Protein AF-0000000078804168 (afdb_homodimer)

Organism: NCBI:txid675817

Solvent-accessible surface area (backbone atoms only — not comparable to full-atom values): 25140 Å² total; per-residue (Å²): 108,74,63,44,34,54,49,50,50,50,48,53,71,67,51,56,69,31,39,28,30,38,76,82,54,90,77,65,68,61,54,54,54,56,18,46,58,57,14,68,58,42,72,40,72,90,70,43,72,45,45,36,37,40,33,33,59,41,65,70,61,35,53,55,47,14,51,29,32,72,59,37,47,27,45,67,34,31,68,32,38,38,39,34,30,30,34,70,87,47,50,66,63,32,30,50,53,53,35,49,53,52,50,63,73,34,60,94,50,93,45,72,68,53,52,52,56,39,42,41,38,70,44,51,44,52,64,62,68,58,59,53,95,84,28,60,52,12,52,50,43,35,51,50,29,55,59,55,37,73,80,40,76,32,55,60,76,41,26,50,68,38,49,52,36,49,41,39,27,26,46,24,22,18,48,37,45,24,52,51,39,31,40,27,73,70,33,37,32,22,82,40,77,63,30,14,56,69,61,50,35,57,77,68,64,51,61,86,77,44,43,76,68,35,38,30,19,28,32,44,63,29,95,76,8,59,89,66,80,89,80,73,78,60,62,80,80,31,51,44,82,77,108,73,63,44,34,54,49,50,50,49,48,54,73,69,52,56,69,30,39,27,30,37,75,83,55,90,76,66,69,60,54,55,54,57,17,46,56,55,15,69,60,43,70,42,72,90,70,43,70,45,44,36,38,39,33,33,59,40,66,71,61,36,53,54,47,12,52,30,31,73,60,37,48,28,45,65,33,31,68,32,38,37,40,34,29,30,34,70,86,48,49,67,62,34,30,50,53,53,34,49,52,51,50,63,74,33,60,93,51,91,45,71,67,53,53,53,56,41,42,42,35,69,45,50,44,50,64,63,68,58,59,52,95,85,28,58,53,11,50,50,43,35,52,51,30,53,59,55,38,72,80,40,77,34,55,60,76,42,25,50,67,39,48,53,38,50,41,39,26,25,46,23,22,18,47,38,45,23,51,52,41,32,40,25,73,71,32,38,32,23,80,39,77,60,30,15,57,69,61,50,35,57,77,69,66,51,59,87,77,44,42,75,68,36,38,30,18,28,32,43,65,29,96,76,9,57,89,66,82,91,80,73,77,59,60,78,79,30,51,45,80,76

Secondary structure (DSSP, 8-state):
-HHHHHHHHHHHHH--B---B-TTS---HHHHHHHHHHHTTS--GGG---EEEEEE-SHHHHHHHHHHTTT-HHHHT-SEEEEEEE-GGGHHHHHHHHHHHHHHHTTT---HHHHHHHHIIIIIHHHHH---TT-HHHHHHHHHHHHHTTTS------SHHHHHHHHHHHHHHHHHHHHHHHHHTT-EEEEE--S-HHHHHHHHT--TT-EEEEEEEEEPBPTT---S------GGGTEEE-/-HHHHHHHHHHHHH--B---B-TTS---HHHHHHHHHHHTTS--GGG---EEEEEE-SHHHHHHHHHHTTT-HHHHT-SEEEEEEE-GGGHHHHHHHHHHHHHHHTTT---HHHHHHHHIIIIIHHHHH---TT-HHHHHHHHHHHHHTTTS------SHHHHHHHHHHHHHHHHHHHHHHHHHTT-EEEEE--S-HHHHHHHHT--TT-EEEEEEEEEPBPTT---S------GGGTEEE-

InterPro domains:
  IPR000415 Nitroreductase-like [G3DSA:3.40.109.10] (2-240)
  IPR000415 Nitroreductase-like [SSF55469] (7-241)
  IPR029479 Nitroreductase [PF00881] (12-219)

pLDDT: mean 96.34, std 6.54, range [41.34, 99.0]

Foldseek 3Di:
DVVVVVVLVVLVVPADQFQAFDLPDDDDVVLLVVLLVQLQVFDADVNLSQKDKDKDQDLVLLCVQCVQLVVGNLSNRFNIKIWIKGHLVCSLVSLVVQLVVLCVVQPPPPDPVSVVSNCCSVPVSCQQSVADPVFVSQVVVQVVQVVVCVVHPGDRQRTPVSVVVRRLVRSVSSVVSSQSSLSVVVKHKHKGPRGNFVVNCVVVVPDPPMGTSTMMGIHHHDPCRHPDDDDDDDCPVPDDDD/DVVVVVVLVVLVVPADQFQAFDLPDDDDVVLLVVLLVQLQVFDADVNLSQKDKDKDQDLVLLCVQCVQLVVGNLSNRFNIKIWIKGHLVCSLVSLVVQLVVLCVVQPPPPDPVSVVSNCCSVPVSCQQSVADPVFVSQVVVQVVQVVVCVVHPGDRQRTPVSVVVRRLVRSVSSVVSSQSSLSVVVKHKHKGPRGNFVVNCVVVVPDPPMGTSTMMGIHHHDPCRHPDDDDDDDCPVPDDDD

Sequence (484 aa):
MTNHHDTFKELIESRRSVRKYDQTAHFDHQAVARSLELATLSPNSSNMQLWEFHRVVTPNLKEQIATFCMGQNAAKTASELVIVVTTPYKWRQRAQMNAQQIREAFTGREDATATRALKYYEKLIPFIYNNDRLGLFGTGRKLLSAIIGLKRPMVREVSKQDLRTCLHKSSSLAAMTFMTAMRSEGYDTCPMEGFDSKRVKQILQLPKQAEITMIIGCGLRADDGIYGERHRVNHSDVIFEHMTNHHDTFKELIESRRSVRKYDQTAHFDHQAVARSLELATLSPNSSNMQLWEFHRVVTPNLKEQIATFCMGQNAAKTASELVIVVTTPYKWRQRAQMNAQQIREAFTGREDATATRALKYYEKLIPFIYNNDRLGLFGTGRKLLSAIIGLKRPMVREVSKQDLRTCLHKSSSLAAMTFMTAMRSEGYDTCPMEGFDSKRVKQILQLPKQAEITMIIGCGLRADDGIYGERHRVNHSDVIFEH

Nearest PDB structures (foldseek):
  3of4-assembly2_C-2  TM=8.011E-01  e=9.454E-13  Idiomarina loihiensis
  5ko7-assembly1_B  TM=7.893E-01  e=4.120E-11  Haliscomenobacter hydrossis DSM 1100
  5ko8-assembly1_A-3  TM=7.454E-01  e=1.153E-10  Haliscomenobacter hydrossis DSM 1100
  5hei-assembly3_E  TM=8.185E-01  e=7.614E-10  Priestia megaterium
  5ko8-assembly2_B-2  TM=7.346E-01  e=2.426E-10  Haliscomenobacter hydrossis DSM 1100

Radius of gyration: 21.77 Å; Cα contacts (8 Å, |Δi|>4): 881; chains: 2; bounding box: 46×63×52 Å

Structure (mmCIF, N/CA/C/O backbone):
data_AF-0000000078804168-model_v1
#
loop_
_entity.id
_entity.type
_entity.pdbx_description
1 polymer 'Hypothetical nitroreductase'
#
loop_
_atom_site.group_PDB
_atom_site.id
_atom_site.type_symbol
_atom_site.label_atom_id
_atom_site.label_alt_id
_atom_site.label_comp_id
_atom_site.label_asym_id
_atom_site.label_entity_id
_atom_site.label_seq_id
_atom_site.pdbx_PDB_ins_code
_atom_site.Cartn_x
_atom_site.Cartn_y
_atom_site.Cartn_z
_atom_site.occupancy
_atom_site.B_iso_or_equiv
_atom_site.auth_seq_id
_atom_site.auth_comp_id
_atom_site.auth_asym_id
_atom_site.auth_atom_id
_atom_site.pdbx_PDB_model_num
ATOM 1 N N . MET A 1 1 ? 8.281 19.656 -18.422 1 41.53 1 MET A N 1
ATOM 2 C CA . MET A 1 1 ? 7.391 19.078 -17.406 1 41.53 1 MET A CA 1
ATOM 3 C C . MET A 1 1 ? 6.406 18.109 -18.047 1 41.53 1 MET A C 1
ATOM 5 O O . MET A 1 1 ? 5.863 17.234 -17.359 1 41.53 1 MET A O 1
ATOM 9 N N . THR A 1 2 ? 6.02 18.391 -19.344 1 58.84 2 THR A N 1
ATOM 10 C CA . THR A 1 2 ? 5.043 17.719 -20.203 1 58.84 2 THR A CA 1
ATOM 11 C C . THR A 1 2 ? 5.496 16.312 -20.562 1 58.84 2 THR A C 1
ATOM 13 O O . THR A 1 2 ? 4.691 15.375 -20.547 1 58.84 2 THR A O 1
ATOM 16 N N . ASN A 1 3 ? 6.828 16.109 -20.359 1 85.31 3 ASN A N 1
ATOM 17 C CA . ASN A 1 3 ? 7.379 14.836 -20.812 1 85.31 3 ASN A CA 1
ATOM 18 C C . ASN A 1 3 ? 7.328 13.781 -19.719 1 85.31 3 ASN A C 1
ATOM 20 O O . ASN A 1 3 ? 6.977 12.625 -19.969 1 85.31 3 ASN A O 1
ATOM 24 N N . HIS A 1 4 ? 7.281 14.312 -18.438 1 92.44 4 HIS A N 1
ATOM 25 C CA . HIS A 1 4 ? 7.258 13.367 -17.328 1 92.44 4 HIS A CA 1
ATOM 26 C C . HIS A 1 4 ? 5.875 12.758 -17.141 1 92.44 4 HIS A C 1
ATOM 28 O O . HIS A 1 4 ? 5.746 11.547 -16.953 1 92.44 4 HIS A O 1
ATOM 34 N N . HIS A 1 5 ? 4.883 13.633 -17.281 1 95.38 5 HIS A N 1
ATOM 35 C CA . HIS A 1 5 ? 3.52 13.164 -17.062 1 95.38 5 HIS A CA 1
ATOM 36 C C . HIS A 1 5 ? 3.113 12.156 -18.141 1 95.38 5 HIS A C 1
ATOM 38 O O . HIS A 1 5 ? 2.49 11.141 -17.844 1 95.38 5 HIS A O 1
ATOM 44 N N . ASP A 1 6 ? 3.436 12.469 -19.359 1 96.31 6 ASP A N 1
ATOM 45 C CA . ASP A 1 6 ? 3.098 11.57 -20.453 1 96.31 6 ASP A CA 1
ATOM 46 C C . ASP A 1 6 ? 3.775 10.211 -20.281 1 96.31 6 ASP A C 1
ATOM 48 O O . ASP A 1 6 ? 3.154 9.172 -20.5 1 96.31 6 ASP A O 1
ATOM 52 N N . THR A 1 7 ? 5.027 10.289 -19.922 1 97.31 7 THR A N 1
ATOM 53 C CA . THR A 1 7 ? 5.773 9.055 -19.719 1 97.31 7 THR A CA 1
ATOM 54 C C . THR A 1 7 ? 5.172 8.242 -18.578 1 97.31 7 THR A C 1
ATOM 56 O O . THR A 1 7 ? 4.992 7.027 -18.688 1 97.31 7 THR A O 1
ATOM 59 N N . PHE A 1 8 ? 4.867 8.898 -17.484 1 98.62 8 PHE A N 1
ATOM 60 C CA . PHE A 1 8 ? 4.297 8.188 -16.344 1 98.62 8 PHE A CA 1
ATOM 61 C C . PHE A 1 8 ? 2.934 7.605 -16.703 1 98.62 8 PHE A C 1
ATOM 63 O O . PHE A 1 8 ? 2.629 6.465 -16.344 1 98.62 8 PHE A O 1
ATOM 70 N N . LYS A 1 9 ? 2.15 8.375 -17.312 1 98.38 9 LYS A N 1
ATOM 71 C CA . LYS A 1 9 ? 0.842 7.91 -17.766 1 98.38 9 LYS A CA 1
ATOM 72 C C . LYS A 1 9 ? 0.971 6.656 -18.625 1 98.38 9 LYS A C 1
ATOM 74 O O . LYS A 1 9 ? 0.214 5.699 -18.453 1 98.38 9 LYS A O 1
ATOM 79 N N . GLU A 1 10 ? 1.887 6.641 -19.516 1 98.25 10 GLU A N 1
ATOM 80 C CA . GLU A 1 10 ? 2.115 5.477 -20.375 1 98.25 10 GLU A CA 1
ATOM 81 C C . GLU A 1 10 ? 2.504 4.254 -19.547 1 98.25 10 GLU A C 1
ATOM 83 O O . GLU A 1 10 ? 2.055 3.141 -19.828 1 98.25 10 GLU A O 1
ATOM 88 N N . LEU A 1 11 ? 3.375 4.465 -18.562 1 98.69 11 LEU A N 1
ATOM 89 C CA . LEU A 1 11 ? 3.797 3.367 -17.703 1 98.69 11 LEU A CA 1
ATOM 90 C C . LEU A 1 11 ? 2.604 2.76 -16.969 1 98.69 11 LEU A C 1
ATOM 92 O O . LEU A 1 11 ? 2.441 1.538 -16.938 1 98.69 11 LEU A O 1
ATOM 96 N N . ILE A 1 12 ? 1.726 3.623 -16.406 1 98.81 12 ILE A N 1
ATOM 97 C CA . ILE A 1 12 ? 0.587 3.143 -15.633 1 98.81 12 ILE A CA 1
ATOM 98 C C . ILE A 1 12 ? -0.425 2.475 -16.562 1 98.81 12 ILE A C 1
ATOM 100 O O . ILE A 1 12 ? -0.971 1.417 -16.234 1 98.81 12 ILE A O 1
ATOM 104 N N . GLU A 1 13 ? -0.654 3.014 -17.703 1 98.38 13 GLU A N 1
ATOM 105 C CA . GLU A 1 13 ? -1.625 2.457 -18.641 1 98.38 13 GLU A CA 1
ATOM 106 C C . GLU A 1 13 ? -1.15 1.117 -19.203 1 98.38 13 GLU A C 1
ATOM 108 O O . GLU A 1 13 ? -1.963 0.237 -19.5 1 98.38 13 GLU A O 1
ATOM 113 N N . SER A 1 14 ? 0.166 0.962 -19.344 1 97.81 14 SER A N 1
ATOM 114 C CA . SER A 1 14 ? 0.689 -0.271 -19.922 1 97.81 14 SER A CA 1
ATOM 115 C C . SER A 1 14 ? 0.936 -1.325 -18.844 1 97.81 14 SER A C 1
ATOM 117 O O . SER A 1 14 ? 1.113 -2.504 -19.156 1 97.81 14 SER A O 1
ATOM 119 N N . ARG A 1 15 ? 1.018 -0.923 -17.594 1 98.44 15 ARG A N 1
ATOM 120 C CA . ARG A 1 15 ? 1.229 -1.893 -16.516 1 98.44 15 ARG A CA 1
ATOM 121 C C . ARG A 1 15 ? -0.016 -2.746 -16.297 1 98.44 15 ARG A C 1
ATOM 123 O O . ARG A 1 15 ? -1.11 -2.219 -16.094 1 98.44 15 ARG A O 1
ATOM 130 N N . ARG A 1 16 ? 0.097 -4.031 -16.359 1 98.25 16 ARG A N 1
ATOM 131 C CA . ARG A 1 16 ? -0.911 -5.051 -16.078 1 98.25 16 ARG A CA 1
ATOM 132 C C . ARG A 1 16 ? -0.372 -6.113 -15.133 1 98.25 16 ARG A C 1
ATOM 134 O O . ARG A 1 16 ? 0.843 -6.258 -14.977 1 98.25 16 ARG A O 1
ATOM 141 N N . SER A 1 17 ? -1.288 -6.793 -14.453 1 98.38 17 SER A N 1
ATOM 142 C CA . SER A 1 17 ? -0.877 -8.031 -13.797 1 98.38 17 SER A CA 1
ATOM 143 C C . SER A 1 17 ? -0.704 -9.156 -14.805 1 98.38 17 SER A C 1
ATOM 145 O O . SER A 1 17 ? -1.685 -9.773 -15.234 1 98.38 17 SER A O 1
ATOM 147 N N . VAL A 1 18 ? 0.562 -9.359 -15.164 1 98.5 18 VAL A N 1
ATOM 148 C CA . VAL A 1 18 ? 0.886 -10.367 -16.172 1 98.5 18 VAL A CA 1
ATOM 149 C C . VAL A 1 18 ? 1.001 -11.742 -15.516 1 98.5 18 VAL A C 1
ATOM 151 O O . VAL A 1 18 ? 1.834 -11.945 -14.633 1 98.5 18 VAL A O 1
ATOM 154 N N . ARG A 1 19 ? 0.309 -12.688 -15.992 1 97.44 19 ARG A N 1
ATOM 155 C CA . ARG A 1 19 ? 0.158 -13.93 -15.242 1 97.44 19 ARG A CA 1
ATOM 156 C C . ARG A 1 19 ? 0.909 -15.07 -15.914 1 97.44 19 ARG A C 1
ATOM 158 O O . ARG A 1 19 ? 0.908 -16.203 -15.422 1 97.44 19 ARG A O 1
ATOM 165 N N . LYS A 1 20 ? 1.479 -14.828 -17 1 98.56 20 LYS A N 1
ATOM 166 C CA . LYS A 1 20 ? 2.381 -15.75 -17.688 1 98.56 20 LYS A CA 1
ATOM 167 C C . LYS A 1 20 ? 3.541 -15 -18.328 1 98.56 20 LYS A C 1
ATOM 169 O O . LYS A 1 20 ? 3.336 -13.984 -19 1 98.56 20 LYS A O 1
ATOM 174 N N . TYR A 1 21 ? 4.73 -15.555 -18.172 1 98.75 21 TYR A N 1
ATOM 175 C CA . TYR A 1 21 ? 5.93 -14.914 -18.703 1 98.75 21 TYR A CA 1
ATOM 176 C C . TYR A 1 21 ? 6.605 -15.781 -19.75 1 98.75 21 TYR A C 1
ATOM 178 O O . TYR A 1 21 ? 6.449 -17 -19.75 1 98.75 21 TYR A O 1
ATOM 186 N N . ASP A 1 22 ? 7.309 -15.133 -20.672 1 98.44 22 ASP A N 1
ATOM 187 C CA . ASP A 1 22 ? 8.141 -15.82 -21.641 1 98.44 22 ASP A CA 1
ATOM 188 C C . ASP A 1 22 ? 9.406 -16.375 -21 1 98.44 22 ASP A C 1
ATOM 190 O O . ASP A 1 22 ? 10.391 -15.648 -20.828 1 98.44 22 ASP A O 1
ATOM 194 N N . GLN A 1 23 ? 9.43 -17.609 -20.75 1 96.62 23 GLN A N 1
ATOM 195 C CA . GLN A 1 23 ? 10.516 -18.234 -20 1 96.62 23 GLN A CA 1
ATOM 196 C C . GLN A 1 23 ? 11.758 -18.391 -20.859 1 96.62 23 GLN A C 1
ATOM 198 O O . GLN A 1 23 ? 12.844 -18.688 -20.359 1 96.62 23 GLN A O 1
ATOM 203 N N . THR A 1 24 ? 11.656 -18.141 -22.109 1 96.88 24 THR A N 1
ATOM 204 C CA . THR A 1 24 ? 12.789 -18.281 -23.016 1 96.88 24 THR A CA 1
ATOM 205 C C . THR A 1 24 ? 13.469 -16.938 -23.25 1 96.88 24 THR A C 1
ATOM 207 O O . THR A 1 24 ? 14.586 -16.875 -23.766 1 96.88 24 THR A O 1
ATOM 210 N N . ALA A 1 25 ? 12.773 -15.93 -22.859 1 96.5 25 ALA A N 1
ATOM 211 C CA . ALA A 1 25 ? 13.312 -14.586 -23.078 1 96.5 25 ALA A CA 1
ATOM 212 C C . ALA A 1 25 ? 14.461 -14.297 -22.109 1 96.5 25 ALA A C 1
ATOM 214 O O . ALA A 1 25 ? 14.461 -14.789 -20.984 1 96.5 25 ALA A O 1
ATOM 215 N N . HIS A 1 26 ? 15.406 -13.539 -22.625 1 96.69 26 HIS A N 1
ATOM 216 C CA . HIS A 1 26 ? 16.422 -13.016 -21.719 1 96.69 26 HIS A CA 1
ATOM 217 C C . HIS A 1 26 ? 15.812 -12.172 -20.609 1 96.69 26 HIS A C 1
ATOM 219 O O . HIS A 1 26 ? 14.875 -11.406 -20.859 1 96.69 26 HIS A O 1
ATOM 225 N N . PHE A 1 27 ? 16.359 -12.305 -19.406 1 98 27 PHE A N 1
ATOM 226 C CA . PHE A 1 27 ? 15.906 -11.531 -18.266 1 98 27 PHE A CA 1
ATOM 227 C C . PHE A 1 27 ? 17.078 -10.961 -17.484 1 98 27 PHE A C 1
ATOM 229 O O . PHE A 1 27 ? 17.969 -11.703 -17.062 1 98 27 PHE A O 1
ATOM 236 N N . ASP A 1 28 ? 17.156 -9.656 -17.312 1 98.12 28 ASP A N 1
ATOM 237 C CA . ASP A 1 28 ? 18.203 -8.992 -16.547 1 98.12 28 ASP A CA 1
ATOM 238 C C . ASP A 1 28 ? 17.828 -8.922 -15.062 1 98.12 28 ASP A C 1
ATOM 240 O O . ASP A 1 28 ? 17.109 -8.008 -14.641 1 98.12 28 ASP A O 1
ATOM 244 N N . HIS A 1 29 ? 18.359 -9.82 -14.328 1 98.25 29 HIS A N 1
ATOM 245 C CA . HIS A 1 29 ? 18.062 -9.859 -12.898 1 98.25 29 HIS A CA 1
ATOM 246 C C . HIS A 1 29 ? 18.453 -8.547 -12.219 1 98.25 29 HIS A C 1
ATOM 248 O O . HIS A 1 29 ? 17.891 -8.188 -11.188 1 98.25 29 HIS A O 1
ATOM 254 N N . GLN A 1 30 ? 19.359 -7.801 -12.773 1 98.25 30 GLN A N 1
ATOM 255 C CA . GLN A 1 30 ? 19.781 -6.539 -12.172 1 98.25 30 GLN A CA 1
ATOM 256 C C . GLN A 1 30 ? 18.688 -5.48 -12.281 1 98.25 30 GLN A C 1
ATOM 258 O O . GLN A 1 30 ? 18.672 -4.516 -11.516 1 98.25 30 GLN A O 1
ATOM 263 N N . ALA A 1 31 ? 17.797 -5.617 -13.305 1 98.62 31 ALA A N 1
ATOM 264 C CA . ALA A 1 31 ? 16.641 -4.734 -13.375 1 98.62 31 ALA A CA 1
ATOM 265 C C . ALA A 1 31 ? 15.805 -4.812 -12.102 1 98.62 31 ALA A C 1
ATOM 267 O O . ALA A 1 31 ? 15.258 -3.809 -11.648 1 98.62 31 ALA A O 1
ATOM 268 N N . VAL A 1 32 ? 15.742 -6.023 -11.516 1 98.88 32 VAL A N 1
ATOM 269 C CA . VAL A 1 32 ? 15 -6.207 -10.273 1 98.88 32 VAL A CA 1
ATOM 270 C C . VAL A 1 32 ? 15.703 -5.461 -9.141 1 98.88 32 VAL A C 1
ATOM 272 O O . VAL A 1 32 ? 15.062 -4.738 -8.375 1 98.88 32 VAL A O 1
ATOM 275 N N . ALA A 1 33 ? 16.953 -5.59 -9.07 1 98.69 33 ALA A N 1
ATOM 276 C CA . ALA A 1 33 ? 17.734 -4.926 -8.031 1 98.69 33 ALA A CA 1
ATOM 277 C C . ALA A 1 33 ? 17.594 -3.408 -8.125 1 98.69 33 ALA A C 1
ATOM 279 O O . ALA A 1 33 ? 17.328 -2.736 -7.125 1 98.69 33 ALA A O 1
ATOM 280 N N . ARG A 1 34 ? 17.766 -2.832 -9.344 1 98.56 34 ARG A N 1
ATOM 281 C CA . ARG A 1 34 ? 17.641 -1.393 -9.555 1 98.56 34 ARG A CA 1
ATOM 282 C C . ARG A 1 34 ? 16.25 -0.903 -9.188 1 98.56 34 ARG A C 1
ATOM 284 O O . ARG A 1 34 ? 16.094 0.164 -8.594 1 98.56 34 ARG A O 1
ATOM 291 N N . SER A 1 35 ? 15.273 -1.704 -9.547 1 98.94 35 SER A N 1
ATOM 292 C CA . SER A 1 35 ? 13.891 -1.33 -9.273 1 98.94 35 SER A CA 1
ATOM 293 C C . SER A 1 35 ? 13.602 -1.351 -7.781 1 98.94 35 SER A C 1
ATOM 295 O O . SER A 1 35 ? 12.859 -0.501 -7.273 1 98.94 35 SER A O 1
ATOM 297 N N . LEU A 1 36 ? 14.18 -2.332 -7.055 1 98.94 36 LEU A N 1
ATOM 298 C CA . LEU A 1 36 ? 13.984 -2.408 -5.609 1 98.94 36 LEU A CA 1
ATOM 299 C C . LEU A 1 36 ? 14.688 -1.253 -4.906 1 98.94 36 LEU A C 1
ATOM 301 O O . LEU A 1 36 ? 14.211 -0.755 -3.885 1 98.94 36 LEU A O 1
ATOM 305 N N . GLU A 1 37 ? 15.812 -0.866 -5.41 1 98.88 37 GLU A N 1
ATOM 306 C CA . GLU A 1 37 ? 16.469 0.302 -4.84 1 98.88 37 GLU A CA 1
ATOM 307 C C . GLU A 1 37 ? 15.586 1.537 -4.914 1 98.88 37 GLU A C 1
ATOM 309 O O . GLU A 1 37 ? 15.508 2.316 -3.965 1 98.88 37 GLU A O 1
ATOM 314 N N . LEU A 1 38 ? 14.883 1.742 -6.031 1 98.94 38 LEU A N 1
ATOM 315 C CA . LEU A 1 38 ? 13.914 2.834 -6.141 1 98.94 38 LEU A CA 1
ATOM 316 C C . LEU A 1 38 ? 12.766 2.637 -5.16 1 98.94 38 LEU A C 1
ATOM 318 O O . LEU A 1 38 ? 12.258 3.605 -4.582 1 98.94 38 LEU A O 1
ATOM 322 N N . ALA A 1 39 ? 12.352 1.389 -4.953 1 98.94 39 ALA A N 1
ATOM 323 C CA . ALA A 1 39 ? 11.258 1.079 -4.039 1 98.94 39 ALA A CA 1
ATOM 324 C C . ALA A 1 39 ? 11.586 1.53 -2.617 1 98.94 39 ALA A C 1
ATOM 326 O O . ALA A 1 39 ? 10.695 1.958 -1.876 1 98.94 39 ALA A O 1
ATOM 327 N N . THR A 1 40 ? 12.859 1.477 -2.215 1 98.88 40 THR A N 1
ATOM 328 C CA . THR A 1 40 ? 13.266 1.823 -0.858 1 98.88 40 THR A CA 1
ATOM 329 C C . THR A 1 40 ? 13.148 3.326 -0.625 1 98.88 40 THR A C 1
ATOM 331 O O . THR A 1 40 ? 13.219 3.791 0.515 1 98.88 40 THR A O 1
ATOM 334 N N . LEU A 1 41 ? 12.891 4.094 -1.675 1 98.88 41 LEU A N 1
ATOM 335 C CA . LEU A 1 41 ? 12.727 5.539 -1.543 1 98.88 41 LEU A CA 1
ATOM 336 C C . LEU A 1 41 ? 11.266 5.898 -1.296 1 98.88 41 LEU A C 1
ATOM 338 O O . LEU A 1 41 ? 10.945 7.066 -1.071 1 98.88 41 LEU A O 1
ATOM 342 N N . SER A 1 42 ? 10.375 4.898 -1.315 1 98.94 42 SER A N 1
ATOM 343 C CA . SER A 1 42 ? 8.953 5.137 -1.122 1 98.94 42 SER A CA 1
ATOM 344 C C . SER A 1 42 ? 8.664 5.652 0.283 1 98.94 42 SER A C 1
ATOM 346 O O . SER A 1 42 ? 9.398 5.348 1.226 1 98.94 42 SER A O 1
ATOM 348 N N . PRO A 1 43 ? 7.602 6.496 0.402 1 98.81 4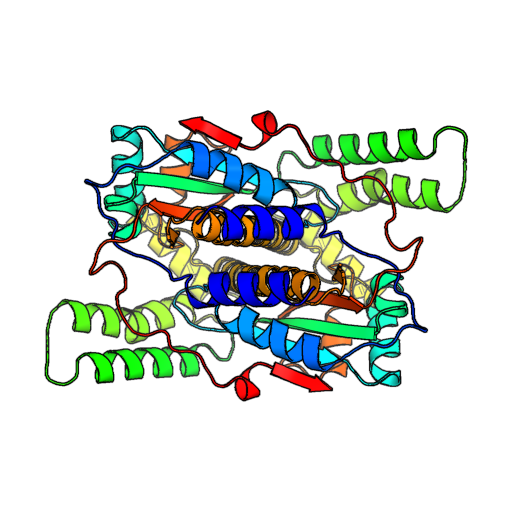3 PRO A N 1
ATOM 349 C CA . PRO A 1 43 ? 7.207 6.891 1.757 1 98.81 43 PRO A CA 1
ATOM 350 C C . PRO A 1 43 ? 6.801 5.703 2.625 1 98.81 43 PRO A C 1
ATOM 352 O O . PRO A 1 43 ? 6.387 4.664 2.102 1 98.81 43 PRO A O 1
ATOM 355 N N . ASN A 1 44 ? 7 5.82 3.887 1 98.81 44 ASN A N 1
ATOM 356 C CA . ASN A 1 44 ? 6.598 4.844 4.895 1 98.81 44 ASN A CA 1
ATOM 357 C C . ASN A 1 44 ? 6.383 5.5 6.258 1 98.81 44 ASN A C 1
ATOM 359 O O . ASN A 1 44 ? 6.91 6.586 6.516 1 98.81 44 ASN A O 1
ATOM 363 N N . SER A 1 45 ? 5.57 4.863 6.992 1 98.62 45 SER A N 1
ATOM 364 C CA . SER A 1 45 ? 5.16 5.457 8.266 1 98.62 45 SER A CA 1
ATOM 365 C C . SER A 1 45 ? 6.363 5.738 9.156 1 98.62 45 SER A C 1
ATOM 367 O O . SER A 1 45 ? 7.148 4.832 9.453 1 98.62 45 SER A O 1
ATOM 369 N N . SER A 1 46 ? 6.562 7.027 9.523 1 97.75 46 SER A N 1
ATOM 370 C CA . SER A 1 46 ? 7.559 7.484 10.492 1 97.75 46 SER A CA 1
ATOM 371 C C . SER A 1 46 ? 8.969 7.172 10.008 1 97.75 46 SER A C 1
ATOM 373 O O . SER A 1 46 ? 9.906 7.109 10.812 1 97.75 46 SER A O 1
ATOM 375 N N . ASN A 1 47 ? 9.102 6.852 8.719 1 97.81 47 ASN A N 1
ATOM 376 C CA . ASN A 1 47 ? 10.375 6.461 8.133 1 97.81 47 ASN A CA 1
ATOM 377 C C . ASN A 1 47 ? 11 5.277 8.875 1 97.81 47 ASN A C 1
ATOM 379 O O . ASN A 1 47 ? 12.219 5.184 8.984 1 97.81 47 ASN A O 1
ATOM 383 N N . MET A 1 48 ? 10.18 4.422 9.375 1 98.75 48 MET A N 1
ATOM 384 C CA . MET A 1 48 ? 10.656 3.283 10.148 1 98.75 48 MET A CA 1
ATOM 385 C C . MET A 1 48 ? 11.266 2.219 9.242 1 98.75 48 MET A C 1
ATOM 387 O O . MET A 1 48 ? 12.039 1.377 9.695 1 98.75 48 MET A O 1
ATOM 391 N N . GLN A 1 49 ? 10.906 2.195 7.988 1 98.81 49 GLN A N 1
ATOM 392 C CA . GLN A 1 49 ? 11.516 1.317 6.992 1 98.81 49 GLN A CA 1
ATOM 393 C C . GLN A 1 49 ? 11.516 -0.133 7.469 1 98.81 49 GLN A C 1
ATOM 395 O O . GLN A 1 49 ? 12.539 -0.815 7.387 1 98.81 49 GLN A O 1
ATOM 400 N N . LEU A 1 50 ? 10.391 -0.538 7.992 1 98.88 50 LEU A N 1
ATOM 401 C CA . LEU A 1 50 ? 10.242 -1.892 8.516 1 98.88 50 LEU A CA 1
ATOM 402 C C . LEU A 1 50 ? 9.766 -2.846 7.422 1 98.88 50 LEU A C 1
ATOM 404 O O . LEU A 1 50 ? 8.727 -3.49 7.562 1 98.88 50 LEU A O 1
ATOM 408 N N . TRP A 1 51 ? 10.539 -2.926 6.391 1 98.94 51 TRP A N 1
ATOM 409 C CA . TRP A 1 51 ? 10.289 -3.779 5.234 1 98.94 51 TRP A CA 1
ATOM 410 C C . TRP A 1 51 ? 11.562 -4.5 4.809 1 98.94 51 TRP A C 1
ATOM 412 O O . TRP A 1 51 ? 12.672 -4.055 5.121 1 98.94 51 TRP A O 1
ATOM 422 N N . GLU A 1 52 ? 11.391 -5.621 4.184 1 98.94 52 GLU A N 1
ATOM 423 C CA . GLU A 1 52 ? 12.438 -6.34 3.465 1 98.94 52 GLU A CA 1
ATOM 424 C C . GLU A 1 52 ? 11.922 -6.891 2.141 1 98.94 52 GLU A C 1
ATOM 426 O O . GLU A 1 52 ? 10.727 -7.141 1.993 1 98.94 52 GLU A O 1
ATOM 431 N N . PHE A 1 53 ? 12.82 -7.062 1.227 1 99 53 PHE A N 1
ATOM 432 C CA . PHE A 1 53 ? 12.57 -7.621 -0.096 1 99 53 PHE A CA 1
ATOM 433 C C . PHE A 1 53 ? 13.477 -8.82 -0.363 1 99 53 PHE A C 1
ATOM 435 O O . PHE A 1 53 ? 14.695 -8.68 -0.402 1 99 53 PHE A O 1
ATOM 442 N N . HIS A 1 54 ? 12.867 -9.914 -0.527 1 98.94 54 HIS A N 1
ATOM 443 C CA . HIS A 1 54 ? 13.625 -11.141 -0.769 1 98.94 54 HIS A CA 1
ATOM 444 C C . HIS A 1 54 ? 13.5 -11.586 -2.223 1 98.94 54 HIS A C 1
ATOM 446 O O . HIS A 1 54 ? 12.406 -11.953 -2.672 1 98.94 54 HIS A O 1
ATOM 452 N N . ARG A 1 55 ? 14.562 -11.516 -2.914 1 98.94 55 ARG A N 1
ATOM 453 C CA . ARG A 1 55 ? 14.648 -11.914 -4.312 1 98.94 55 ARG A CA 1
ATOM 454 C C . ARG A 1 55 ? 14.922 -13.414 -4.438 1 98.94 55 ARG A C 1
ATOM 456 O O . ARG A 1 55 ? 15.938 -13.906 -3.941 1 98.94 55 ARG A O 1
ATOM 463 N N . VAL A 1 56 ? 14.008 -14.094 -5.02 1 98.88 56 VAL A N 1
ATOM 464 C CA . VAL A 1 56 ? 14.188 -15.516 -5.281 1 98.88 56 VAL A CA 1
ATOM 465 C C . VAL A 1 56 ? 14.617 -15.727 -6.73 1 98.88 56 VAL A C 1
ATOM 467 O O . VAL A 1 56 ? 13.773 -15.766 -7.633 1 98.88 56 VAL A O 1
ATOM 470 N N . VAL A 1 57 ? 15.891 -16 -6.961 1 98 57 VAL A N 1
ATOM 471 C CA . VAL A 1 57 ? 16.5 -16.047 -8.289 1 98 57 VAL A CA 1
ATOM 472 C C . VAL A 1 57 ? 16.828 -17.5 -8.648 1 98 57 VAL A C 1
ATOM 474 O O . VAL A 1 57 ? 16.812 -17.875 -9.828 1 98 57 VAL A O 1
ATOM 477 N N . THR A 1 58 ? 17.109 -18.312 -7.637 1 97.38 58 THR A N 1
ATOM 478 C CA . THR A 1 58 ? 17.516 -19.703 -7.871 1 97.38 58 THR A CA 1
ATOM 479 C C . THR A 1 58 ? 16.328 -20.531 -8.344 1 97.38 58 THR A C 1
ATOM 481 O O . THR A 1 58 ? 15.281 -20.578 -7.688 1 97.38 58 THR A O 1
ATOM 484 N N . PRO A 1 59 ? 16.5 -21.312 -9.43 1 96.94 59 PRO A N 1
ATOM 485 C CA . PRO A 1 59 ? 15.375 -22.031 -10.047 1 96.94 59 PRO A CA 1
ATOM 486 C C . PRO A 1 59 ? 14.703 -23.016 -9.094 1 96.94 59 PRO A C 1
ATOM 488 O O . PRO A 1 59 ? 13.477 -23.062 -9.031 1 96.94 59 PRO A O 1
ATOM 491 N N . ASN A 1 60 ? 15.453 -23.781 -8.367 1 97.94 60 ASN A N 1
ATOM 492 C CA . ASN A 1 60 ? 14.875 -24.766 -7.465 1 97.94 60 ASN A CA 1
ATOM 493 C C . ASN A 1 60 ? 14.023 -24.109 -6.379 1 97.94 60 ASN A C 1
ATOM 495 O O . ASN A 1 60 ? 12.914 -24.562 -6.094 1 97.94 60 ASN A O 1
ATOM 499 N N . LEU A 1 61 ? 14.539 -23.078 -5.742 1 98.56 61 LEU A N 1
ATOM 500 C CA . LEU A 1 61 ? 13.797 -22.359 -4.707 1 98.56 61 LEU A CA 1
ATOM 501 C C . LEU A 1 61 ? 12.555 -21.703 -5.293 1 98.56 61 LEU A C 1
ATOM 503 O O . LEU A 1 61 ? 11.492 -21.703 -4.664 1 98.56 61 LEU A O 1
ATOM 507 N N . LYS A 1 62 ? 12.711 -21.156 -6.461 1 98.44 62 LYS A N 1
ATOM 508 C CA . LYS A 1 62 ? 11.57 -20.516 -7.129 1 98.44 62 LYS A CA 1
ATOM 509 C C . LYS A 1 62 ? 10.445 -21.516 -7.367 1 98.44 62 LYS A C 1
ATOM 511 O O . LYS A 1 62 ? 9.273 -21.203 -7.16 1 98.44 62 LYS A O 1
ATOM 516 N N . GLU A 1 63 ? 10.805 -22.703 -7.82 1 98.19 63 GLU A N 1
ATOM 517 C CA . GLU A 1 63 ? 9.812 -23.75 -8.062 1 98.19 63 GLU A CA 1
ATOM 518 C C . GLU A 1 63 ? 9.086 -24.141 -6.781 1 98.19 63 GLU A C 1
ATOM 520 O O . GLU A 1 63 ? 7.871 -24.344 -6.785 1 98.19 63 GLU A O 1
ATOM 525 N N . GLN A 1 64 ? 9.812 -24.266 -5.73 1 98.44 64 GLN A N 1
ATOM 526 C CA . GLN A 1 64 ? 9.211 -24.594 -4.441 1 98.44 64 GLN A CA 1
ATOM 527 C C . GLN A 1 64 ? 8.227 -23.5 -4.008 1 98.44 64 GLN A C 1
ATOM 529 O O . GLN A 1 64 ? 7.102 -23.797 -3.605 1 98.44 64 GLN A O 1
ATOM 534 N N . ILE A 1 65 ? 8.648 -22.281 -4.105 1 98.81 65 ILE A N 1
ATOM 535 C CA . ILE A 1 65 ? 7.797 -21.188 -3.682 1 98.81 65 ILE A CA 1
ATOM 536 C C . ILE A 1 65 ? 6.582 -21.094 -4.602 1 98.81 65 ILE A C 1
ATOM 538 O O . ILE A 1 65 ? 5.477 -20.781 -4.152 1 98.81 65 ILE A O 1
ATOM 542 N N . ALA A 1 66 ? 6.824 -21.344 -5.895 1 98.69 66 ALA A N 1
ATOM 543 C CA . ALA A 1 66 ? 5.695 -21.344 -6.824 1 98.69 66 ALA A CA 1
ATOM 544 C C . ALA A 1 66 ? 4.621 -22.328 -6.395 1 98.69 66 ALA A C 1
ATOM 546 O O . ALA A 1 66 ? 3.428 -22.062 -6.527 1 98.69 66 ALA A O 1
ATOM 547 N N . THR A 1 67 ? 5.031 -23.484 -5.871 1 98.5 67 THR A N 1
ATOM 548 C CA . THR A 1 67 ? 4.086 -24.469 -5.363 1 98.5 67 THR A CA 1
ATOM 549 C C . THR A 1 67 ? 3.285 -23.906 -4.195 1 98.5 67 THR A C 1
ATOM 551 O O . THR A 1 67 ? 2.09 -24.172 -4.062 1 98.5 67 THR A O 1
ATOM 554 N N . PHE A 1 68 ? 3.928 -23.078 -3.357 1 98.81 68 PHE A N 1
ATOM 555 C CA . PHE A 1 68 ? 3.285 -22.484 -2.193 1 98.81 68 PHE A CA 1
ATOM 556 C C . PHE A 1 68 ? 2.439 -21.281 -2.6 1 98.81 68 PHE A C 1
ATOM 558 O O . PHE A 1 68 ? 1.663 -20.766 -1.796 1 98.81 68 PHE A O 1
ATOM 565 N N . CYS A 1 69 ? 2.598 -20.797 -3.834 1 98.69 69 CYS A N 1
ATOM 566 C CA . CYS A 1 69 ? 1.715 -19.781 -4.402 1 98.69 69 CYS A CA 1
ATOM 567 C C . CYS A 1 69 ? 0.496 -20.438 -5.055 1 98.69 69 CYS A C 1
ATOM 569 O O . CYS A 1 69 ? -0.074 -19.875 -5.996 1 98.69 69 CYS A O 1
ATOM 571 N N . MET A 1 70 ? 0.152 -21.609 -4.691 1 96.19 70 MET A N 1
ATOM 572 C CA . MET A 1 70 ? -1.021 -22.359 -5.145 1 96.19 70 MET A CA 1
ATOM 573 C C . MET A 1 70 ? -0.904 -22.703 -6.625 1 96.19 70 MET A C 1
ATOM 575 O O . MET A 1 70 ? -1.912 -22.812 -7.324 1 96.19 70 MET A O 1
ATOM 579 N N . GLY A 1 71 ? 0.252 -22.703 -7.184 1 94.12 71 GLY A N 1
ATOM 580 C CA . GLY A 1 71 ? 0.485 -23.109 -8.562 1 94.12 71 GLY A CA 1
ATOM 581 C C . GLY A 1 71 ? 0.079 -22.062 -9.578 1 94.12 71 GLY A C 1
ATOM 582 O O . GLY A 1 71 ? -0.129 -22.375 -10.75 1 94.12 71 GLY A O 1
ATOM 583 N N . GLN A 1 72 ? -0.053 -20.859 -9.188 1 96.81 72 GLN A N 1
ATOM 584 C CA . GLN A 1 72 ? -0.377 -19.766 -10.102 1 96.81 72 GLN A CA 1
ATOM 585 C C . GLN A 1 72 ? 0.679 -19.641 -11.195 1 96.81 72 GLN A C 1
ATOM 587 O O . GLN A 1 72 ? 1.879 -19.703 -10.914 1 96.81 72 GLN A O 1
ATOM 592 N N . ASN A 1 73 ? 0.25 -19.406 -12.445 1 97.69 73 ASN A N 1
ATOM 593 C CA . ASN A 1 73 ? 1.166 -19.25 -13.57 1 97.69 73 ASN A CA 1
ATOM 594 C C . ASN A 1 73 ? 2.139 -18.109 -13.352 1 97.69 73 ASN A C 1
ATOM 596 O O . ASN A 1 73 ? 3.295 -18.172 -13.773 1 97.69 73 ASN A O 1
ATOM 600 N N . ALA A 1 74 ? 1.651 -17.078 -12.695 1 98.5 74 ALA A N 1
ATOM 601 C CA . ALA A 1 74 ? 2.488 -15.906 -12.453 1 98.5 74 ALA A CA 1
ATOM 602 C C . ALA A 1 74 ? 3.729 -16.281 -11.641 1 98.5 74 ALA A C 1
ATOM 604 O O . ALA A 1 74 ? 4.797 -15.688 -11.82 1 98.5 74 ALA A O 1
ATOM 605 N N . ALA A 1 75 ? 3.566 -17.234 -10.766 1 98.81 75 ALA A N 1
ATOM 606 C CA . ALA A 1 75 ? 4.703 -17.703 -9.984 1 98.81 75 ALA A CA 1
ATOM 607 C C . ALA A 1 75 ? 5.5 -18.766 -10.75 1 98.81 75 ALA A C 1
ATOM 609 O O . ALA A 1 75 ? 6.727 -18.688 -10.836 1 98.81 75 ALA A O 1
ATOM 610 N N . LYS A 1 76 ? 4.844 -19.641 -11.398 1 98.31 76 LYS A N 1
ATOM 611 C CA . LYS A 1 76 ? 5.461 -20.797 -12.062 1 98.31 76 LYS A CA 1
ATOM 612 C C . LYS A 1 76 ? 6.336 -20.344 -13.227 1 98.31 76 LYS A C 1
ATOM 614 O O . LYS A 1 76 ? 7.391 -20.938 -13.484 1 98.31 76 LYS A O 1
ATOM 619 N N . THR A 1 77 ? 5.902 -19.312 -13.93 1 98.62 77 THR A N 1
ATOM 620 C CA . THR A 1 77 ? 6.578 -18.953 -15.172 1 98.62 77 THR A CA 1
ATOM 621 C C . THR A 1 77 ? 7.469 -17.734 -14.961 1 98.62 77 THR A C 1
ATOM 623 O O . THR A 1 77 ? 8.141 -17.281 -15.891 1 98.62 77 THR A O 1
ATOM 626 N N . ALA A 1 78 ? 7.531 -17.219 -13.75 1 98.75 78 ALA A N 1
ATOM 627 C CA . ALA A 1 78 ? 8.312 -16.016 -13.469 1 98.75 78 ALA A CA 1
ATOM 628 C C . ALA A 1 78 ? 9.805 -16.281 -13.672 1 98.75 78 ALA A C 1
ATOM 630 O O . ALA A 1 78 ? 10.289 -17.375 -13.414 1 98.75 78 ALA A O 1
ATOM 631 N N . SER A 1 79 ? 10.516 -15.273 -14.141 1 98.75 79 SER A N 1
ATOM 632 C CA . SER A 1 79 ? 11.977 -15.328 -14.172 1 98.75 79 SER A CA 1
ATOM 633 C C . SER A 1 79 ? 12.57 -15.133 -12.781 1 98.75 79 SER A C 1
ATOM 635 O O . SER A 1 79 ? 13.656 -15.633 -12.484 1 98.75 79 SER A O 1
ATOM 637 N N . GLU A 1 80 ? 11.906 -14.406 -11.938 1 98.81 80 GLU A N 1
ATOM 638 C CA . GLU A 1 80 ? 12.289 -14.102 -10.555 1 98.81 80 GLU A CA 1
ATOM 639 C C . GLU A 1 80 ? 11.062 -13.773 -9.703 1 98.81 80 GLU A C 1
ATOM 641 O O . GLU A 1 80 ? 10.086 -13.219 -10.203 1 98.81 80 GLU A O 1
ATOM 646 N N . LEU A 1 81 ? 11.07 -14.211 -8.453 1 98.94 81 LEU A N 1
ATOM 647 C CA . LEU A 1 81 ? 10.047 -13.805 -7.5 1 98.94 81 LEU A CA 1
ATOM 648 C C . LEU A 1 81 ? 10.609 -12.82 -6.48 1 98.94 81 LEU A C 1
ATOM 650 O O . LEU A 1 81 ? 11.758 -12.961 -6.051 1 98.94 81 LEU A O 1
ATOM 654 N N . VAL A 1 82 ? 9.852 -11.859 -6.129 1 99 82 VAL A N 1
ATOM 655 C CA . VAL A 1 82 ? 10.188 -10.953 -5.035 1 99 82 VAL A CA 1
ATOM 656 C C . VAL A 1 82 ? 9.164 -11.102 -3.91 1 99 82 VAL A C 1
ATOM 658 O O . VAL A 1 82 ? 7.965 -10.922 -4.129 1 99 82 VAL A O 1
ATOM 661 N N . ILE A 1 83 ? 9.609 -11.5 -2.729 1 99 83 ILE A N 1
ATOM 662 C CA . ILE A 1 83 ? 8.773 -11.602 -1.535 1 99 83 ILE A CA 1
ATOM 663 C C . ILE A 1 83 ? 8.906 -10.32 -0.707 1 99 83 ILE A C 1
ATOM 665 O O . ILE A 1 83 ? 9.984 -10.008 -0.2 1 99 83 ILE A O 1
ATOM 669 N N . VAL A 1 84 ? 7.844 -9.57 -0.613 1 99 84 VAL A N 1
ATOM 670 C CA . VAL A 1 84 ? 7.797 -8.336 0.167 1 99 84 VAL A CA 1
ATOM 671 C C . VAL A 1 84 ? 7.379 -8.648 1.602 1 99 84 VAL A C 1
ATOM 673 O O . VAL A 1 84 ? 6.316 -9.234 1.83 1 99 84 VAL A O 1
ATOM 676 N N . VAL A 1 85 ? 8.172 -8.211 2.602 1 98.94 85 VAL A N 1
ATOM 677 C CA . VAL A 1 85 ? 8.008 -8.664 3.979 1 98.94 85 VAL A CA 1
ATOM 678 C C . VAL A 1 85 ? 8.016 -7.465 4.922 1 98.94 85 VAL A C 1
ATOM 680 O O . VAL A 1 85 ? 8.758 -6.504 4.711 1 98.94 85 VAL A O 1
ATOM 683 N N . THR A 1 86 ? 7.148 -7.461 5.918 1 98.94 86 THR A N 1
ATOM 684 C CA . THR A 1 86 ? 7.246 -6.512 7.016 1 98.94 86 THR A CA 1
ATOM 685 C C . THR A 1 86 ? 8.125 -7.066 8.133 1 98.94 86 THR A C 1
ATOM 687 O O . THR A 1 86 ? 8.148 -8.273 8.375 1 98.94 86 THR A O 1
ATOM 690 N N . THR A 1 87 ? 8.812 -6.184 8.859 1 98.81 87 THR A N 1
ATOM 691 C CA . THR A 1 87 ? 9.75 -6.586 9.898 1 98.81 87 THR A CA 1
ATOM 692 C C . THR A 1 87 ? 9.492 -5.816 11.188 1 98.81 87 THR A C 1
ATOM 694 O O . THR A 1 87 ? 10.352 -5.059 11.648 1 98.81 87 THR A O 1
ATOM 697 N N . PRO A 1 88 ? 8.367 -6.105 11.836 1 98.25 88 PRO A N 1
ATOM 698 C CA . PRO A 1 88 ? 7.992 -5.328 13.016 1 98.25 88 PRO A CA 1
ATOM 699 C C . PRO A 1 88 ? 8.992 -5.469 14.164 1 98.25 88 PRO A C 1
ATOM 701 O O . PRO A 1 88 ? 9.094 -4.582 15.016 1 98.25 88 PRO A O 1
ATOM 704 N N . TYR A 1 89 ? 9.789 -6.496 14.172 1 97.94 89 TYR A N 1
ATOM 705 C CA . TYR A 1 89 ? 10.711 -6.77 15.266 1 97.94 89 TYR A CA 1
ATOM 706 C C . TYR A 1 89 ? 11.938 -5.867 15.188 1 97.94 89 TYR A C 1
ATOM 708 O O . TYR A 1 89 ? 12.742 -5.82 16.125 1 97.94 89 TYR A O 1
ATOM 716 N N . LYS A 1 90 ? 12.055 -5.109 14.148 1 98.69 90 LYS A N 1
ATOM 717 C CA . LYS A 1 90 ? 13.227 -4.254 13.977 1 98.69 90 LYS A CA 1
ATOM 718 C C . LYS A 1 90 ? 12.93 -2.822 14.414 1 98.69 90 LYS A C 1
ATOM 720 O O . LYS A 1 90 ? 13.758 -1.928 14.227 1 98.69 90 LYS A O 1
ATOM 725 N N . TRP A 1 91 ? 11.75 -2.576 15.016 1 98.56 91 TRP A N 1
ATOM 726 C CA . TRP A 1 91 ? 11.289 -1.211 15.234 1 98.56 91 TRP A CA 1
ATOM 727 C C . TRP A 1 91 ? 12.211 -0.472 16.203 1 98.56 91 TRP A C 1
ATOM 729 O O . TRP A 1 91 ? 12.461 0.725 16.047 1 98.56 91 TRP A O 1
ATOM 739 N N . ARG A 1 92 ? 12.773 -1.171 17.203 1 98.5 92 ARG A N 1
ATOM 740 C CA . ARG A 1 92 ? 13.633 -0.49 18.172 1 98.5 92 ARG A CA 1
ATOM 741 C C . ARG A 1 92 ? 14.883 0.058 17.484 1 98.5 92 ARG A C 1
ATOM 743 O O . ARG A 1 92 ? 15.266 1.208 17.719 1 98.5 92 ARG A O 1
ATOM 750 N N . GLN A 1 93 ? 15.5 -0.8 16.719 1 98.5 93 GLN A N 1
ATOM 751 C CA . GLN A 1 93 ? 16.703 -0.394 15.992 1 98.5 93 GLN A CA 1
ATOM 752 C C . GLN A 1 93 ? 16.406 0.776 15.055 1 98.5 93 GLN A C 1
ATOM 754 O O . GLN A 1 93 ? 17.203 1.717 14.969 1 98.5 93 GLN A O 1
ATOM 759 N N . ARG A 1 94 ? 15.305 0.73 14.344 1 98.69 94 ARG A N 1
ATOM 760 C CA . ARG A 1 94 ? 14.961 1.782 13.391 1 98.69 94 ARG A CA 1
ATOM 761 C C . ARG A 1 94 ? 14.625 3.084 14.117 1 98.69 94 ARG A C 1
ATOM 763 O O . ARG A 1 94 ? 14.969 4.168 13.633 1 98.69 94 ARG A O 1
ATOM 770 N N . ALA A 1 95 ? 13.914 2.967 15.25 1 98.38 95 ALA A N 1
ATOM 771 C CA . ALA A 1 95 ? 13.625 4.156 16.047 1 98.38 95 ALA A CA 1
ATOM 772 C C . ALA A 1 95 ? 14.914 4.836 16.516 1 98.38 95 ALA A C 1
ATOM 774 O O . ALA A 1 95 ? 15.031 6.062 16.438 1 98.38 95 ALA A O 1
ATOM 775 N N . GLN A 1 96 ? 15.852 4.039 16.938 1 97.94 96 GLN A N 1
ATOM 776 C CA . GLN A 1 96 ? 17.141 4.566 17.375 1 97.94 96 GLN A CA 1
ATOM 777 C C . GLN A 1 96 ? 17.891 5.219 16.219 1 97.94 96 GLN A C 1
ATOM 779 O O . GLN A 1 96 ? 18.484 6.281 16.391 1 97.94 96 GLN A O 1
ATOM 784 N N . MET A 1 97 ? 17.859 4.582 15.102 1 97.44 97 MET A N 1
ATOM 785 C CA . MET A 1 97 ? 18.5 5.125 13.906 1 97.44 97 MET A CA 1
ATOM 786 C C . MET A 1 97 ? 17.922 6.492 13.555 1 97.44 97 MET A C 1
ATOM 788 O O . MET A 1 97 ? 18.672 7.438 13.297 1 97.44 97 MET A O 1
ATOM 792 N N . ASN A 1 98 ? 16.609 6.621 13.555 1 96.62 98 ASN A N 1
ATOM 793 C CA . ASN A 1 98 ? 15.953 7.879 13.227 1 96.62 98 ASN A CA 1
ATOM 794 C C . ASN A 1 98 ? 16.219 8.953 14.273 1 96.62 98 ASN A C 1
ATOM 796 O O . ASN A 1 98 ? 16.453 10.117 13.938 1 96.62 98 ASN A O 1
ATOM 800 N N . ALA A 1 99 ? 16.219 8.555 15.562 1 96 99 ALA A N 1
ATOM 801 C CA . ALA A 1 99 ? 16.531 9.492 16.641 1 96 99 ALA A CA 1
ATOM 802 C C . ALA A 1 99 ? 17.938 10.047 16.484 1 96 99 ALA A C 1
ATOM 804 O O . ALA A 1 99 ? 18.172 11.242 16.703 1 96 99 ALA A O 1
ATOM 805 N N . GLN A 1 100 ? 18.844 9.164 16.141 1 95 100 GLN A N 1
ATOM 806 C CA . GLN A 1 100 ? 20.234 9.586 15.945 1 95 100 GLN A CA 1
ATOM 807 C C . GLN A 1 100 ? 20.359 10.578 14.789 1 95 100 GLN A C 1
ATOM 809 O O . GLN A 1 100 ? 21.109 11.539 14.875 1 95 100 GLN A O 1
ATOM 814 N N . GLN A 1 101 ? 19.625 10.328 13.719 1 92.88 101 GLN A N 1
ATOM 815 C CA . GLN A 1 101 ? 19.625 11.25 12.586 1 92.88 101 GLN A CA 1
ATOM 816 C C . GLN A 1 101 ? 19.125 12.633 13 1 92.88 101 GLN A C 1
ATOM 818 O O . GLN A 1 101 ? 19.641 13.648 12.547 1 92.88 101 GLN A O 1
ATOM 823 N N . ILE A 1 102 ? 18.109 12.656 13.812 1 90.88 102 ILE A N 1
ATOM 824 C CA . ILE A 1 102 ? 17.547 13.906 14.297 1 90.88 102 ILE A CA 1
ATOM 825 C C . ILE A 1 102 ? 18.562 14.625 15.18 1 90.88 102 ILE A C 1
ATOM 827 O O . ILE A 1 102 ? 18.781 15.828 15.039 1 90.88 102 ILE A O 1
ATOM 831 N N . ARG A 1 103 ? 19.172 13.891 16.062 1 90.06 103 ARG A N 1
ATOM 832 C CA . ARG A 1 103 ? 20.188 14.469 16.953 1 90.06 103 ARG A CA 1
ATOM 833 C C . ARG A 1 103 ? 21.328 15.086 16.141 1 90.06 103 ARG A C 1
ATOM 835 O O . ARG A 1 103 ? 21.797 16.172 16.453 1 90.06 103 ARG A O 1
ATOM 842 N N . GLU A 1 104 ? 21.75 14.422 15.125 1 89 104 GLU A N 1
ATOM 843 C CA . GLU A 1 104 ? 22.844 14.906 14.289 1 89 104 GLU A CA 1
ATOM 844 C C . GLU A 1 104 ? 22.422 16.141 13.492 1 89 104 GLU A C 1
ATOM 846 O O . GLU A 1 104 ? 23.234 17.062 13.312 1 89 104 GLU A O 1
ATOM 851 N N . ALA A 1 105 ? 21.234 16.141 13.047 1 83.88 105 ALA A N 1
ATOM 852 C CA . ALA A 1 105 ? 20.734 17.266 12.258 1 83.88 105 ALA A CA 1
ATOM 853 C C . ALA A 1 105 ? 20.594 18.516 13.117 1 83.88 105 ALA A C 1
ATOM 855 O O . ALA A 1 105 ? 20.734 19.641 12.617 1 83.88 105 ALA A O 1
ATOM 856 N N . PHE A 1 106 ? 20.422 18.344 14.406 1 80.94 106 PHE A N 1
ATOM 857 C CA . PHE A 1 106 ? 20.156 19.484 15.273 1 80.94 106 PHE A CA 1
ATOM 858 C C . PHE A 1 106 ? 21.312 19.703 16.25 1 80.94 106 PHE A C 1
ATOM 860 O O . PHE A 1 106 ? 21.156 20.375 17.266 1 80.94 106 PHE A O 1
ATOM 867 N N . THR A 1 107 ? 22.312 19.047 15.93 1 78.19 107 THR A N 1
ATOM 868 C CA . THR A 1 107 ? 23.469 19.234 16.797 1 78.19 107 THR A CA 1
ATOM 869 C C . THR A 1 107 ? 23.797 20.719 16.953 1 78.19 107 THR A C 1
ATOM 871 O O . THR A 1 107 ? 23.891 21.453 15.961 1 78.19 107 THR A O 1
ATOM 874 N N . GLY A 1 108 ? 23.828 21.078 18.141 1 68.31 108 GLY A N 1
ATOM 875 C CA . GLY A 1 108 ? 24.203 22.453 18.469 1 68.31 108 GLY A CA 1
ATOM 876 C C . GLY A 1 108 ? 23.016 23.391 18.594 1 68.31 108 GLY A C 1
ATOM 877 O O . GLY A 1 108 ? 23.188 24.562 18.906 1 68.31 108 GLY A O 1
ATOM 878 N N . ARG A 1 109 ? 21.891 22.891 18.141 1 6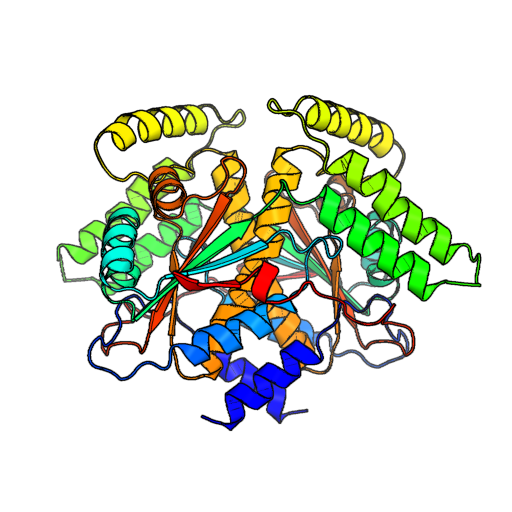8.88 109 ARG A N 1
ATOM 879 C CA . ARG A 1 109 ? 20.703 23.719 18.234 1 68.88 109 ARG A CA 1
ATOM 880 C C . ARG A 1 109 ? 19.641 23.062 19.109 1 68.88 109 ARG A C 1
ATOM 882 O O . ARG A 1 109 ? 19.484 21.844 19.078 1 68.88 109 ARG A O 1
ATOM 889 N N . GLU A 1 110 ? 19.469 23.547 20.359 1 65.25 110 GLU A N 1
ATOM 890 C CA . GLU A 1 110 ? 18.375 22.984 21.141 1 65.25 110 GLU A CA 1
ATOM 891 C C . GLU A 1 110 ? 17.078 23.734 20.875 1 65.25 110 GLU A C 1
ATOM 893 O O . GLU A 1 110 ? 16.703 24.625 21.656 1 65.25 110 GLU A O 1
ATOM 898 N N . ASP A 1 111 ? 16.516 23.578 19.641 1 77.25 111 ASP A N 1
ATOM 899 C CA . ASP A 1 111 ? 15.258 24.25 19.344 1 77.25 111 ASP A CA 1
ATOM 900 C C . ASP A 1 111 ? 14.07 23.328 19.578 1 77.25 111 ASP A C 1
ATOM 902 O O . ASP A 1 111 ? 14.242 22.109 19.703 1 77.25 111 ASP A O 1
ATOM 906 N N . ALA A 1 112 ? 12.961 23.906 19.812 1 82.44 112 ALA A N 1
ATOM 907 C CA . ALA A 1 112 ? 11.711 23.234 20.141 1 82.44 112 ALA A CA 1
ATOM 908 C C . ALA A 1 112 ? 11.367 22.172 19.094 1 82.44 112 ALA A C 1
ATOM 910 O O . ALA A 1 112 ? 10.844 21.109 19.422 1 82.44 112 ALA A O 1
ATOM 911 N N . THR A 1 113 ? 11.648 22.391 17.922 1 79.88 113 THR A N 1
ATOM 912 C CA . THR A 1 113 ? 11.359 21.469 16.828 1 79.88 113 THR A CA 1
ATOM 913 C C . THR A 1 113 ? 12.188 20.188 16.969 1 79.88 113 THR A C 1
ATOM 915 O O . THR A 1 113 ? 11.664 19.078 16.797 1 79.88 113 THR A O 1
ATOM 918 N N . ALA A 1 114 ? 13.375 20.344 17.344 1 81.25 114 ALA A N 1
ATOM 919 C CA . ALA A 1 114 ? 14.258 19.203 17.531 1 81.25 114 ALA A CA 1
ATOM 920 C C . ALA A 1 114 ? 13.781 18.344 18.703 1 81.25 114 ALA A C 1
ATOM 922 O O . ALA A 1 114 ? 13.797 17.109 18.609 1 81.25 114 ALA A O 1
ATOM 923 N N . THR A 1 115 ? 13.438 19.016 19.719 1 86.5 115 THR A N 1
ATOM 924 C CA . THR A 1 115 ? 12.984 18.297 20.906 1 86.5 115 THR A CA 1
ATOM 925 C C . THR A 1 115 ? 11.734 17.484 20.609 1 86.5 115 THR A C 1
ATOM 927 O O . THR A 1 115 ? 11.617 16.328 21.016 1 86.5 115 THR A O 1
ATOM 930 N N . ARG A 1 116 ? 10.883 18.047 19.922 1 88.25 116 ARG A N 1
ATOM 931 C CA . ARG A 1 116 ? 9.656 17.344 19.547 1 88.25 116 ARG A CA 1
ATOM 932 C C . ARG A 1 116 ? 9.961 16.141 18.641 1 88.25 116 ARG A C 1
ATOM 934 O O . ARG A 1 116 ? 9.375 15.078 18.812 1 88.25 116 ARG A O 1
ATOM 941 N N . ALA A 1 117 ? 10.789 16.375 17.766 1 87.69 117 ALA A N 1
ATOM 942 C CA . ALA A 1 117 ? 11.172 15.32 16.844 1 87.69 117 ALA A CA 1
ATOM 943 C C . ALA A 1 117 ? 11.844 14.164 17.578 1 87.69 117 ALA A C 1
ATOM 945 O O . ALA A 1 117 ? 11.602 12.992 17.25 1 87.69 117 ALA A O 1
ATOM 946 N N . LEU A 1 118 ? 12.656 14.492 18.531 1 90.56 118 LEU A N 1
ATOM 947 C CA . LEU A 1 118 ? 13.328 13.461 19.312 1 90.56 118 LEU A CA 1
ATOM 948 C C . LEU A 1 118 ? 12.336 12.688 20.156 1 90.56 118 LEU A C 1
ATOM 950 O O . LEU A 1 118 ? 12.414 11.461 20.266 1 90.56 118 LEU A O 1
ATOM 954 N N . LYS A 1 119 ? 11.438 13.406 20.734 1 94.38 119 LYS A N 1
ATOM 955 C CA . LYS A 1 119 ? 10.438 12.758 21.578 1 94.38 119 LYS A CA 1
ATOM 956 C C . LYS A 1 119 ? 9.547 11.828 20.766 1 94.38 119 LYS A C 1
ATOM 958 O O . LYS A 1 119 ? 9.094 10.797 21.266 1 94.38 119 LYS A O 1
ATOM 963 N N . TYR A 1 120 ? 9.336 12.18 19.562 1 95.69 120 TYR A N 1
ATOM 964 C CA . TYR A 1 120 ? 8.562 11.328 18.656 1 95.69 120 TYR A CA 1
ATOM 965 C C . TYR A 1 120 ? 9.172 9.93 18.578 1 95.69 120 TYR A C 1
ATOM 967 O O . TYR A 1 120 ? 8.484 8.93 18.812 1 95.69 120 TYR A O 1
ATOM 975 N N . TYR A 1 121 ? 10.422 9.781 18.328 1 97.25 121 TYR A N 1
ATOM 976 C CA . TYR A 1 121 ? 11.078 8.492 18.125 1 97.25 121 TYR A CA 1
ATOM 977 C C . TYR A 1 121 ? 11.445 7.84 19.453 1 97.25 121 TYR A C 1
ATOM 979 O O . TYR A 1 121 ? 11.477 6.613 19.547 1 97.25 121 TYR A O 1
ATOM 987 N N . GLU A 1 122 ? 11.602 8.656 20.453 1 96.94 122 GLU A N 1
ATOM 988 C CA . GLU A 1 122 ? 12.086 8.109 21.719 1 96.94 122 GLU A CA 1
ATOM 989 C C . GLU A 1 122 ? 10.922 7.754 22.641 1 96.94 122 GLU A C 1
ATOM 991 O O . GLU A 1 122 ? 11.07 6.938 23.547 1 96.94 122 GLU A O 1
ATOM 996 N N . LYS A 1 123 ? 9.828 8.375 22.391 1 97.25 123 LYS A N 1
ATOM 997 C CA . LYS A 1 123 ? 8.711 8.156 23.312 1 97.25 123 LYS A CA 1
ATOM 998 C C . LYS A 1 123 ? 7.484 7.641 22.578 1 97.25 123 LYS A C 1
ATOM 1000 O O . LYS A 1 123 ? 6.969 6.562 22.891 1 97.25 123 LYS A O 1
ATOM 1005 N N . LEU A 1 124 ? 7.043 8.312 21.562 1 97.12 124 LEU A N 1
ATOM 1006 C CA . LEU A 1 124 ? 5.797 7.945 20.891 1 97.12 124 LEU A CA 1
ATOM 1007 C C . LEU A 1 124 ? 5.941 6.613 20.156 1 97.12 124 LEU A C 1
ATOM 1009 O O . LEU A 1 124 ? 5.062 5.754 20.234 1 97.12 124 LEU A O 1
ATOM 1013 N N . ILE A 1 125 ? 7.016 6.453 19.391 1 97.88 125 ILE A N 1
ATOM 1014 C CA . ILE A 1 125 ? 7.211 5.234 18.609 1 97.88 125 ILE A CA 1
ATOM 1015 C C . ILE A 1 125 ? 7.258 4.027 19.547 1 97.88 125 ILE A C 1
ATOM 1017 O O . ILE A 1 125 ? 6.527 3.053 19.359 1 97.88 125 ILE A O 1
ATOM 1021 N N . PRO A 1 126 ? 8.055 4.082 20.672 1 97.69 126 PRO A N 1
ATOM 1022 C CA . PRO A 1 126 ? 8.023 2.945 21.594 1 97.69 126 PRO A CA 1
ATOM 1023 C C . PRO A 1 126 ? 6.641 2.699 22.188 1 97.69 126 PRO A C 1
ATOM 1025 O O . PRO A 1 126 ? 6.25 1.547 22.391 1 97.69 126 PRO A O 1
ATOM 1028 N N . PHE A 1 127 ? 5.977 3.729 22.438 1 97.56 127 PHE A N 1
ATOM 1029 C CA . PHE A 1 127 ? 4.633 3.6 22.984 1 97.56 127 PHE A CA 1
ATOM 1030 C C . PHE A 1 127 ? 3.721 2.854 22.016 1 97.56 127 PHE A C 1
ATOM 1032 O O . PHE A 1 127 ? 2.951 1.983 22.438 1 97.56 127 PHE A O 1
ATOM 1039 N N . ILE A 1 128 ? 3.818 3.1 20.719 1 97.62 128 ILE A N 1
ATOM 1040 C CA . ILE A 1 128 ? 2.914 2.566 19.719 1 97.62 128 ILE A CA 1
ATOM 1041 C C . ILE A 1 128 ? 3.395 1.188 19.266 1 97.62 128 ILE A C 1
ATOM 1043 O O . ILE A 1 128 ? 2.584 0.3 18.984 1 97.62 128 ILE A O 1
ATOM 1047 N N . TYR A 1 129 ? 4.684 0.945 19.219 1 98.06 129 TYR A N 1
ATOM 1048 C CA . TYR A 1 129 ? 5.242 -0.236 18.578 1 98.06 129 TYR A CA 1
ATOM 1049 C C . TYR A 1 129 ? 5.504 -1.342 19.594 1 98.06 129 TYR A C 1
ATOM 1051 O O . TYR A 1 129 ? 5.711 -2.5 19.219 1 98.06 129 TYR A O 1
ATOM 1059 N N . ASN A 1 130 ? 5.547 -0.948 20.875 1 96.69 130 ASN A N 1
ATOM 1060 C CA . ASN A 1 130 ? 5.754 -1.961 21.906 1 96.69 130 ASN A CA 1
ATOM 1061 C C . ASN A 1 130 ? 4.477 -2.758 22.172 1 96.69 130 ASN A C 1
ATOM 1063 O O . ASN A 1 130 ? 3.678 -2.387 23.031 1 96.69 130 ASN A O 1
ATOM 1067 N N . ASN A 1 131 ? 4.383 -3.891 21.547 1 96.44 131 ASN A N 1
ATOM 1068 C CA . ASN A 1 131 ? 3.211 -4.746 21.688 1 96.44 131 ASN A CA 1
ATOM 1069 C C . ASN A 1 131 ? 3.57 -6.094 22.312 1 96.44 131 ASN A C 1
ATOM 1071 O O . ASN A 1 131 ? 4.625 -6.66 22 1 96.44 131 ASN A O 1
ATOM 1075 N N . ASP A 1 132 ? 2.713 -6.52 23.219 1 95.06 132 ASP A N 1
ATOM 1076 C CA . ASP A 1 132 ? 2.834 -7.891 23.703 1 95.06 132 ASP A CA 1
ATOM 1077 C C . ASP A 1 132 ? 2.207 -8.883 22.719 1 95.06 132 ASP A C 1
ATOM 1079 O O . ASP A 1 132 ? 1.55 -8.484 21.766 1 95.06 132 ASP A O 1
ATOM 1083 N N . ARG A 1 133 ? 2.375 -10.125 22.984 1 92 133 ARG A N 1
ATOM 1084 C CA . ARG A 1 133 ? 1.96 -11.172 22.047 1 92 133 ARG A CA 1
ATOM 1085 C C . ARG A 1 133 ? 0.448 -11.164 21.859 1 92 133 ARG A C 1
ATOM 1087 O O . ARG A 1 133 ? -0.039 -11.375 20.734 1 92 133 ARG A O 1
ATOM 1094 N N . LEU A 1 134 ? -0.279 -10.859 22.859 1 94.06 134 LEU A N 1
ATOM 1095 C CA . LEU A 1 134 ? -1.732 -10.977 22.812 1 94.06 134 LEU A CA 1
ATOM 1096 C C . LEU A 1 134 ? -2.371 -9.656 22.391 1 94.06 134 LEU A C 1
ATOM 1098 O O . LEU A 1 134 ? -3.58 -9.594 22.156 1 94.06 134 LEU A O 1
ATOM 1102 N N . GLY A 1 135 ? -1.639 -8.586 22.359 1 95.31 135 GLY A N 1
ATOM 1103 C CA . GLY A 1 135 ? -2.145 -7.289 21.938 1 95.31 135 GLY A CA 1
ATOM 1104 C C . GLY A 1 135 ? -2.83 -6.52 23.062 1 95.31 135 GLY A C 1
ATOM 1105 O O . GLY A 1 135 ? -3.668 -5.652 22.797 1 95.31 135 GLY A O 1
ATOM 1106 N N . LEU A 1 136 ? -2.52 -6.902 24.281 1 97.25 136 LEU A N 1
ATOM 1107 C CA . LEU A 1 136 ? -3.152 -6.25 25.422 1 97.25 136 LEU A CA 1
ATOM 1108 C C . LEU A 1 136 ? -2.709 -4.797 25.531 1 97.25 136 LEU A C 1
ATOM 1110 O O . LEU A 1 136 ? -3.506 -3.924 25.875 1 97.25 136 LEU A O 1
ATOM 1114 N N . PHE A 1 137 ? -1.435 -4.543 25.297 1 97.25 137 PHE A N 1
ATOM 1115 C CA . PHE A 1 137 ? -0.955 -3.164 25.312 1 97.25 137 PHE A CA 1
ATOM 1116 C C . PHE A 1 137 ? -1.681 -2.33 24.266 1 97.25 137 PHE A C 1
ATOM 1118 O O . PHE A 1 137 ? -2.055 -1.185 24.516 1 97.25 137 PHE A O 1
ATOM 1125 N N . GLY A 1 138 ? -1.882 -2.914 23.094 1 97.56 138 GLY A N 1
ATOM 1126 C CA . GLY A 1 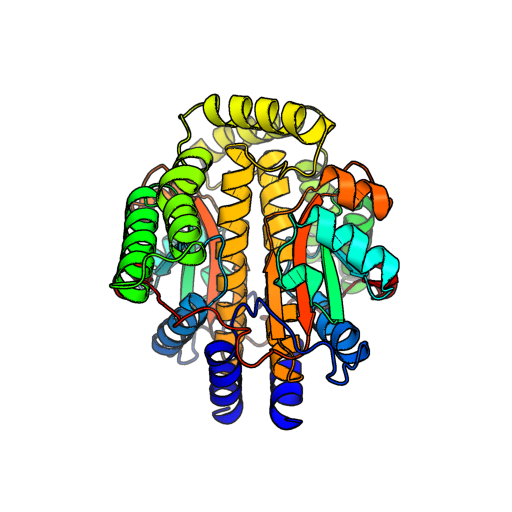138 ? -2.623 -2.244 22.031 1 97.56 138 GLY A CA 1
ATOM 1127 C C . GLY A 1 138 ? -4.055 -1.93 22.422 1 97.56 138 GLY A C 1
ATOM 1128 O O . GLY A 1 138 ? -4.574 -0.863 22.078 1 97.56 138 GLY A O 1
ATOM 1129 N N . THR A 1 139 ? -4.664 -2.877 23.078 1 97.62 139 THR A N 1
ATOM 1130 C CA . THR A 1 139 ? -6.023 -2.664 23.562 1 97.62 139 THR A CA 1
ATOM 1131 C C . THR A 1 139 ? -6.074 -1.515 24.562 1 97.62 139 THR A C 1
ATOM 1133 O O . THR A 1 139 ? -6.996 -0.698 24.531 1 97.62 139 THR A O 1
ATOM 1136 N N . GLY A 1 140 ? -5.105 -1.495 25.438 1 98.31 140 GLY A N 1
ATOM 1137 C CA . GLY A 1 140 ? -5 -0.376 26.359 1 98.31 140 GLY A CA 1
ATOM 1138 C C . GLY A 1 140 ? -4.855 0.962 25.656 1 98.31 140 GLY A C 1
ATOM 1139 O O . GLY A 1 140 ? -5.496 1.941 26.047 1 98.31 140 GLY A O 1
ATOM 1140 N N . ARG A 1 141 ? -4.016 0.995 24.625 1 98.5 141 ARG A N 1
ATOM 1141 C CA . ARG A 1 141 ? -3.834 2.217 23.844 1 98.5 141 ARG A CA 1
ATOM 1142 C C . ARG A 1 141 ? -5.141 2.645 23.188 1 98.5 141 ARG A C 1
ATOM 1144 O O . ARG A 1 141 ? -5.449 3.836 23.125 1 98.5 141 ARG A O 1
ATOM 1151 N N . LYS A 1 142 ? -5.875 1.679 22.719 1 98.06 142 LYS A N 1
ATOM 1152 C CA . LYS A 1 142 ? -7.152 1.978 22.078 1 98.06 142 LYS A CA 1
ATOM 1153 C C . LYS A 1 142 ? -8.125 2.621 23.062 1 98.06 142 LYS A C 1
ATOM 1155 O O . LYS A 1 142 ? -8.867 3.537 22.703 1 98.06 142 LYS A O 1
ATOM 1160 N N . LEU A 1 143 ? -8.133 2.049 24.203 1 98.38 143 LEU A N 1
ATOM 1161 C CA . LEU A 1 143 ? -8.992 2.609 25.25 1 98.38 143 LEU A CA 1
ATOM 1162 C C . LEU A 1 143 ? -8.562 4.031 25.594 1 98.38 143 LEU A C 1
ATOM 1164 O O . LEU A 1 143 ? -9.398 4.922 25.734 1 98.38 143 LEU A O 1
ATOM 1168 N N . LEU A 1 144 ? -7.309 4.215 25.797 1 98.38 144 LEU A N 1
ATOM 1169 C CA . LEU A 1 144 ? -6.777 5.543 26.094 1 98.38 144 LEU A CA 1
ATOM 1170 C C . LEU A 1 144 ? -7.109 6.523 24.984 1 98.38 144 LEU A C 1
ATOM 1172 O O . LEU A 1 144 ? -7.547 7.645 25.25 1 98.38 144 LEU A O 1
ATOM 1176 N N . SER A 1 145 ? -6.867 6.109 23.766 1 98.12 145 SER A N 1
ATOM 1177 C CA . SER A 1 145 ? -7.18 6.934 22.609 1 98.12 145 SER A CA 1
ATOM 1178 C C . SER A 1 145 ? -8.656 7.312 22.578 1 98.12 145 SER A C 1
ATOM 1180 O O . SER A 1 145 ? -9.008 8.453 22.266 1 98.12 145 SER A O 1
ATOM 1182 N N . ALA A 1 146 ? -9.523 6.355 22.891 1 97.94 146 ALA A N 1
ATOM 1183 C CA . ALA A 1 146 ? -10.961 6.605 22.891 1 97.94 146 ALA A CA 1
ATOM 1184 C C . ALA A 1 146 ? -11.328 7.656 23.938 1 97.94 146 ALA A C 1
ATOM 1186 O O . ALA A 1 146 ? -12.156 8.531 23.688 1 97.94 146 ALA A O 1
ATOM 1187 N N . ILE A 1 147 ? -10.727 7.559 25.047 1 98.5 147 ILE A N 1
ATOM 1188 C CA . ILE A 1 147 ? -11.023 8.461 26.156 1 98.5 147 ILE A CA 1
ATOM 1189 C C . ILE A 1 147 ? -10.531 9.867 25.828 1 98.5 147 ILE A C 1
ATOM 1191 O O . ILE A 1 147 ? -11.281 10.836 25.922 1 98.5 147 ILE A O 1
ATOM 1195 N N . ILE A 1 148 ? -9.297 9.977 25.406 1 98 148 ILE A N 1
ATOM 1196 C CA . ILE A 1 148 ? -8.727 11.273 25.062 1 98 148 ILE A CA 1
ATOM 1197 C C . ILE A 1 148 ? -9.469 11.852 23.859 1 98 148 ILE A C 1
ATOM 1199 O O . ILE A 1 148 ? -9.688 13.062 23.781 1 98 148 ILE A O 1
ATOM 1203 N N . GLY A 1 149 ? -9.875 11 22.984 1 97.62 149 GLY A N 1
ATOM 1204 C CA . GLY A 1 149 ? -10.539 11.391 21.75 1 97.62 149 GLY A CA 1
ATOM 1205 C C . GLY A 1 149 ? -11.922 11.961 21.969 1 97.62 149 GLY A C 1
ATOM 1206 O O . GLY A 1 149 ? -12.531 12.523 21.047 1 97.62 149 GLY A O 1
ATOM 1207 N N . LEU A 1 150 ? -12.438 11.766 23.172 1 97.56 150 LEU A N 1
ATOM 1208 C CA . LEU A 1 150 ? -13.742 12.344 23.484 1 97.56 150 LEU A CA 1
ATOM 1209 C C . LEU A 1 150 ? -13.664 13.867 23.5 1 97.56 150 LEU A C 1
ATOM 1211 O O . LEU A 1 150 ? -14.641 14.547 23.172 1 97.56 150 LEU A O 1
ATOM 1215 N N . LYS A 1 151 ? -12.508 14.461 23.766 1 96.94 151 LYS A N 1
ATOM 1216 C CA . LYS A 1 151 ? -12.422 15.891 24.031 1 96.94 151 LYS A CA 1
ATOM 1217 C C . LYS A 1 151 ? -11.586 16.594 22.953 1 96.94 151 LYS A C 1
ATOM 1219 O O . LYS A 1 151 ? -11.719 17.812 22.766 1 96.94 151 LYS A O 1
ATOM 1224 N N . ARG A 1 152 ? -10.75 15.867 22.328 1 97.12 152 ARG A N 1
ATOM 1225 C CA . ARG A 1 152 ? -9.891 16.484 21.312 1 97.12 152 ARG A CA 1
ATOM 1226 C C . ARG A 1 152 ? -9.523 15.484 20.219 1 97.12 152 ARG A C 1
ATOM 1228 O O . ARG A 1 152 ? -9.648 14.273 20.406 1 97.12 152 ARG A O 1
ATOM 1235 N N . PRO A 1 153 ? -9.078 16 19.109 1 98.06 153 PRO A N 1
ATOM 1236 C CA . PRO A 1 153 ? -8.648 15.078 18.047 1 98.06 153 PRO A CA 1
ATOM 1237 C C . PRO A 1 153 ? -7.59 14.086 18.531 1 98.06 153 PRO A C 1
ATOM 1239 O O . PRO A 1 153 ? -6.695 14.453 19.297 1 98.06 153 PRO A O 1
ATOM 1242 N N . MET A 1 154 ? -7.805 12.828 18.125 1 98.38 154 MET A N 1
ATOM 1243 C CA . MET A 1 154 ? -6.922 11.75 18.562 1 98.38 154 MET A CA 1
ATOM 1244 C C . MET A 1 154 ? -6.824 10.664 17.5 1 98.38 154 MET A C 1
ATOM 1246 O O . MET A 1 154 ? -7.836 10.273 16.906 1 98.38 154 MET A O 1
ATOM 1250 N N . VAL A 1 155 ? -5.586 10.273 17.219 1 98.56 155 VAL A N 1
ATOM 1251 C CA . VAL A 1 155 ? -5.402 9.117 16.344 1 98.56 155 VAL A CA 1
ATOM 1252 C C . VAL A 1 155 ? -6.086 7.898 16.969 1 98.56 155 VAL A C 1
ATOM 1254 O O . VAL A 1 155 ? -5.871 7.586 18.141 1 98.56 155 VAL A O 1
ATOM 1257 N N . ARG A 1 156 ? -6.828 7.152 16.141 1 98.38 156 ARG A N 1
ATOM 1258 C CA . ARG A 1 156 ? -7.66 6.086 16.688 1 98.38 156 ARG A CA 1
ATOM 1259 C C . ARG A 1 156 ? -7.059 4.715 16.391 1 98.38 156 ARG A C 1
ATOM 1261 O O . ARG A 1 156 ? -7.371 3.732 17.062 1 98.38 156 ARG A O 1
ATOM 1268 N N . GLU A 1 157 ? -6.281 4.57 15.375 1 98.38 157 GLU A N 1
ATOM 1269 C CA . GLU A 1 157 ? -5.668 3.314 14.953 1 98.38 157 GLU A CA 1
ATOM 1270 C C . GLU A 1 157 ? -4.355 3.068 15.688 1 98.38 157 GLU A C 1
ATOM 1272 O O . GLU A 1 157 ? -3.277 3.34 15.148 1 98.38 157 GLU A O 1
ATOM 1277 N N . VAL A 1 158 ? -4.5 2.49 16.938 1 98.5 158 VAL A N 1
ATOM 1278 C CA . VAL A 1 158 ? -3.309 2.424 17.766 1 98.5 158 VAL A CA 1
ATOM 1279 C C . VAL A 1 158 ? -3.143 1.009 18.328 1 98.5 158 VAL A C 1
ATOM 1281 O O . VAL A 1 158 ? -2.266 0.759 19.156 1 98.5 158 VAL A O 1
ATOM 1284 N N . SER A 1 159 ? -3.977 0.067 17.906 1 98.31 159 SER A N 1
ATOM 1285 C CA . SER A 1 159 ? -3.867 -1.31 18.375 1 98.31 159 SER A CA 1
ATOM 1286 C C . SER A 1 159 ? -2.754 -2.057 17.656 1 98.31 159 SER A C 1
ATOM 1288 O O . SER A 1 159 ? -2.189 -1.551 16.688 1 98.31 159 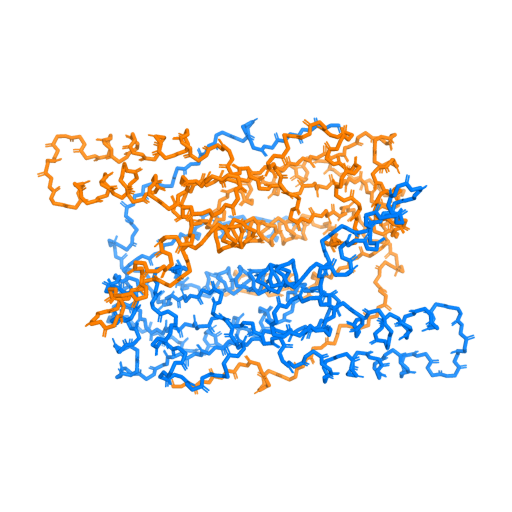SER A O 1
ATOM 1290 N N . LYS A 1 160 ? -2.484 -3.246 18.172 1 98.06 160 LYS A N 1
ATOM 1291 C CA . LYS A 1 160 ? -1.504 -4.117 17.531 1 98.06 160 LYS A CA 1
ATOM 1292 C C . LYS A 1 160 ? -1.895 -4.41 16.094 1 98.06 160 LYS A C 1
ATOM 1294 O O . LYS A 1 160 ? -1.044 -4.398 15.195 1 98.06 160 LYS A O 1
ATOM 1299 N N . GLN A 1 161 ? -3.205 -4.668 15.844 1 98.19 161 GLN A N 1
ATOM 1300 C CA . GLN A 1 161 ? -3.693 -4.949 14.5 1 98.19 161 GLN A CA 1
ATOM 1301 C C . GLN A 1 161 ? -3.631 -3.703 13.617 1 98.19 161 GLN A C 1
ATOM 1303 O O . GLN A 1 161 ? -3.398 -3.801 12.414 1 98.19 161 GLN A O 1
ATOM 1308 N N . ASP A 1 162 ? -3.838 -2.564 14.227 1 98.75 162 ASP A N 1
ATOM 1309 C CA . ASP A 1 162 ? -3.693 -1.317 13.484 1 98.75 162 ASP A CA 1
ATOM 1310 C C . ASP A 1 162 ? -2.248 -1.11 13.031 1 98.75 162 ASP A C 1
ATOM 1312 O O . ASP A 1 162 ? -1.998 -0.674 11.906 1 98.75 162 ASP A O 1
ATOM 1316 N N . LEU A 1 163 ? -1.328 -1.398 13.898 1 98.69 163 LEU A N 1
ATOM 1317 C CA . LEU A 1 163 ? 0.083 -1.302 13.547 1 98.69 163 LEU A CA 1
ATOM 1318 C C . LEU A 1 163 ? 0.427 -2.271 12.422 1 98.69 163 LEU A C 1
ATOM 1320 O O . LEU A 1 163 ? 1.152 -1.915 11.484 1 98.69 163 LEU A O 1
ATOM 1324 N N . ARG A 1 164 ? -0.084 -3.506 12.508 1 98.75 164 ARG A N 1
ATOM 1325 C CA . ARG A 1 164 ? 0.096 -4.488 11.445 1 98.75 164 ARG A CA 1
ATOM 1326 C C . ARG A 1 164 ? -0.365 -3.93 10.102 1 98.75 164 ARG A C 1
ATOM 1328 O O . ARG A 1 164 ? 0.361 -4.012 9.109 1 98.75 164 ARG A O 1
ATOM 1335 N N . THR A 1 165 ? -1.521 -3.34 10.086 1 98.88 165 THR A N 1
ATOM 1336 C CA . THR A 1 165 ? -2.07 -2.752 8.867 1 98.88 165 THR A CA 1
ATOM 1337 C C . THR A 1 165 ? -1.181 -1.618 8.367 1 98.88 165 THR A C 1
ATOM 1339 O O . THR A 1 165 ? -0.916 -1.513 7.168 1 98.88 165 THR A O 1
ATOM 1342 N N . CYS A 1 166 ? -0.725 -0.838 9.289 1 98.94 166 CYS A N 1
ATOM 1343 C CA . CYS A 1 166 ? 0.158 0.274 8.953 1 98.94 166 CYS A CA 1
ATOM 1344 C C . CYS A 1 166 ? 1.422 -0.222 8.266 1 98.94 166 CYS A C 1
ATOM 1346 O O . CYS A 1 166 ? 1.854 0.354 7.266 1 98.94 166 CYS A O 1
ATOM 1348 N N . LEU A 1 167 ? 2.006 -1.272 8.75 1 98.94 167 LEU A N 1
ATOM 1349 C CA . LEU A 1 167 ? 3.229 -1.829 8.18 1 98.94 167 LEU A CA 1
ATOM 1350 C C . LEU A 1 167 ? 2.979 -2.377 6.781 1 98.94 167 LEU A C 1
ATOM 1352 O O . LEU A 1 167 ? 3.803 -2.191 5.879 1 98.94 167 LEU A O 1
ATOM 1356 N N . HIS A 1 168 ? 1.897 -3.012 6.598 1 98.94 168 HIS A N 1
ATOM 1357 C CA . HIS A 1 168 ? 1.562 -3.541 5.281 1 98.94 168 HIS A CA 1
ATOM 1358 C C . HIS A 1 168 ? 1.261 -2.418 4.293 1 98.94 168 HIS A C 1
ATOM 1360 O O . HIS A 1 168 ? 1.552 -2.539 3.102 1 98.94 168 HIS A O 1
ATOM 1366 N N . LYS A 1 169 ? 0.654 -1.312 4.777 1 98.94 169 LYS A N 1
ATOM 1367 C CA . LYS A 1 169 ? 0.49 -0.14 3.92 1 98.94 169 LYS A CA 1
ATOM 1368 C C . LYS A 1 169 ? 1.84 0.376 3.432 1 98.94 169 LYS A C 1
ATOM 1370 O O . LYS A 1 169 ? 2.029 0.598 2.232 1 98.94 169 LYS A O 1
ATOM 1375 N N . SER A 1 170 ? 2.783 0.521 4.332 1 98.94 170 SER A N 1
ATOM 1376 C CA . SER A 1 170 ? 4.113 1.015 3.996 1 98.94 170 SER A CA 1
ATOM 1377 C C . SER A 1 170 ? 4.789 0.121 2.961 1 98.94 170 SER A C 1
ATOM 1379 O O . SER A 1 170 ? 5.332 0.613 1.968 1 98.94 170 SER A O 1
ATOM 1381 N N . SER A 1 171 ? 4.719 -1.154 3.189 1 98.94 171 SER A N 1
ATOM 1382 C CA . SER A 1 171 ? 5.344 -2.105 2.275 1 98.94 171 SER A CA 1
ATOM 1383 C C . SER A 1 171 ? 4.637 -2.119 0.925 1 98.94 171 SER A C 1
ATOM 1385 O O . SER A 1 171 ? 5.273 -2.326 -0.112 1 98.94 171 SER A O 1
ATOM 1387 N N . SER A 1 172 ? 3.361 -1.856 0.925 1 98.94 172 SER A N 1
ATOM 1388 C CA . SER A 1 172 ? 2.594 -1.82 -0.316 1 98.94 172 SER A CA 1
ATOM 1389 C C . SER A 1 172 ? 2.947 -0.593 -1.149 1 98.94 172 SER A C 1
ATOM 1391 O O . SER A 1 172 ? 2.994 -0.663 -2.379 1 98.94 172 SER A O 1
ATOM 1393 N N . LEU A 1 173 ? 3.146 0.535 -0.484 1 99 173 LEU A N 1
ATOM 1394 C CA . LEU A 1 173 ? 3.627 1.71 -1.203 1 99 173 LEU A CA 1
ATOM 1395 C C . LEU A 1 173 ? 4.922 1.4 -1.946 1 99 173 LEU A C 1
ATOM 1397 O O . LEU A 1 173 ? 5.047 1.696 -3.137 1 99 173 LEU A O 1
ATOM 1401 N N . ALA A 1 174 ? 5.84 0.729 -1.283 1 99 174 ALA A N 1
ATOM 1402 C CA . ALA A 1 174 ? 7.109 0.343 -1.891 1 99 174 ALA A CA 1
ATOM 1403 C C . ALA A 1 174 ? 6.898 -0.661 -3.02 1 99 174 ALA A C 1
ATOM 1405 O O . ALA A 1 174 ? 7.547 -0.578 -4.066 1 99 174 ALA A O 1
ATOM 1406 N N . ALA A 1 175 ? 5.988 -1.573 -2.828 1 99 175 ALA A N 1
ATOM 1407 C CA . ALA A 1 175 ? 5.699 -2.588 -3.838 1 99 175 ALA A CA 1
ATOM 1408 C C . ALA A 1 175 ? 5.191 -1.952 -5.125 1 99 175 ALA A C 1
ATOM 1410 O O . ALA A 1 175 ? 5.547 -2.389 -6.223 1 99 175 ALA A O 1
ATOM 1411 N N . MET A 1 176 ? 4.359 -0.916 -5.004 1 99 176 MET A N 1
ATOM 1412 C CA . MET A 1 176 ? 3.844 -0.268 -6.207 1 99 176 MET A CA 1
ATOM 1413 C C . MET A 1 176 ? 4.953 0.469 -6.949 1 99 176 MET A C 1
ATOM 1415 O O . MET A 1 176 ? 5 0.457 -8.18 1 99 176 MET A O 1
ATOM 1419 N N . THR A 1 177 ? 5.836 1.139 -6.195 1 99 177 THR A N 1
ATOM 1420 C CA . THR A 1 177 ? 7.012 1.75 -6.812 1 99 177 THR A CA 1
ATOM 1421 C C . THR A 1 177 ? 7.836 0.705 -7.555 1 99 177 THR A C 1
ATOM 1423 O O . THR A 1 177 ? 8.234 0.92 -8.703 1 99 177 THR A O 1
ATOM 1426 N N . PHE A 1 178 ? 8.031 -0.452 -6.945 1 99 178 PHE A N 1
ATOM 1427 C CA . PHE A 1 178 ? 8.797 -1.536 -7.551 1 99 178 PHE A CA 1
ATOM 1428 C C . PHE A 1 178 ? 8.164 -1.982 -8.859 1 99 178 PHE A C 1
ATOM 1430 O O . PHE A 1 178 ? 8.836 -2.055 -9.891 1 99 178 PHE A O 1
ATOM 1437 N N . MET A 1 179 ? 6.855 -2.199 -8.828 1 99 179 MET A N 1
ATOM 1438 C CA . MET A 1 179 ? 6.172 -2.732 -10.008 1 99 179 MET A CA 1
ATOM 1439 C C . MET A 1 179 ? 6.188 -1.725 -11.148 1 99 179 MET A C 1
ATOM 1441 O O . MET A 1 179 ? 6.34 -2.104 -12.312 1 99 179 MET A O 1
ATOM 1445 N N . THR A 1 180 ? 6.066 -0.48 -10.844 1 98.94 180 THR A N 1
ATOM 1446 C CA . THR A 1 180 ? 6.125 0.541 -11.883 1 98.94 180 THR A CA 1
ATOM 1447 C C . THR A 1 180 ? 7.551 0.692 -12.414 1 98.94 180 THR A C 1
ATOM 1449 O O . THR A 1 180 ? 7.754 0.899 -13.609 1 98.94 180 THR A O 1
ATOM 1452 N N . ALA A 1 181 ? 8.539 0.605 -11.5 1 98.94 181 ALA A N 1
ATOM 1453 C CA . ALA A 1 181 ? 9.938 0.632 -11.914 1 98.94 181 ALA A CA 1
ATOM 1454 C C . ALA A 1 181 ? 10.242 -0.515 -12.875 1 98.94 181 ALA A C 1
ATOM 1456 O O . ALA A 1 181 ? 10.898 -0.316 -13.898 1 98.94 181 ALA A O 1
ATOM 1457 N N . MET A 1 182 ? 9.766 -1.697 -12.586 1 98.88 182 MET A N 1
ATOM 1458 C CA . MET A 1 182 ? 9.953 -2.85 -13.461 1 98.88 182 MET A CA 1
ATOM 1459 C C . MET A 1 182 ? 9.359 -2.58 -14.844 1 98.88 182 MET A C 1
ATOM 1461 O O . MET A 1 182 ? 9.977 -2.914 -15.859 1 98.88 182 MET A O 1
ATOM 1465 N N . ARG A 1 183 ? 8.18 -1.982 -14.852 1 98.81 183 ARG A N 1
ATOM 1466 C CA . ARG A 1 183 ? 7.555 -1.646 -16.125 1 98.81 183 ARG A CA 1
ATOM 1467 C C . ARG A 1 183 ? 8.422 -0.674 -16.922 1 98.81 183 ARG A C 1
ATOM 1469 O O . ARG A 1 183 ? 8.539 -0.798 -18.141 1 98.81 183 ARG A O 1
ATOM 1476 N N . SER A 1 184 ? 9.008 0.265 -16.203 1 98.62 184 SER A N 1
ATOM 1477 C CA . SER A 1 184 ? 9.852 1.26 -16.859 1 98.62 184 SER A CA 1
ATOM 1478 C C . SER A 1 184 ? 11.109 0.625 -17.438 1 98.62 184 SER A C 1
ATOM 1480 O O . SER A 1 184 ? 11.719 1.17 -18.359 1 98.62 184 SER A O 1
ATOM 1482 N N . GLU A 1 185 ? 11.516 -0.55 -16.922 1 98.06 185 GLU A N 1
ATOM 1483 C CA . GLU A 1 185 ? 12.672 -1.301 -17.406 1 98.06 185 GLU A CA 1
ATOM 1484 C C . GLU A 1 185 ? 12.289 -2.217 -18.562 1 98.06 185 GLU A C 1
ATOM 1486 O O . GLU A 1 185 ? 13.156 -2.869 -19.156 1 98.06 185 GLU A O 1
ATOM 1491 N N . GLY A 1 186 ? 10.984 -2.268 -18.859 1 97.88 186 GLY A N 1
ATOM 1492 C CA . GLY A 1 186 ? 10.523 -3.084 -19.969 1 97.88 186 GLY A CA 1
ATOM 1493 C C . GLY A 1 186 ? 10.07 -4.469 -19.547 1 97.88 186 GLY A C 1
ATOM 1494 O O . GLY A 1 186 ? 9.844 -5.34 -20.391 1 97.88 186 GLY A O 1
ATOM 1495 N N . TYR A 1 187 ? 9.938 -4.695 -18.203 1 98.75 187 TYR A N 1
ATOM 1496 C CA . TYR A 1 187 ? 9.516 -5.988 -17.672 1 98.75 187 TYR A CA 1
ATOM 1497 C C . TYR A 1 187 ? 8.125 -5.891 -17.047 1 98.75 187 TYR A C 1
ATOM 1499 O O . TYR A 1 187 ? 7.578 -4.793 -16.922 1 98.75 187 TYR A O 1
ATOM 1507 N N . ASP A 1 188 ? 7.57 -7.012 -16.781 1 98.81 188 ASP A N 1
ATOM 1508 C CA . ASP A 1 188 ? 6.215 -7.102 -16.25 1 98.81 188 ASP A CA 1
ATOM 1509 C C . ASP A 1 188 ? 6.207 -7.781 -14.883 1 98.81 188 ASP A C 1
ATOM 1511 O O . ASP A 1 188 ? 7.18 -8.43 -14.5 1 98.81 188 ASP A O 1
ATOM 1515 N N . THR A 1 189 ? 5.16 -7.559 -14.172 1 98.94 189 THR A N 1
ATOM 1516 C CA . THR A 1 189 ? 5.027 -8.102 -12.828 1 98.94 189 THR A CA 1
ATOM 1517 C C . THR A 1 189 ? 3.588 -8.523 -12.547 1 98.94 189 THR A C 1
ATOM 1519 O O . THR A 1 189 ? 2.676 -8.148 -13.289 1 98.94 189 THR A O 1
ATOM 1522 N N . CYS A 1 190 ? 3.398 -9.305 -11.516 1 98.88 190 CYS A N 1
ATOM 1523 C CA . CYS A 1 190 ? 2.1 -9.68 -10.969 1 98.88 190 CYS A CA 1
ATOM 1524 C C . CYS A 1 190 ? 2.18 -9.867 -9.461 1 98.88 190 CYS A C 1
ATOM 1526 O O . CYS A 1 190 ? 2.836 -10.789 -8.977 1 98.88 190 CYS A O 1
ATOM 1528 N N . PRO A 1 191 ? 1.537 -8.977 -8.734 1 98.94 191 PRO A N 1
ATOM 1529 C CA . PRO A 1 191 ? 1.449 -9.227 -7.297 1 98.94 191 PRO A CA 1
ATOM 1530 C C . PRO A 1 191 ? 0.456 -10.328 -6.945 1 98.94 191 PRO A C 1
ATOM 1532 O O . PRO A 1 191 ? -0.609 -10.43 -7.562 1 98.94 191 PRO A O 1
ATOM 1535 N N . MET A 1 192 ? 0.851 -11.188 -5.984 1 98.81 192 MET A N 1
ATOM 1536 C CA . MET A 1 192 ? 0.016 -12.32 -5.59 1 98.81 192 MET A CA 1
ATOM 1537 C C . MET A 1 192 ? -0.237 -12.32 -4.086 1 98.81 192 MET A C 1
ATOM 1539 O O . MET A 1 192 ? 0.677 -12.062 -3.301 1 98.81 192 MET A O 1
ATOM 1543 N N . GLU A 1 193 ? -1.465 -12.539 -3.744 1 97.94 193 GLU A N 1
ATOM 1544 C CA . GLU A 1 193 ? -1.873 -12.703 -2.354 1 97.94 193 GLU A CA 1
ATOM 1545 C C . GLU A 1 193 ? -2.154 -14.172 -2.031 1 97.94 193 GLU A C 1
ATOM 1547 O O . GLU A 1 193 ? -2.213 -14.555 -0.86 1 97.94 193 GLU A O 1
ATOM 15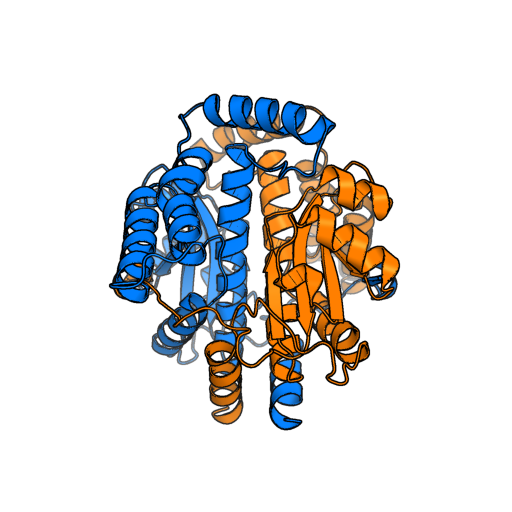52 N N . GLY A 1 194 ? -2.365 -14.969 -3.068 1 98.19 194 GLY A N 1
ATOM 1553 C CA . GLY A 1 194 ? -2.67 -16.375 -2.877 1 98.19 194 GLY A CA 1
ATOM 1554 C C . GLY A 1 194 ? -1.432 -17.234 -2.689 1 98.19 194 GLY A C 1
ATOM 1555 O O . GLY A 1 194 ? -0.946 -17.844 -3.641 1 98.19 194 GLY A O 1
ATOM 1556 N N . PHE A 1 195 ? -0.985 -17.281 -1.506 1 98.88 195 PHE A N 1
ATOM 1557 C CA . PHE A 1 195 ? 0.17 -18.109 -1.176 1 98.88 195 PHE A CA 1
ATOM 1558 C C . PHE A 1 195 ? 0.068 -18.641 0.25 1 98.88 195 PHE A C 1
ATOM 1560 O O . PHE A 1 195 ? -0.674 -18.094 1.069 1 98.88 195 PHE A O 1
ATOM 1567 N N . ASP A 1 196 ? 0.767 -19.719 0.545 1 98.88 196 ASP A N 1
ATOM 1568 C CA . ASP A 1 196 ? 0.908 -20.266 1.89 1 98.88 196 ASP A CA 1
ATOM 1569 C C . ASP A 1 196 ? 2.033 -19.562 2.652 1 98.88 196 ASP A C 1
ATOM 1571 O O . ASP A 1 196 ? 3.197 -19.953 2.543 1 98.88 196 ASP A O 1
ATOM 1575 N N . SER A 1 197 ? 1.661 -18.609 3.441 1 98.81 197 SER A N 1
ATOM 1576 C CA . SER A 1 197 ? 2.652 -17.766 4.098 1 98.81 197 SER A CA 1
ATOM 1577 C C . SER A 1 197 ? 3.49 -18.562 5.09 1 98.81 197 SER A C 1
ATOM 1579 O O . SER A 1 197 ? 4.676 -18.281 5.277 1 98.81 197 SER A O 1
ATOM 1581 N N . LYS A 1 198 ? 2.895 -19.531 5.723 1 98.62 198 LYS A N 1
ATOM 1582 C CA . LYS A 1 198 ? 3.625 -20.359 6.684 1 98.62 198 LYS A CA 1
ATOM 1583 C C . LYS A 1 198 ? 4.789 -21.078 6.016 1 98.62 198 LYS A C 1
ATOM 1585 O O . LYS A 1 198 ? 5.93 -21 6.473 1 98.62 198 LYS A O 1
ATOM 1590 N N . ARG A 1 199 ? 4.543 -21.75 4.93 1 98.81 199 ARG A N 1
ATOM 1591 C CA . ARG A 1 199 ? 5.555 -22.547 4.246 1 98.81 199 ARG A CA 1
ATOM 1592 C C . ARG A 1 199 ? 6.598 -21.656 3.578 1 98.81 199 ARG A C 1
ATOM 1594 O O . ARG A 1 199 ? 7.789 -21.984 3.576 1 98.81 199 ARG A O 1
ATOM 1601 N N . VAL A 1 200 ? 6.168 -20.5 2.998 1 98.88 200 VAL A N 1
ATOM 1602 C CA . VAL A 1 200 ? 7.113 -19.594 2.361 1 98.88 200 VAL A CA 1
ATOM 1603 C C . VAL A 1 200 ? 8.062 -19.016 3.41 1 98.88 200 VAL A C 1
ATOM 1605 O O . VAL A 1 200 ? 9.273 -18.953 3.189 1 98.88 200 VAL A O 1
ATOM 1608 N N . LYS A 1 201 ? 7.543 -18.594 4.574 1 98.81 201 LYS A N 1
ATOM 1609 C CA . LYS A 1 201 ? 8.398 -18.062 5.637 1 98.81 201 LYS A CA 1
ATOM 1610 C C . LYS A 1 201 ? 9.383 -19.125 6.121 1 98.81 201 LYS A C 1
ATOM 1612 O O . LYS A 1 201 ? 10.539 -18.812 6.422 1 98.81 201 LYS A O 1
ATOM 1617 N N . GLN A 1 202 ? 8.891 -20.312 6.195 1 98.62 202 GLN A N 1
ATOM 1618 C CA . GLN A 1 202 ? 9.75 -21.406 6.656 1 98.62 202 GLN A CA 1
ATOM 1619 C C . GLN A 1 202 ? 10.914 -21.625 5.699 1 98.62 202 GLN A C 1
ATOM 1621 O O . GLN A 1 202 ? 12.07 -21.719 6.125 1 98.62 202 GLN A O 1
ATOM 1626 N N . ILE A 1 203 ? 10.656 -21.703 4.406 1 98.25 203 ILE A N 1
ATOM 1627 C CA . ILE A 1 203 ? 11.695 -22.031 3.436 1 98.25 203 ILE A CA 1
ATOM 1628 C C . ILE A 1 203 ? 12.695 -20.891 3.33 1 98.25 203 ILE A C 1
ATOM 1630 O O . ILE A 1 203 ? 13.891 -21.109 3.127 1 98.25 203 ILE A O 1
ATOM 1634 N N . LEU A 1 204 ? 12.258 -19.672 3.566 1 98.56 204 LEU A N 1
ATOM 1635 C CA . LEU A 1 204 ? 13.141 -18.516 3.5 1 98.56 204 LEU A CA 1
ATOM 1636 C C . LEU A 1 204 ? 13.766 -18.234 4.863 1 98.56 204 LEU A C 1
ATOM 1638 O O . LEU A 1 204 ? 14.555 -17.297 5 1 98.56 204 LEU A O 1
ATOM 1642 N N . GLN A 1 205 ? 13.336 -18.922 5.887 1 98.38 205 GLN A N 1
ATOM 1643 C CA . GLN A 1 205 ? 13.844 -18.781 7.246 1 98.38 205 GLN A CA 1
ATOM 1644 C C . GLN A 1 205 ? 13.609 -17.375 7.785 1 98.38 205 GLN A C 1
ATOM 1646 O O . GLN A 1 205 ? 14.523 -16.75 8.336 1 98.38 205 GLN A O 1
ATOM 1651 N N . LEU A 1 206 ? 12.43 -16.938 7.566 1 98.69 206 LEU A N 1
ATOM 1652 C CA . LEU A 1 206 ? 12.062 -15.625 8.086 1 98.69 206 LEU A CA 1
ATOM 1653 C C . LEU A 1 206 ? 11.68 -15.719 9.562 1 98.69 206 LEU A C 1
ATOM 1655 O O . LEU A 1 206 ? 11.141 -16.734 10.008 1 98.69 206 LEU A O 1
ATOM 1659 N N . PRO A 1 207 ? 11.969 -14.648 10.305 1 98.12 207 PRO A N 1
ATOM 1660 C CA . PRO A 1 207 ? 11.547 -14.633 11.703 1 98.12 207 PRO A CA 1
ATOM 1661 C C . PRO A 1 207 ? 10.039 -14.828 11.867 1 98.12 207 PRO A C 1
ATOM 1663 O O . PRO A 1 207 ? 9.266 -14.438 10.984 1 98.12 207 PRO A O 1
ATOM 1666 N N . LYS A 1 208 ? 9.641 -15.344 12.984 1 96.56 208 LYS A N 1
ATOM 1667 C CA . LYS A 1 208 ? 8.242 -15.664 13.266 1 96.56 208 LYS A CA 1
ATOM 1668 C C . LYS A 1 208 ? 7.359 -14.422 13.148 1 96.56 208 LYS A C 1
ATOM 1670 O O . LYS A 1 208 ? 6.23 -14.508 12.664 1 96.56 208 LYS A O 1
ATOM 1675 N N . GLN A 1 209 ? 7.855 -13.25 13.516 1 97.19 209 GLN A N 1
ATOM 1676 C CA . GLN A 1 209 ? 7.051 -12.031 13.562 1 97.19 209 GLN A CA 1
ATOM 1677 C C . GLN A 1 209 ? 6.961 -11.383 12.188 1 97.19 209 GLN A C 1
ATOM 1679 O O . GLN A 1 209 ? 6.137 -10.492 11.969 1 97.19 209 GLN A O 1
ATOM 1684 N N . ALA A 1 210 ? 7.848 -11.812 11.281 1 98.69 210 ALA A N 1
ATOM 1685 C CA . ALA A 1 210 ? 7.773 -11.289 9.922 1 98.69 210 ALA A CA 1
ATOM 1686 C C . ALA A 1 210 ? 6.469 -11.695 9.242 1 98.69 210 ALA A C 1
ATOM 1688 O O . ALA A 1 210 ? 5.949 -12.789 9.5 1 98.69 210 ALA A O 1
ATOM 1689 N N . GLU A 1 211 ? 5.949 -10.82 8.445 1 98.88 211 GLU A N 1
ATOM 1690 C CA . GLU A 1 211 ? 4.781 -11.156 7.633 1 98.88 211 GLU A CA 1
ATOM 1691 C C . GLU A 1 211 ? 5.016 -10.82 6.164 1 98.88 211 GLU A C 1
ATOM 1693 O O . GLU A 1 211 ? 5.629 -9.797 5.848 1 98.88 211 GLU A O 1
ATOM 1698 N N . ILE A 1 212 ? 4.512 -11.672 5.332 1 98.94 212 ILE A N 1
ATOM 1699 C CA . ILE A 1 212 ? 4.621 -11.445 3.896 1 98.94 212 ILE A CA 1
ATOM 1700 C C . ILE A 1 212 ? 3.469 -10.555 3.43 1 98.94 212 ILE A C 1
ATOM 1702 O O . ILE A 1 212 ? 2.299 -10.891 3.633 1 98.94 212 ILE A O 1
ATOM 1706 N N . THR A 1 213 ? 3.807 -9.453 2.869 1 98.94 213 THR A N 1
ATOM 1707 C CA . THR A 1 213 ? 2.811 -8.531 2.332 1 98.94 213 THR A CA 1
ATOM 1708 C C . THR A 1 213 ? 2.25 -9.055 1.012 1 98.94 213 THR A C 1
ATOM 1710 O O . THR A 1 213 ? 1.035 -9.047 0.801 1 98.94 213 THR A O 1
ATOM 1713 N N . MET A 1 214 ? 3.117 -9.5 0.135 1 98.94 214 MET A N 1
ATOM 1714 C CA . MET A 1 214 ? 2.766 -10.078 -1.159 1 98.94 214 MET A CA 1
ATOM 1715 C C . MET A 1 214 ? 3.979 -10.727 -1.812 1 98.94 214 MET A C 1
ATOM 1717 O O . MET A 1 214 ? 5.113 -10.508 -1.384 1 98.94 214 MET A O 1
ATOM 1721 N N . ILE A 1 215 ? 3.711 -11.578 -2.738 1 99 215 ILE A N 1
ATOM 1722 C CA . ILE A 1 215 ? 4.738 -12.141 -3.609 1 99 215 ILE A CA 1
ATOM 1723 C C . ILE A 1 215 ? 4.543 -11.625 -5.035 1 99 215 ILE A C 1
ATOM 1725 O O . ILE A 1 215 ? 3.424 -11.617 -5.547 1 99 215 ILE A O 1
ATOM 1729 N N . ILE A 1 216 ? 5.613 -11.18 -5.645 1 99 216 ILE A N 1
ATOM 1730 C CA . ILE A 1 216 ? 5.52 -10.562 -6.961 1 99 216 ILE A CA 1
ATOM 1731 C C . ILE A 1 216 ? 6.312 -11.383 -7.977 1 99 216 ILE A C 1
ATOM 1733 O O . ILE A 1 216 ? 7.52 -11.57 -7.824 1 99 216 ILE A O 1
ATOM 1737 N N . GLY A 1 217 ? 5.621 -11.883 -9 1 98.94 217 GLY A N 1
ATOM 1738 C CA . GLY A 1 217 ? 6.312 -12.484 -10.133 1 98.94 217 GLY A CA 1
ATOM 1739 C C . GLY A 1 217 ? 6.883 -11.453 -11.094 1 98.94 217 GLY A C 1
ATOM 1740 O O . GLY A 1 217 ? 6.258 -10.422 -11.352 1 98.94 217 GLY A O 1
ATOM 1741 N N . CYS A 1 218 ? 8.031 -11.719 -11.633 1 98.88 218 CYS A N 1
ATOM 1742 C CA . CYS A 1 218 ? 8.711 -10.82 -12.562 1 98.88 218 CYS A CA 1
ATOM 1743 C C . CYS A 1 218 ? 9.125 -11.555 -13.828 1 98.88 218 CYS A C 1
ATOM 1745 O O . CYS A 1 218 ? 9.555 -12.711 -13.766 1 98.88 218 CYS A O 1
ATOM 1747 N N . GLY A 1 219 ? 9.016 -10.883 -14.938 1 98.81 219 GLY A N 1
ATOM 1748 C CA . GLY A 1 219 ? 9.445 -11.445 -16.203 1 98.81 219 GLY A CA 1
ATOM 1749 C C . GLY A 1 219 ? 9.008 -10.625 -17.406 1 98.81 219 GLY A C 1
ATOM 1750 O O . GLY A 1 219 ? 8.438 -9.547 -17.25 1 98.81 219 GLY A O 1
ATOM 1751 N N . LEU A 1 220 ? 9.383 -11.102 -18.547 1 98.69 220 LEU A N 1
ATOM 1752 C CA . LEU A 1 220 ? 8.836 -10.562 -19.797 1 98.69 220 LEU A CA 1
ATOM 1753 C C . LEU A 1 220 ? 7.508 -11.234 -20.141 1 98.69 220 LEU A C 1
ATOM 1755 O O . LEU A 1 220 ? 7.414 -12.461 -20.141 1 98.69 220 LEU A O 1
ATOM 1759 N N . ARG A 1 221 ? 6.5 -10.438 -20.391 1 98.31 221 ARG A N 1
ATOM 1760 C CA . ARG A 1 221 ? 5.176 -11.016 -20.578 1 98.31 221 ARG A CA 1
ATOM 1761 C C . ARG A 1 221 ? 5.156 -11.938 -21.797 1 98.31 221 ARG A C 1
ATOM 1763 O O . ARG A 1 221 ? 5.785 -11.656 -22.812 1 98.31 221 ARG A O 1
ATOM 1770 N N . ALA A 1 222 ? 4.5 -13.047 -21.672 1 98.31 222 ALA A N 1
ATOM 1771 C CA . ALA A 1 222 ? 4.168 -13.898 -22.812 1 98.31 222 ALA A CA 1
ATOM 1772 C C . ALA A 1 222 ? 3.021 -13.305 -23.625 1 98.31 222 ALA A C 1
ATOM 1774 O O . ALA A 1 222 ? 2.324 -12.398 -23.156 1 98.31 222 ALA A O 1
ATOM 1775 N N . ASP A 1 223 ? 2.762 -13.734 -24.797 1 96.06 223 ASP A N 1
ATOM 1776 C CA . ASP A 1 223 ? 1.686 -13.258 -25.656 1 96.06 223 ASP A CA 1
ATOM 1777 C C . ASP A 1 223 ? 0.323 -13.453 -24.984 1 96.06 223 ASP A C 1
ATOM 1779 O O . ASP A 1 223 ? -0.581 -12.633 -25.172 1 96.06 223 ASP A O 1
ATOM 1783 N N . ASP A 1 224 ? 0.204 -14.492 -24.219 1 96 224 ASP A N 1
ATOM 1784 C CA . ASP A 1 224 ? -1.052 -14.805 -23.547 1 96 224 ASP A CA 1
ATOM 1785 C C . ASP A 1 224 ? -0.949 -14.547 -22.047 1 96 224 ASP A C 1
ATOM 1787 O O . ASP A 1 224 ? -1.59 -15.234 -21.25 1 96 224 ASP A O 1
ATOM 1791 N N . GLY A 1 225 ? -0.045 -13.633 -21.688 1 96.62 225 GLY A N 1
ATOM 1792 C CA . GLY A 1 225 ? 0.232 -13.391 -20.281 1 96.62 225 GLY A CA 1
ATOM 1793 C C . GLY A 1 225 ? -0.793 -12.492 -19.625 1 96.62 225 GLY A C 1
ATOM 1794 O O . GLY A 1 225 ? -0.838 -12.398 -18.391 1 96.62 225 GLY A O 1
ATOM 1795 N N . ILE A 1 226 ? -1.607 -11.844 -20.469 1 94.25 226 ILE A N 1
ATOM 1796 C CA . ILE A 1 226 ? -2.695 -11.008 -19.984 1 94.25 226 ILE A CA 1
ATOM 1797 C C . ILE A 1 226 ? -4.035 -11.688 -20.25 1 94.25 226 ILE A C 1
ATOM 1799 O O . ILE A 1 226 ? -4.34 -12.055 -21.375 1 94.25 226 ILE A O 1
ATOM 1803 N N . TYR A 1 227 ? -4.793 -11.891 -19.234 1 85.5 227 TYR A N 1
ATOM 1804 C CA . TYR A 1 227 ? -5.953 -12.773 -19.312 1 85.5 227 TYR A CA 1
ATOM 1805 C C . TYR A 1 227 ? -7.168 -12.023 -19.844 1 85.5 227 TYR A C 1
ATOM 1807 O O . TYR A 1 227 ? -8.117 -12.641 -20.328 1 85.5 227 TYR A O 1
ATOM 1815 N N . GLY A 1 228 ? -7.203 -10.758 -19.938 1 85.69 228 GLY A N 1
ATOM 1816 C CA . GLY A 1 228 ? -8.367 -10.023 -20.406 1 85.69 228 GLY A CA 1
ATOM 1817 C C . GLY A 1 228 ? -8.164 -8.523 -20.422 1 85.69 228 GLY A C 1
ATOM 1818 O O . GLY A 1 228 ? -7.09 -8.031 -20.078 1 85.69 228 GLY A O 1
ATOM 1819 N N . GLU A 1 229 ? -9.234 -7.949 -20.875 1 90.44 229 GLU A N 1
ATOM 1820 C CA . GLU A 1 229 ? -9.195 -6.488 -20.875 1 90.44 229 GLU A CA 1
ATOM 1821 C C . GLU A 1 229 ? -9.297 -5.941 -19.453 1 90.44 229 GLU A C 1
ATOM 1823 O O . GLU A 1 229 ? -9.906 -6.57 -18.578 1 90.44 229 GLU A O 1
ATOM 1828 N N . ARG A 1 230 ? -8.672 -4.836 -19.281 1 94.56 230 ARG A N 1
ATOM 1829 C CA . ARG A 1 230 ? -8.773 -4.172 -17.984 1 94.56 230 ARG A CA 1
ATOM 1830 C C . ARG A 1 230 ? -10.156 -3.557 -17.781 1 94.56 230 ARG A C 1
ATOM 1832 O O . ARG A 1 230 ? -10.648 -2.828 -18.656 1 94.56 230 ARG A O 1
ATOM 1839 N N . HIS A 1 231 ? -10.789 -3.936 -16.719 1 95.06 231 HIS A N 1
ATOM 1840 C CA . HIS A 1 231 ? -12.078 -3.318 -16.422 1 95.06 231 HIS A CA 1
ATOM 1841 C C . HIS A 1 231 ? -12.062 -2.668 -15.039 1 95.06 231 HIS A C 1
ATOM 1843 O O . HIS A 1 231 ? -11.57 -3.26 -14.07 1 95.06 231 HIS A O 1
ATOM 1849 N N . ARG A 1 232 ? -12.555 -1.479 -14.969 1 98.12 232 ARG A N 1
ATOM 1850 C CA . ARG A 1 232 ? -12.648 -0.659 -13.766 1 98.12 232 ARG A CA 1
ATOM 1851 C C . ARG A 1 232 ? -14.031 -0.034 -13.633 1 98.12 232 ARG A C 1
ATOM 1853 O O . ARG A 1 232 ? -14.727 0.17 -14.633 1 98.12 232 ARG A O 1
ATOM 1860 N N . VAL A 1 233 ? -14.398 0.186 -12.398 1 98.25 233 VAL A N 1
ATOM 1861 C CA . VAL A 1 233 ? -15.633 0.927 -12.164 1 98.25 233 VAL A CA 1
ATOM 1862 C C . VAL A 1 233 ? -15.492 2.354 -12.688 1 98.25 233 VAL A C 1
ATOM 1864 O O . VAL A 1 233 ? -14.375 2.842 -12.875 1 98.25 233 VAL A O 1
ATOM 1867 N N . ASN A 1 234 ? -16.641 3.002 -12.93 1 98.19 234 ASN A N 1
ATOM 1868 C CA . ASN A 1 234 ? -16.609 4.398 -13.352 1 98.19 234 ASN A CA 1
ATOM 1869 C C . ASN A 1 234 ? -15.922 5.281 -12.32 1 98.19 234 ASN A C 1
ATOM 1871 O O . ASN A 1 234 ? -16.109 5.105 -11.117 1 98.19 234 ASN A O 1
ATOM 1875 N N . HIS A 1 235 ? -15.219 6.246 -12.805 1 98.56 235 HIS A N 1
ATOM 1876 C CA . HIS A 1 235 ? -14.531 7.168 -11.914 1 98.56 235 HIS A CA 1
ATOM 1877 C C . HIS A 1 235 ? -15.5 7.828 -10.945 1 98.56 235 HIS A C 1
ATOM 1879 O O . HIS A 1 235 ? -15.172 8.047 -9.773 1 98.56 235 HIS A O 1
ATOM 1885 N N . SER A 1 236 ? -16.703 8.086 -11.375 1 98.38 236 SER A N 1
ATOM 1886 C CA . SER A 1 236 ? -17.688 8.773 -10.555 1 98.38 236 SER A CA 1
ATOM 1887 C C . SER A 1 236 ? -18.156 7.891 -9.391 1 98.38 236 SER A C 1
ATOM 1889 O O . SER A 1 236 ? -18.75 8.383 -8.438 1 98.38 236 SER A O 1
ATOM 1891 N N . ASP A 1 237 ? -17.859 6.586 -9.477 1 98.38 237 ASP A N 1
ATOM 1892 C CA . ASP A 1 237 ? -18.266 5.664 -8.422 1 98.38 237 ASP A CA 1
ATOM 1893 C C . ASP A 1 237 ? -17.203 5.586 -7.324 1 98.38 237 ASP A C 1
ATOM 1895 O O . ASP A 1 237 ? -17.469 5.07 -6.238 1 98.38 237 ASP A O 1
ATOM 1899 N N . VAL A 1 238 ? -15.969 6.215 -7.633 1 98.81 238 VAL A N 1
ATOM 1900 C CA . VAL A 1 238 ? -14.93 6 -6.637 1 98.81 238 VAL A CA 1
ATOM 1901 C C . VAL A 1 238 ? -14.188 7.309 -6.375 1 98.81 238 VAL A C 1
ATOM 1903 O O . VAL A 1 238 ? -13.398 7.402 -5.43 1 98.81 238 VAL A O 1
ATOM 1906 N N . ILE A 1 239 ? -14.336 8.305 -7.141 1 98.88 239 ILE A N 1
ATOM 1907 C CA . ILE A 1 239 ? -13.711 9.609 -6.93 1 98.88 239 ILE A CA 1
ATOM 1908 C C . ILE A 1 239 ? -14.789 10.656 -6.637 1 98.88 239 ILE A C 1
ATOM 1910 O O . ILE A 1 239 ? -15.641 10.922 -7.48 1 98.88 239 ILE A O 1
ATOM 1914 N N . PHE A 1 240 ? -14.695 11.227 -5.465 1 98.81 240 PHE A N 1
ATOM 1915 C CA . PHE A 1 240 ? -15.695 12.188 -5.012 1 98.81 240 PHE A CA 1
ATOM 1916 C C . PHE A 1 240 ? -15.062 13.523 -4.676 1 98.81 240 PHE A C 1
ATOM 1918 O O . PHE A 1 240 ? -13.953 13.57 -4.129 1 98.81 240 PHE A O 1
ATOM 1925 N N . GLU A 1 241 ? -15.742 14.594 -4.98 1 98.31 241 GLU A N 1
ATOM 1926 C CA . GLU A 1 241 ? -15.273 15.938 -4.656 1 98.31 241 GLU A CA 1
ATOM 1927 C C . GLU A 1 241 ? -16.156 16.594 -3.59 1 98.31 241 GLU A C 1
ATOM 1929 O O . GLU A 1 241 ? -17.391 16.469 -3.637 1 98.31 241 GLU A O 1
ATOM 1934 N N . HIS A 1 242 ? -15.5 17.156 -2.629 1 98.19 242 HIS A N 1
ATOM 1935 C CA . HIS A 1 242 ? -16.172 17.875 -1.56 1 98.19 242 HIS A CA 1
ATOM 1936 C C . HIS A 1 242 ? -15.734 19.328 -1.521 1 98.19 242 HIS A C 1
ATOM 1938 O O . HIS A 1 242 ? -14.539 19.625 -1.625 1 98.19 242 HIS A O 1
ATOM 1944 N N . MET B 1 1 ? 13.227 2.703 -24.859 1 41.34 1 MET B N 1
ATOM 1945 C CA . MET B 1 1 ? 13.086 2.021 -23.578 1 41.34 1 MET B CA 1
ATOM 1946 C C . MET B 1 1 ? 13.797 2.793 -22.469 1 41.34 1 MET B C 1
ATOM 1948 O O . MET B 1 1 ? 13.391 2.734 -21.312 1 41.34 1 MET B O 1
ATOM 1952 N N . THR B 1 2 ? 14.984 3.438 -22.828 1 59.25 2 THR B N 1
ATOM 1953 C CA . THR B 1 2 ? 15.969 4.141 -22.016 1 59.25 2 THR B CA 1
ATOM 1954 C C . THR B 1 2 ? 15.383 5.43 -21.438 1 59.25 2 THR B C 1
ATOM 1956 O O . THR B 1 2 ? 15.594 5.75 -20.281 1 59.25 2 THR B O 1
ATOM 1959 N N . ASN B 1 3 ? 14.258 5.852 -22.109 1 85.44 3 ASN B N 1
ATOM 1960 C CA . ASN B 1 3 ? 13.734 7.16 -21.734 1 85.44 3 ASN B CA 1
ATOM 1961 C C . ASN B 1 3 ? 12.695 7.051 -20.625 1 85.44 3 ASN B C 1
ATOM 1963 O O . ASN B 1 3 ? 12.695 7.844 -19.688 1 85.44 3 ASN B O 1
ATOM 1967 N N . HIS B 1 4 ? 12.078 5.809 -20.562 1 92.5 4 HIS B N 1
ATOM 1968 C CA . HIS B 1 4 ? 11.047 5.633 -19.547 1 92.5 4 HIS B CA 1
ATOM 1969 C C . HIS B 1 4 ? 11.664 5.426 -18.156 1 92.5 4 HIS B C 1
ATOM 1971 O O . HIS B 1 4 ? 11.211 6.023 -17.188 1 92.5 4 HIS B O 1
ATOM 1977 N N . HIS B 1 5 ? 12.719 4.605 -18.156 1 95.38 5 HIS B N 1
ATOM 1978 C CA . HIS B 1 5 ? 13.336 4.297 -16.875 1 95.38 5 HIS B CA 1
ATOM 1979 C C . HIS B 1 5 ? 13.969 5.543 -16.266 1 95.38 5 HIS B C 1
ATOM 1981 O O . HIS B 1 5 ? 13.852 5.77 -15.055 1 95.38 5 HIS B O 1
ATOM 1987 N N . ASP B 1 6 ? 14.648 6.305 -17.062 1 96.31 6 ASP B N 1
ATOM 1988 C CA . ASP B 1 6 ? 15.281 7.523 -16.562 1 96.31 6 ASP B CA 1
ATOM 1989 C C . ASP B 1 6 ? 14.242 8.5 -16.016 1 96.31 6 ASP B C 1
ATOM 1991 O O . ASP B 1 6 ? 14.445 9.102 -14.953 1 96.31 6 ASP B O 1
ATOM 1995 N N . THR B 1 7 ? 13.18 8.617 -16.766 1 97.31 7 THR B N 1
ATOM 1996 C CA . THR B 1 7 ? 12.117 9.516 -16.328 1 97.31 7 THR B CA 1
ATOM 1997 C C . THR B 1 7 ? 11.5 9.031 -15.023 1 97.31 7 THR B C 1
ATOM 1999 O O . THR B 1 7 ? 11.281 9.82 -14.102 1 97.31 7 THR B O 1
ATOM 2002 N N . PHE B 1 8 ? 11.234 7.762 -14.938 1 98.56 8 PHE B N 1
ATOM 2003 C CA . PHE B 1 8 ? 10.633 7.223 -13.727 1 98.56 8 PHE B CA 1
ATOM 2004 C C . PHE B 1 8 ? 11.586 7.371 -12.547 1 98.56 8 PHE B C 1
ATOM 2006 O O . PHE B 1 8 ? 11.172 7.742 -11.445 1 98.56 8 PHE B O 1
ATOM 2013 N N . LYS B 1 9 ? 12.789 7.035 -12.75 1 98.38 9 LYS B N 1
ATOM 2014 C CA . LYS B 1 9 ? 13.805 7.191 -11.719 1 98.38 9 LYS B CA 1
ATOM 2015 C C . LYS B 1 9 ? 13.844 8.625 -11.203 1 98.38 9 LYS B C 1
ATOM 2017 O O . LYS B 1 9 ? 13.914 8.852 -9.992 1 98.38 9 LYS B O 1
ATOM 2022 N N . GLU B 1 10 ? 13.797 9.578 -12.07 1 98.25 10 GLU B N 1
ATOM 2023 C CA . GLU B 1 10 ? 13.797 10.984 -11.68 1 98.25 10 GLU B CA 1
ATOM 2024 C C . GLU B 1 10 ? 12.578 11.32 -10.82 1 98.25 10 GLU B C 1
ATOM 2026 O O . GLU B 1 10 ? 12.68 12.07 -9.852 1 98.25 10 GLU B O 1
ATOM 2031 N N . LEU B 1 11 ? 11.414 10.797 -11.227 1 98.69 11 LEU B N 1
ATOM 2032 C CA . LEU B 1 11 ? 10.195 11.039 -10.469 1 98.69 11 LEU B CA 1
ATOM 2033 C C . LEU B 1 11 ? 10.32 10.508 -9.047 1 98.69 11 LEU B C 1
ATOM 2035 O O . LEU B 1 11 ? 9.992 11.211 -8.086 1 98.69 11 LEU B O 1
ATOM 2039 N N . ILE B 1 12 ? 10.844 9.273 -8.898 1 98.81 12 ILE B N 1
ATOM 2040 C CA . ILE B 1 12 ? 10.945 8.641 -7.59 1 98.81 12 ILE B CA 1
ATOM 2041 C C . ILE B 1 12 ? 12 9.359 -6.754 1 98.81 12 ILE B C 1
ATOM 2043 O O . ILE B 1 12 ? 11.797 9.617 -5.566 1 98.81 12 ILE B O 1
ATOM 2047 N N . GLU B 1 13 ? 13.094 9.742 -7.336 1 98.38 13 GLU B N 1
ATOM 2048 C CA . GLU B 1 13 ? 14.164 10.414 -6.609 1 98.38 13 GLU B CA 1
ATOM 2049 C C . GLU B 1 13 ? 13.742 11.805 -6.16 1 98.38 13 GLU B C 1
ATOM 2051 O O . GLU B 1 13 ? 14.172 12.289 -5.109 1 98.38 13 GLU B O 1
ATOM 2056 N N . SER B 1 14 ? 12.891 12.453 -6.957 1 97.88 14 SER B N 1
ATOM 2057 C CA . SER B 1 14 ? 12.492 13.812 -6.621 1 97.88 14 SER B CA 1
ATOM 2058 C C . SER B 1 14 ? 11.266 13.82 -5.715 1 97.88 14 SER B C 1
ATOM 2060 O O . SER B 1 14 ? 10.938 14.844 -5.109 1 97.88 14 SER B O 1
ATOM 2062 N N . ARG B 1 15 ? 10.531 12.719 -5.656 1 98.5 15 ARG B N 1
ATOM 2063 C CA . ARG B 1 15 ? 9.359 12.656 -4.789 1 98.5 15 ARG B CA 1
ATOM 2064 C C . ARG B 1 15 ? 9.766 12.617 -3.318 1 98.5 15 ARG B C 1
ATOM 2066 O O . ARG B 1 15 ? 10.555 11.766 -2.91 1 98.5 15 ARG B O 1
ATOM 2073 N N . ARG B 1 16 ? 9.281 13.508 -2.516 1 98.25 16 ARG B N 1
ATOM 2074 C CA . ARG B 1 16 ? 9.438 13.625 -1.069 1 98.25 16 ARG B CA 1
ATOM 2075 C C . ARG B 1 16 ? 8.094 13.812 -0.383 1 98.25 16 ARG B C 1
ATOM 2077 O O . ARG B 1 16 ? 7.113 14.219 -1.021 1 98.25 16 ARG B O 1
ATOM 2084 N N . SER B 1 17 ? 8.039 13.445 0.894 1 98.44 17 SER B N 1
ATOM 2085 C CA . SER B 1 17 ? 6.914 13.906 1.695 1 98.44 17 SER B CA 1
ATOM 2086 C C . SER B 1 17 ? 7.059 15.383 2.055 1 98.44 17 SER B C 1
ATOM 2088 O O . SER B 1 17 ? 7.805 15.734 2.975 1 98.44 17 SER B O 1
ATOM 2090 N N . VAL B 1 18 ? 6.355 16.203 1.271 1 98.5 18 VAL B N 1
ATOM 2091 C CA . VAL B 1 18 ? 6.441 17.641 1.446 1 98.5 18 VAL B CA 1
ATOM 2092 C C . VAL B 1 18 ? 5.469 18.094 2.533 1 98.5 18 VAL B C 1
ATOM 2094 O O . VAL B 1 18 ? 4.258 17.891 2.414 1 98.5 18 VAL B O 1
ATOM 2097 N N . ARG B 1 19 ? 5.922 18.797 3.484 1 97.5 19 ARG B N 1
ATOM 2098 C CA . ARG B 1 19 ? 5.117 19 4.684 1 97.5 19 ARG B CA 1
ATOM 2099 C C . ARG B 1 19 ? 4.656 20.453 4.781 1 97.5 19 ARG B C 1
ATOM 2101 O O . ARG B 1 19 ? 3.951 20.828 5.723 1 97.5 19 ARG B O 1
ATOM 2108 N N . LYS B 1 20 ? 5.043 21.25 3.906 1 98.56 20 LYS B N 1
ATOM 2109 C CA . LYS B 1 20 ? 4.559 22.609 3.75 1 98.56 20 LYS B CA 1
ATOM 2110 C C . LYS B 1 20 ? 4.449 23 2.275 1 98.56 20 LYS B C 1
ATOM 2112 O O . LYS B 1 20 ? 5.371 22.75 1.495 1 98.56 20 LYS B O 1
ATOM 2117 N N . TYR B 1 21 ? 3.357 23.625 1.935 1 98.75 21 TYR B N 1
ATOM 2118 C CA . TYR B 1 21 ? 3.104 24 0.546 1 98.75 21 TYR B CA 1
ATOM 2119 C C . TYR B 1 21 ? 3.037 25.516 0.388 1 98.75 21 TYR B C 1
ATOM 2121 O O . TYR B 1 21 ? 2.715 26.234 1.34 1 98.75 21 TYR B O 1
ATOM 2129 N N . ASP B 1 22 ? 3.381 25.984 -0.797 1 98.44 22 ASP B N 1
ATOM 2130 C CA . ASP B 1 22 ? 3.217 27.391 -1.164 1 98.44 22 ASP B CA 1
ATOM 2131 C C . ASP B 1 22 ? 1.746 27.719 -1.402 1 98.44 22 ASP B C 1
ATOM 2133 O O . ASP B 1 22 ? 1.218 27.484 -2.492 1 98.44 22 ASP B O 1
ATOM 2137 N N . GLN B 1 23 ? 1.147 28.328 -0.482 1 96.62 23 GLN B N 1
ATOM 2138 C CA . GLN B 1 23 ? -0.289 28.594 -0.519 1 96.62 23 GLN B CA 1
ATOM 2139 C C . GLN B 1 23 ? -0.624 29.719 -1.484 1 96.62 23 GLN B C 1
ATOM 2141 O O . GLN B 1 23 ? -1.789 29.922 -1.831 1 96.62 23 GLN B O 1
ATOM 2146 N N . THR B 1 24 ? 0.358 30.391 -1.992 1 96.88 24 THR B N 1
ATOM 2147 C CA . THR B 1 24 ? 0.134 31.5 -2.91 1 96.88 24 THR B CA 1
ATOM 2148 C C . THR B 1 24 ? 0.276 31.031 -4.359 1 96.88 24 THR B C 1
ATOM 2150 O O . THR B 1 24 ? -0.117 31.75 -5.285 1 96.88 24 THR B O 1
ATOM 2153 N N . ALA B 1 25 ? 0.848 29.891 -4.488 1 96.56 25 ALA B N 1
ATOM 2154 C CA . ALA B 1 25 ? 1.079 29.391 -5.836 1 96.56 25 ALA B CA 1
ATOM 2155 C C . ALA B 1 25 ? -0.228 28.938 -6.48 1 96.56 25 ALA B C 1
ATOM 2157 O O . ALA B 1 25 ? -1.135 28.453 -5.793 1 96.56 25 ALA B O 1
ATOM 2158 N N . HIS B 1 26 ? -0.286 29.125 -7.781 1 96.69 26 HIS B N 1
ATOM 2159 C CA . HIS B 1 26 ? -1.39 28.531 -8.523 1 96.69 26 HIS B CA 1
ATOM 2160 C C . HIS B 1 26 ? -1.399 27 -8.375 1 96.69 26 HIS B C 1
ATOM 2162 O O . HIS B 1 26 ? -0.342 26.375 -8.375 1 96.69 26 HIS B O 1
ATOM 2168 N N . PHE B 1 27 ? -2.611 26.453 -8.258 1 98 27 PHE B N 1
ATOM 2169 C CA . PHE B 1 27 ? -2.781 25 -8.141 1 98 27 PHE B CA 1
ATOM 2170 C C . PHE B 1 27 ? -3.893 24.516 -9.062 1 98 27 PHE B C 1
ATOM 2172 O O . PHE B 1 27 ? -5.023 25 -8.984 1 98 27 PHE B O 1
ATOM 2179 N N . ASP B 1 28 ? -3.604 23.609 -9.961 1 98.12 28 ASP B N 1
ATOM 2180 C CA . ASP B 1 28 ? -4.59 23 -10.859 1 98.12 28 ASP B CA 1
ATOM 2181 C C . ASP B 1 28 ? -5.27 21.797 -10.203 1 98.12 28 ASP B C 1
ATOM 2183 O O . ASP B 1 28 ? -4.746 20.688 -10.242 1 98.12 28 ASP B O 1
ATOM 2187 N N . HIS B 1 29 ? -6.414 22.047 -9.695 1 98.25 29 HIS B N 1
ATOM 2188 C CA . HIS B 1 29 ? -7.148 20.969 -9.031 1 98.25 29 HIS B CA 1
ATOM 2189 C C . HIS B 1 29 ? -7.406 19.812 -9.984 1 98.25 29 HIS B C 1
ATOM 2191 O O . HIS B 1 29 ? -7.566 18.672 -9.547 1 98.25 29 HIS B O 1
ATOM 2197 N N . GLN B 1 30 ? -7.418 20.031 -11.25 1 98.25 30 GLN B N 1
ATOM 2198 C CA . GLN B 1 30 ? -7.66 18.969 -12.219 1 98.25 30 GLN B CA 1
ATOM 2199 C C . GLN B 1 30 ? -6.484 18 -12.281 1 98.25 30 GLN B C 1
ATOM 2201 O O . GLN B 1 30 ? -6.637 16.859 -12.703 1 98.25 30 GLN B O 1
ATOM 2206 N N . ALA B 1 31 ? -5.27 18.484 -11.93 1 98.62 31 ALA B N 1
ATOM 2207 C CA . ALA B 1 31 ? -4.129 17.578 -11.82 1 98.62 31 ALA B CA 1
ATOM 2208 C C . ALA B 1 31 ? -4.414 16.453 -10.82 1 98.62 31 ALA B C 1
ATOM 2210 O O . ALA B 1 31 ? -3.986 15.32 -11.023 1 98.62 31 ALA B O 1
ATOM 2211 N N . VAL B 1 32 ? -5.168 16.781 -9.758 1 98.88 32 VAL B N 1
ATOM 2212 C CA . VAL B 1 32 ? -5.535 15.781 -8.766 1 98.88 32 VAL B CA 1
ATOM 2213 C C . VAL B 1 32 ? -6.488 14.766 -9.391 1 98.88 32 VAL B C 1
ATOM 2215 O O . VAL B 1 32 ? -6.297 13.555 -9.242 1 98.88 32 VAL B O 1
ATOM 2218 N N . ALA B 1 33 ? -7.426 15.234 -10.094 1 98.69 33 ALA B N 1
ATOM 2219 C CA . ALA B 1 33 ? -8.398 14.359 -10.734 1 98.69 33 ALA B CA 1
ATOM 2220 C C . ALA B 1 33 ? -7.719 13.422 -11.734 1 98.69 33 ALA B C 1
ATOM 2222 O O . ALA B 1 33 ? -7.953 12.211 -11.719 1 98.69 33 ALA B O 1
ATOM 2223 N N . ARG B 1 34 ? -6.852 13.961 -12.625 1 98.56 34 ARG B N 1
ATOM 2224 C CA . ARG B 1 34 ? -6.133 13.164 -13.609 1 98.56 34 ARG B CA 1
ATOM 2225 C C . ARG B 1 34 ? -5.254 12.117 -12.93 1 98.56 34 ARG B C 1
ATOM 2227 O O . ARG B 1 34 ? -5.172 10.977 -13.391 1 98.56 34 ARG B O 1
ATOM 2234 N N . SER B 1 35 ? -4.637 12.531 -11.859 1 98.94 35 SER B N 1
ATOM 2235 C CA . SER B 1 35 ? -3.748 11.633 -11.141 1 98.94 35 SER B CA 1
ATOM 2236 C C . SER B 1 35 ? -4.527 10.5 -10.469 1 98.94 35 SER B C 1
ATOM 2238 O O . SER B 1 35 ? -4.062 9.359 -10.43 1 98.94 35 SER B O 1
ATOM 2240 N N . LEU B 1 36 ? -5.727 10.812 -9.938 1 98.94 36 LEU B N 1
ATOM 2241 C CA . LEU B 1 36 ? -6.562 9.797 -9.312 1 98.94 36 LEU B CA 1
ATOM 2242 C C . LEU B 1 36 ? -7.094 8.82 -10.352 1 98.94 36 LEU B C 1
ATOM 2244 O O . LEU B 1 36 ? -7.258 7.629 -10.07 1 98.94 36 LEU B O 1
ATOM 2248 N N . GLU B 1 37 ? -7.398 9.312 -11.508 1 98.88 37 GLU B N 1
ATOM 2249 C CA . GLU B 1 37 ? -7.816 8.406 -12.57 1 98.88 37 GLU B CA 1
ATOM 2250 C C . GLU B 1 37 ? -6.734 7.371 -12.867 1 98.88 37 GLU B C 1
ATOM 2252 O O . GLU B 1 37 ? -7.031 6.191 -13.062 1 98.88 37 GLU B O 1
ATOM 2257 N N . LEU B 1 38 ? -5.465 7.773 -12.906 1 98.94 38 LEU B N 1
ATOM 2258 C CA . LEU B 1 38 ? -4.367 6.828 -13.07 1 98.94 38 LEU B CA 1
ATOM 2259 C C . LEU B 1 38 ? -4.285 5.875 -11.883 1 98.94 38 LEU B C 1
ATOM 2261 O O . LEU B 1 38 ? -3.986 4.691 -12.055 1 98.94 38 LEU B O 1
ATOM 2265 N N . ALA B 1 39 ? -4.562 6.383 -10.688 1 98.94 39 ALA B N 1
ATOM 2266 C CA . ALA B 1 39 ? -4.52 5.566 -9.477 1 98.94 39 ALA B CA 1
ATOM 2267 C C . ALA B 1 39 ? -5.508 4.406 -9.562 1 98.94 39 ALA B C 1
ATOM 2269 O O . ALA B 1 39 ? -5.242 3.316 -9.055 1 98.94 39 ALA B O 1
ATOM 2270 N N . THR B 1 40 ? -6.66 4.602 -10.227 1 98.88 40 THR B N 1
ATOM 2271 C CA . THR B 1 40 ? -7.695 3.578 -10.312 1 98.88 40 THR B CA 1
ATOM 2272 C C . THR B 1 40 ? -7.246 2.422 -11.203 1 98.88 40 THR B C 1
ATOM 2274 O O . THR B 1 40 ? -7.875 1.361 -11.211 1 98.88 40 THR B O 1
ATOM 2277 N N . LEU B 1 41 ? -6.133 2.58 -11.891 1 98.88 41 LEU B N 1
ATOM 2278 C CA . LEU B 1 41 ? -5.609 1.521 -12.75 1 98.88 41 LEU B CA 1
ATOM 2279 C C . LEU B 1 41 ? -4.652 0.62 -11.977 1 98.88 41 LEU B C 1
ATOM 2281 O O . LEU B 1 41 ? -4.176 -0.387 -12.508 1 98.88 41 LEU B O 1
ATOM 2285 N N . SER B 1 42 ? -4.375 0.958 -10.711 1 98.94 42 SER B N 1
ATOM 2286 C CA . SER B 1 42 ? -3.447 0.185 -9.891 1 98.94 42 SER B CA 1
ATOM 2287 C C . SER B 1 42 ? -3.984 -1.217 -9.617 1 98.94 42 SER B C 1
ATOM 2289 O O . SER B 1 42 ? -5.199 -1.427 -9.594 1 98.94 42 SER B O 1
ATOM 2291 N N . PRO B 1 43 ? -3.049 -2.195 -9.477 1 98.81 43 PRO B N 1
ATOM 2292 C CA . PRO B 1 43 ? -3.523 -3.521 -9.078 1 98.81 43 PRO B CA 1
ATOM 2293 C C . PRO B 1 43 ? -4.219 -3.512 -7.719 1 98.81 43 PRO B C 1
ATOM 2295 O O . PRO B 1 43 ? -3.957 -2.635 -6.895 1 98.81 43 PRO B O 1
ATOM 2298 N N . ASN B 1 44 ? -5.133 -4.398 -7.539 1 98.81 44 ASN B N 1
ATOM 2299 C CA . ASN B 1 44 ? -5.852 -4.621 -6.285 1 98.81 44 ASN B CA 1
ATOM 2300 C C . ASN B 1 44 ? -6.359 -6.055 -6.18 1 98.81 44 ASN B C 1
ATOM 2302 O O . ASN B 1 44 ? -6.516 -6.742 -7.191 1 98.81 44 ASN B O 1
ATOM 2306 N N . SER B 1 45 ? -6.496 -6.449 -4.977 1 98.62 45 SER B N 1
ATOM 2307 C CA . SER B 1 45 ? -6.836 -7.848 -4.73 1 98.62 45 SER B CA 1
ATOM 2308 C C . SER B 1 45 ? -8.133 -8.234 -5.426 1 98.62 45 SER B C 1
ATOM 2310 O O . SER B 1 45 ? -9.172 -7.594 -5.223 1 98.62 45 SER B O 1
ATOM 2312 N N . SER B 1 46 ? -8.07 -9.242 -6.34 1 97.75 46 SER B N 1
ATOM 2313 C CA . SER B 1 46 ? -9.211 -9.859 -7.008 1 97.75 46 SER B CA 1
ATOM 2314 C C . SER B 1 46 ? -9.969 -8.844 -7.859 1 97.75 46 SER B C 1
ATOM 2316 O O . SER B 1 46 ? -11.141 -9.047 -8.188 1 97.75 46 SER B O 1
ATOM 2318 N N . ASN B 1 47 ? -9.336 -7.695 -8.117 1 97.81 47 ASN B N 1
ATOM 2319 C CA . ASN B 1 47 ? -9.953 -6.605 -8.859 1 97.81 47 ASN B CA 1
ATOM 2320 C C . ASN B 1 47 ? -11.266 -6.164 -8.211 1 97.81 47 ASN B C 1
ATOM 2322 O O . ASN B 1 47 ? -12.203 -5.777 -8.914 1 97.81 47 ASN B O 1
ATOM 2326 N N . MET B 1 48 ? -11.328 -6.254 -6.93 1 98.75 48 MET B N 1
ATOM 2327 C CA . MET B 1 48 ? -12.547 -5.914 -6.207 1 98.75 48 MET B CA 1
ATOM 2328 C C . MET B 1 48 ? -12.734 -4.402 -6.141 1 98.75 48 MET B C 1
ATOM 2330 O O . MET B 1 48 ? -13.844 -3.92 -5.91 1 98.75 48 MET B O 1
ATOM 2334 N N . GLN B 1 49 ? -11.688 -3.633 -6.293 1 98.81 49 GLN B N 1
ATOM 2335 C CA . GLN B 1 49 ? -11.758 -2.18 -6.391 1 98.81 49 GLN B CA 1
ATOM 2336 C C . GLN B 1 49 ? -12.57 -1.589 -5.238 1 98.81 49 GLN B C 1
ATOM 2338 O O . GLN B 1 49 ? -13.445 -0.749 -5.453 1 98.81 49 GLN B O 1
ATOM 2343 N N . LEU B 1 50 ? -12.281 -2.082 -4.055 1 98.88 50 LEU B N 1
ATOM 2344 C CA . LEU B 1 50 ? -12.984 -1.642 -2.854 1 98.88 50 LEU B CA 1
ATOM 2345 C C . LEU B 1 50 ? -12.289 -0.442 -2.223 1 98.88 50 LEU B C 1
ATOM 2347 O O . LEU B 1 50 ? -11.891 -0.493 -1.057 1 98.88 50 LEU B O 1
ATOM 2351 N N . TRP B 1 51 ? -12.172 0.593 -2.984 1 98.94 51 TRP B N 1
ATOM 2352 C CA . TRP B 1 51 ? -11.547 1.852 -2.59 1 98.94 51 TRP B CA 1
ATOM 2353 C C . TRP B 1 51 ? -12.383 3.041 -3.045 1 98.94 51 TRP B C 1
ATOM 2355 O O . TRP B 1 51 ? -13.188 2.924 -3.975 1 98.94 51 TRP B O 1
ATOM 2365 N N . GLU B 1 52 ? -12.25 4.121 -2.348 1 98.94 52 GLU B N 1
ATOM 2366 C CA . GLU B 1 52 ? -12.742 5.438 -2.748 1 98.94 52 GLU B CA 1
ATOM 2367 C C . GLU B 1 52 ? -11.719 6.527 -2.441 1 98.94 52 GLU B C 1
ATOM 2369 O O . GLU B 1 52 ? -10.898 6.375 -1.537 1 98.94 52 GLU B O 1
ATOM 2374 N N . PHE B 1 53 ? -11.805 7.578 -3.195 1 99 53 PHE B N 1
ATOM 2375 C CA . PHE B 1 53 ? -10.969 8.766 -3.053 1 99 53 PHE B CA 1
ATOM 2376 C C . PHE B 1 53 ? -11.82 10.016 -2.891 1 99 53 PHE B C 1
ATOM 2378 O O . PHE B 1 53 ? -12.57 10.383 -3.793 1 99 53 PHE B O 1
ATOM 2385 N N . HIS B 1 54 ? -11.68 10.617 -1.788 1 98.94 54 HIS B N 1
ATOM 2386 C CA . HIS B 1 54 ? -12.453 11.812 -1.497 1 98.94 54 HIS B CA 1
ATOM 2387 C C . HIS B 1 54 ? -11.578 13.062 -1.561 1 98.94 54 HIS B C 1
ATOM 2389 O O . HIS B 1 54 ? -10.664 13.227 -0.745 1 98.94 54 HIS B O 1
ATOM 2395 N N . ARG B 1 55 ? -11.828 13.867 -2.518 1 98.94 55 ARG B N 1
ATOM 2396 C CA . ARG B 1 55 ? -11.117 15.125 -2.725 1 98.94 55 ARG B CA 1
ATOM 2397 C C . ARG B 1 55 ? -11.734 16.25 -1.9 1 98.94 55 ARG B C 1
ATOM 2399 O O . ARG B 1 55 ? -12.914 16.562 -2.062 1 98.94 55 ARG B O 1
ATOM 2406 N N . VAL B 1 56 ? -10.977 16.766 -1.018 1 98.88 56 VAL B N 1
ATOM 2407 C CA . VAL B 1 56 ? -11.422 17.906 -0.222 1 98.88 56 VAL B CA 1
ATOM 2408 C C . VAL B 1 56 ? -10.844 19.203 -0.803 1 98.88 56 VAL B C 1
ATOM 2410 O O . VAL B 1 56 ? -9.695 19.562 -0.515 1 98.88 56 VAL B O 1
ATOM 2413 N N . VAL B 1 57 ? -11.648 19.969 -1.509 1 98 57 VAL B N 1
ATOM 2414 C CA . VAL B 1 57 ? -11.219 21.141 -2.279 1 98 57 VAL B CA 1
ATOM 2415 C C . VAL B 1 57 ? -11.711 22.422 -1.605 1 98 57 VAL B C 1
ATOM 2417 O O . VAL B 1 57 ? -11.062 23.469 -1.693 1 98 57 VAL B O 1
ATOM 2420 N N . THR B 1 58 ? -12.828 22.328 -0.894 1 97.31 58 THR B N 1
ATOM 2421 C CA . THR B 1 58 ? -13.422 23.5 -0.27 1 97.31 58 THR B CA 1
ATOM 2422 C C . THR B 1 58 ? -12.602 23.953 0.934 1 97.31 58 THR B C 1
ATOM 2424 O O . THR B 1 58 ? -12.336 23.156 1.843 1 97.31 58 THR B O 1
ATOM 2427 N N . PRO B 1 59 ? -12.281 25.25 1.019 1 96.94 59 PRO B N 1
ATOM 2428 C CA . PRO B 1 59 ? -11.367 25.75 2.049 1 96.94 59 PRO B CA 1
ATOM 2429 C C . PRO B 1 59 ? -11.867 25.469 3.465 1 96.94 59 PRO B C 1
ATOM 2431 O O . PRO B 1 59 ? -11.094 25.031 4.324 1 96.94 59 PRO B O 1
ATOM 2434 N N . ASN B 1 60 ? -13.109 25.703 3.744 1 97.94 60 ASN B N 1
ATOM 2435 C CA . ASN B 1 60 ? -13.641 25.516 5.086 1 97.94 60 ASN B CA 1
ATOM 2436 C C . ASN B 1 60 ? -13.547 24.047 5.52 1 97.94 60 ASN B C 1
ATOM 2438 O O . ASN B 1 60 ? -13.133 23.766 6.641 1 97.94 60 ASN B O 1
ATOM 2442 N N . LEU B 1 61 ? -13.953 23.125 4.652 1 98.56 61 LEU B N 1
ATOM 2443 C CA . LEU B 1 61 ? -13.875 21.703 4.957 1 98.56 61 LEU B CA 1
ATOM 2444 C C . LEU B 1 61 ? -12.422 21.266 5.121 1 98.56 61 LEU B C 1
ATOM 2446 O O . LEU B 1 61 ? -12.109 20.469 6.004 1 98.56 61 LEU B O 1
ATOM 2450 N N . LYS B 1 62 ? -11.578 21.781 4.281 1 98.44 62 LYS B N 1
ATOM 2451 C CA . LYS B 1 62 ? -10.156 21.453 4.371 1 98.44 62 LYS B CA 1
ATOM 2452 C C . LYS B 1 62 ? -9.586 21.875 5.723 1 98.44 62 LYS B C 1
ATOM 2454 O O . LYS B 1 62 ? -8.812 21.125 6.328 1 98.44 62 LYS B O 1
ATOM 2459 N N . GLU B 1 63 ? -9.938 23.062 6.176 1 98.19 63 GLU B N 1
ATOM 2460 C CA . GLU B 1 63 ? -9.461 23.547 7.469 1 98.19 63 GLU B CA 1
ATOM 2461 C C . GLU B 1 63 ? -9.938 22.656 8.609 1 98.19 63 GLU B C 1
ATOM 2463 O O . GLU B 1 63 ? -9.18 22.375 9.539 1 98.19 63 GLU B O 1
ATOM 2468 N N . GLN B 1 64 ? -11.156 22.25 8.547 1 98.44 64 GLN B N 1
ATOM 2469 C CA . GLN B 1 64 ? -11.695 21.359 9.562 1 98.44 64 GLN B CA 1
ATOM 2470 C C . GLN B 1 64 ? -10.938 20.031 9.586 1 98.44 64 GLN B C 1
ATOM 2472 O O . GLN B 1 64 ? -10.539 19.547 10.648 1 98.44 64 GLN B O 1
ATOM 2477 N N . ILE B 1 65 ? -10.742 19.469 8.438 1 98.81 65 ILE B N 1
ATOM 2478 C CA . ILE B 1 65 ? -10.055 18.188 8.359 1 98.81 65 ILE B CA 1
ATOM 2479 C C . ILE B 1 65 ? -8.602 18.344 8.789 1 98.81 65 ILE B C 1
ATOM 2481 O O . ILE B 1 65 ? -8.039 17.469 9.438 1 98.81 65 ILE B O 1
ATOM 2485 N N . ALA B 1 66 ? -8.016 19.484 8.406 1 98.69 66 ALA B N 1
ATOM 2486 C CA . ALA B 1 66 ? -6.645 19.734 8.836 1 98.69 66 ALA B CA 1
ATOM 2487 C C . ALA B 1 66 ? -6.535 19.703 10.359 1 98.69 66 ALA B C 1
ATOM 2489 O O . ALA B 1 66 ? -5.547 19.219 10.906 1 98.69 66 ALA B O 1
ATOM 2490 N N . THR B 1 67 ? -7.539 20.219 11.062 1 98.44 67 THR B N 1
ATOM 2491 C CA . THR B 1 67 ? -7.566 20.172 12.523 1 98.44 67 THR B CA 1
ATOM 2492 C C . THR B 1 67 ? -7.586 18.719 13.016 1 98.44 67 THR B C 1
ATOM 2494 O O . THR B 1 67 ? -6.953 18.391 14.023 1 98.44 67 THR B O 1
ATOM 2497 N N . PHE B 1 68 ? -8.281 17.844 12.281 1 98.81 68 PHE B N 1
ATOM 2498 C CA . PHE B 1 68 ? -8.398 16.438 12.648 1 98.81 68 PHE B CA 1
ATOM 2499 C C . PHE B 1 68 ? -7.148 15.664 12.234 1 98.81 68 PHE B C 1
ATOM 2501 O O . PHE B 1 68 ? -6.969 14.508 12.625 1 98.81 68 PHE B O 1
ATOM 2508 N N . CYS B 1 69 ? -6.289 16.266 11.414 1 98.69 69 CYS B N 1
ATOM 2509 C CA . CYS B 1 69 ? -4.973 15.711 11.109 1 98.69 69 CYS B CA 1
ATOM 2510 C C . CYS B 1 69 ? -3.943 16.156 12.141 1 98.69 69 CYS B C 1
ATOM 2512 O O . CYS B 1 69 ? -2.756 16.25 11.836 1 98.69 69 CYS B O 1
ATOM 2514 N N . MET B 1 70 ? -4.355 16.531 13.297 1 96.31 70 MET B N 1
ATOM 2515 C CA . MET B 1 70 ? -3.518 16.922 14.43 1 96.31 70 MET B CA 1
ATOM 2516 C C . MET B 1 70 ? -2.76 18.203 14.133 1 96.31 70 MET B C 1
ATOM 2518 O O . MET B 1 70 ? -1.654 18.422 14.641 1 96.31 70 MET B O 1
ATOM 2522 N N . GLY B 1 71 ? -3.18 18.984 13.203 1 94.19 71 GLY B N 1
ATOM 2523 C CA . GLY B 1 71 ? -2.59 20.266 12.906 1 94.19 71 GLY B CA 1
ATOM 2524 C C . GLY B 1 71 ? -1.29 20.172 12.133 1 94.19 71 GLY B C 1
ATOM 2525 O O . GLY B 1 71 ? -0.494 21.109 12.117 1 94.19 71 GLY B O 1
ATOM 2526 N N . GLN B 1 72 ? -1.046 19.094 11.508 1 96.81 72 GLN B N 1
ATOM 2527 C CA . GLN B 1 72 ? 0.142 18.922 10.68 1 96.81 72 GLN B CA 1
ATOM 2528 C C . GLN B 1 72 ? 0.183 19.969 9.562 1 96.81 72 GLN B C 1
ATOM 2530 O O . GLN B 1 72 ? -0.833 20.234 8.914 1 96.81 72 GLN B O 1
ATOM 2535 N N . ASN B 1 73 ? 1.374 20.547 9.289 1 97.75 73 ASN B N 1
ATOM 2536 C CA . ASN B 1 73 ? 1.532 21.547 8.25 1 97.75 73 ASN B CA 1
ATOM 2537 C C . ASN B 1 73 ? 1.129 21.016 6.883 1 97.75 73 ASN B C 1
ATOM 2539 O O . ASN B 1 73 ? 0.597 21.75 6.055 1 97.75 73 ASN B O 1
ATOM 2543 N N . ALA B 1 74 ? 1.384 19.734 6.68 1 98.56 74 ALA B N 1
ATOM 2544 C CA . ALA B 1 74 ? 1.051 19.125 5.398 1 98.56 74 ALA B CA 1
ATOM 2545 C C . ALA B 1 74 ? -0.444 19.234 5.109 1 98.56 74 ALA B C 1
ATOM 2547 O O . ALA B 1 74 ? -0.851 19.375 3.953 1 98.56 74 ALA B O 1
ATOM 2548 N N . ALA B 1 75 ? -1.228 19.156 6.152 1 98.81 75 ALA B N 1
ATOM 2549 C CA . ALA B 1 75 ? -2.672 19.297 5.996 1 98.81 75 ALA B CA 1
ATOM 2550 C C . ALA B 1 75 ? -3.072 20.781 5.973 1 98.81 75 ALA B C 1
ATOM 2552 O O . ALA B 1 75 ? -3.828 21.203 5.102 1 98.81 75 ALA B O 1
ATOM 2553 N N . LYS B 1 76 ? -2.516 21.562 6.809 1 98.38 76 LYS B N 1
ATOM 2554 C CA . LYS B 1 76 ? -2.896 22.953 6.996 1 98.38 76 LYS B CA 1
ATOM 2555 C C . LYS B 1 76 ? -2.582 23.781 5.754 1 98.38 76 LYS B C 1
ATOM 2557 O O . LYS B 1 76 ? -3.334 24.688 5.402 1 98.38 76 LYS B O 1
ATOM 2562 N N . THR B 1 77 ? -1.481 23.469 5.109 1 98.62 77 THR B N 1
ATOM 2563 C CA . THR B 1 77 ? -1.012 24.328 4.027 1 98.62 77 THR B CA 1
ATOM 2564 C C . THR B 1 77 ? -1.332 23.719 2.668 1 98.62 77 THR B C 1
ATOM 2566 O O . THR B 1 77 ? -1.036 24.312 1.63 1 98.62 77 THR B O 1
ATOM 2569 N N . ALA B 1 78 ? -1.978 22.578 2.648 1 98.75 78 ALA B N 1
ATOM 2570 C CA . ALA B 1 78 ? -2.277 21.891 1.391 1 98.75 78 ALA B CA 1
ATOM 2571 C C . ALA B 1 78 ? -3.248 22.719 0.542 1 98.75 78 ALA B C 1
ATOM 2573 O O . ALA B 1 78 ? -4.125 23.391 1.075 1 98.75 78 ALA B O 1
ATOM 2574 N N . SER B 1 79 ? -3.088 22.656 -0.753 1 98.75 79 SER B N 1
ATOM 2575 C CA . SER B 1 79 ? -4.074 23.203 -1.671 1 98.75 79 SER B CA 1
ATOM 2576 C C . SER B 1 79 ? -5.312 22.328 -1.758 1 98.75 79 SER B C 1
ATOM 2578 O O . SER B 1 79 ? -6.414 22.812 -2.025 1 98.75 79 SER B O 1
ATOM 2580 N N . GLU B 1 80 ? -5.16 21.047 -1.581 1 98.81 80 GLU B N 1
ATOM 2581 C CA . GLU B 1 80 ? -6.203 20.031 -1.613 1 98.81 80 GLU B CA 1
ATOM 2582 C C . GLU B 1 80 ? -5.816 18.812 -0.779 1 98.81 80 GLU B C 1
ATOM 2584 O O . GLU B 1 80 ? -4.633 18.469 -0.682 1 98.81 80 GLU B O 1
ATOM 2589 N N . LEU B 1 81 ? -6.785 18.234 -0.093 1 98.94 81 LEU B N 1
ATOM 2590 C CA . LEU B 1 81 ? -6.566 16.953 0.587 1 98.94 81 LEU B CA 1
ATOM 2591 C C . LEU B 1 81 ? -7.281 15.82 -0.141 1 98.94 81 LEU B C 1
ATOM 2593 O O . LEU B 1 81 ? -8.391 16 -0.65 1 98.94 81 LEU B O 1
ATOM 2597 N N . VAL B 1 82 ? -6.66 14.703 -0.213 1 99 82 VAL B N 1
ATOM 2598 C CA . VAL B 1 82 ? -7.285 13.492 -0.72 1 99 82 VAL B CA 1
ATOM 2599 C C . VAL B 1 82 ? -7.371 12.445 0.395 1 99 82 VAL B C 1
ATOM 2601 O O . VAL B 1 82 ? -6.352 12.078 0.988 1 99 82 VAL B O 1
ATOM 2604 N N . ILE B 1 83 ? -8.578 12.023 0.746 1 99 83 ILE B N 1
ATOM 2605 C CA . ILE B 1 83 ? -8.82 10.977 1.727 1 99 83 ILE B CA 1
ATOM 2606 C C . ILE B 1 83 ? -9.008 9.633 1.014 1 99 83 ILE B C 1
ATOM 2608 O O . ILE B 1 83 ? -9.961 9.461 0.254 1 99 83 ILE B O 1
ATOM 2612 N N . VAL B 1 84 ? -8.086 8.734 1.212 1 99 84 VAL B N 1
ATOM 2613 C CA . VAL B 1 84 ? -8.141 7.395 0.628 1 99 84 VAL B CA 1
ATOM 2614 C C . VAL B 1 84 ? -8.891 6.453 1.563 1 99 84 VAL B C 1
ATOM 2616 O O . VAL B 1 84 ? -8.523 6.301 2.73 1 99 84 VAL B O 1
ATOM 2619 N N . VAL B 1 85 ? -9.93 5.754 1.056 1 98.94 85 VAL B N 1
ATOM 2620 C CA . VAL B 1 85 ? -10.867 5.023 1.903 1 98.94 85 VAL B CA 1
ATOM 2621 C C . VAL B 1 85 ? -11.07 3.611 1.357 1 98.94 85 VAL B C 1
ATOM 2623 O O . VAL B 1 85 ? -11.117 3.41 0.142 1 98.94 85 VAL B O 1
ATOM 2626 N N . THR B 1 86 ? -11.125 2.615 2.227 1 98.94 86 THR B N 1
ATOM 2627 C CA . THR B 1 86 ? -11.57 1.281 1.843 1 98.94 86 THR B CA 1
ATOM 2628 C C . THR B 1 86 ? -13.086 1.151 2.008 1 98.94 86 THR B C 1
ATOM 2630 O O . THR B 1 86 ? -13.672 1.758 2.906 1 98.94 86 THR B O 1
ATOM 2633 N N . THR B 1 87 ? -13.711 0.328 1.18 1 98.81 87 THR B N 1
ATOM 2634 C CA . THR B 1 87 ? -15.164 0.184 1.167 1 98.81 87 THR B CA 1
ATOM 2635 C C . THR B 1 87 ? -15.562 -1.288 1.2 1 98.81 87 THR B C 1
ATOM 2637 O O . THR B 1 87 ? -16.172 -1.792 0.259 1 98.81 87 THR B O 1
ATOM 2640 N N . PRO B 1 88 ? -15.32 -1.943 2.332 1 98.25 88 PRO B N 1
ATOM 2641 C CA . PRO B 1 88 ? -15.562 -3.385 2.404 1 98.25 88 PRO B CA 1
ATOM 2642 C C . PRO B 1 88 ? -17.031 -3.744 2.201 1 98.25 88 PRO B C 1
ATOM 2644 O O . PRO B 1 88 ? -17.344 -4.863 1.785 1 98.25 88 PRO B O 1
ATOM 2647 N N . TYR B 1 89 ? -17.938 -2.834 2.398 1 97.94 89 TYR B N 1
ATOM 2648 C CA . TYR B 1 89 ? -19.359 -3.104 2.33 1 97.94 89 TYR B CA 1
ATOM 2649 C C . TYR B 1 89 ? -19.844 -3.195 0.883 1 97.94 89 TYR B C 1
ATOM 2651 O O . TYR B 1 89 ? -20.969 -3.596 0.617 1 97.94 89 TYR B O 1
ATOM 2659 N N . LYS B 1 90 ? -18.984 -2.906 -0.044 1 98.69 90 LYS B N 1
ATOM 2660 C CA . LYS B 1 90 ? -19.375 -2.926 -1.451 1 98.69 90 LYS B CA 1
ATOM 2661 C C . LYS B 1 90 ? -18.953 -4.234 -2.117 1 98.69 90 LYS B C 1
ATOM 2663 O O . LYS B 1 90 ? -19.094 -4.391 -3.332 1 98.69 90 LYS B O 1
ATOM 2668 N N . TRP B 1 91 ? -18.469 -5.211 -1.332 1 98.56 91 TRP B N 1
ATOM 2669 C CA . TRP B 1 91 ? -17.828 -6.387 -1.912 1 98.56 91 TRP B CA 1
ATOM 2670 C C . TRP B 1 91 ? -18.828 -7.207 -2.721 1 98.56 91 TRP B C 1
ATOM 2672 O O . TRP B 1 91 ? -18.484 -7.766 -3.764 1 98.56 91 TRP B O 1
ATOM 2682 N N . ARG B 1 92 ? -20.094 -7.266 -2.285 1 98.5 92 ARG B N 1
ATOM 2683 C CA . ARG B 1 92 ? -21.078 -8.07 -3.016 1 98.5 92 ARG B CA 1
ATOM 2684 C C . ARG B 1 92 ? -21.297 -7.516 -4.418 1 98.5 92 ARG B C 1
ATOM 2686 O O . ARG B 1 92 ? -21.312 -8.266 -5.395 1 98.5 92 ARG B O 1
ATOM 2693 N N . GLN B 1 93 ? -21.5 -6.223 -4.457 1 98.5 93 GLN B N 1
ATOM 2694 C CA . GLN B 1 93 ? -21.719 -5.562 -5.742 1 98.5 93 GLN B CA 1
ATOM 2695 C C . GLN B 1 93 ? -20.516 -5.754 -6.66 1 98.5 93 GLN B C 1
ATOM 2697 O O . GLN B 1 93 ? -20.672 -6.016 -7.852 1 98.5 93 GLN B O 1
ATOM 2702 N N . ARG B 1 94 ? -19.312 -5.613 -6.145 1 98.69 94 ARG B N 1
ATOM 2703 C CA . ARG B 1 94 ? -18.094 -5.742 -6.945 1 98.69 94 ARG B CA 1
ATOM 2704 C C . ARG B 1 94 ? -17.906 -7.18 -7.41 1 98.69 94 ARG B C 1
ATOM 2706 O O . ARG B 1 94 ? -17.453 -7.418 -8.531 1 98.69 94 ARG B O 1
ATOM 2713 N N . ALA B 1 95 ? -18.188 -8.133 -6.508 1 98.38 95 ALA B N 1
ATOM 2714 C CA . ALA B 1 95 ? -18.094 -9.539 -6.895 1 98.38 95 ALA B CA 1
ATOM 2715 C C . ALA B 1 95 ? -19.031 -9.844 -8.062 1 98.38 95 ALA B C 1
ATOM 2717 O O . ALA B 1 95 ? -18.656 -10.539 -9.008 1 98.38 95 ALA B O 1
ATOM 2718 N N . GLN B 1 96 ? -20.219 -9.32 -7.98 1 97.94 96 GLN B N 1
ATOM 2719 C CA . GLN B 1 96 ? -21.203 -9.516 -9.047 1 97.94 96 GLN B CA 1
ATOM 2720 C C . GLN B 1 96 ? -20.734 -8.867 -10.344 1 97.94 96 GLN B C 1
ATOM 2722 O O . GLN B 1 96 ? -20.891 -9.445 -11.422 1 97.94 96 GLN B O 1
ATOM 2727 N N . MET B 1 97 ? -20.203 -7.695 -10.234 1 97.44 97 MET B N 1
ATOM 2728 C CA . MET B 1 97 ? -19.688 -6.984 -11.398 1 97.44 97 MET B CA 1
ATOM 2729 C C . MET B 1 97 ? -18.594 -7.805 -12.086 1 97.44 97 MET B C 1
ATOM 2731 O O . MET B 1 97 ? -18.609 -7.969 -13.312 1 97.44 97 MET B O 1
ATOM 2735 N N . ASN B 1 98 ? -17.656 -8.336 -11.328 1 96.62 98 ASN B N 1
ATOM 2736 C CA . ASN B 1 98 ? -16.562 -9.125 -11.875 1 96.62 98 ASN B CA 1
ATOM 2737 C C . ASN B 1 98 ? -17.062 -10.445 -12.469 1 96.62 98 ASN B C 1
ATOM 2739 O O . ASN B 1 98 ? -16.594 -10.867 -13.531 1 96.62 98 ASN B O 1
ATOM 2743 N N . ALA B 1 99 ? -18.031 -11.094 -11.781 1 96 99 ALA B N 1
ATOM 2744 C CA . ALA B 1 99 ? -18.609 -12.32 -12.305 1 96 99 ALA B CA 1
ATOM 2745 C C . ALA B 1 99 ? -19.281 -12.086 -13.656 1 96 99 ALA B C 1
ATOM 2747 O O . ALA B 1 99 ? -19.172 -12.906 -14.562 1 96 99 ALA B O 1
ATOM 2748 N N . GLN B 1 100 ? -19.984 -10.977 -13.734 1 94.94 100 GLN B N 1
ATOM 2749 C CA . GLN B 1 100 ? -20.656 -10.633 -14.984 1 94.94 100 GLN B CA 1
ATOM 2750 C C . GLN B 1 100 ? -19.641 -10.414 -16.109 1 94.94 100 GLN B C 1
ATOM 2752 O O . GLN B 1 100 ? -19.891 -10.812 -17.25 1 94.94 100 GLN B O 1
ATOM 2757 N N . GLN B 1 101 ? -18.547 -9.758 -15.797 1 92.94 101 GLN B N 1
ATOM 2758 C CA . GLN B 1 101 ? -17.484 -9.547 -16.797 1 92.94 101 GLN B CA 1
ATOM 2759 C C . GLN B 1 101 ? -16.938 -10.875 -17.297 1 92.94 101 GLN B C 1
ATOM 2761 O O . GLN B 1 101 ? -16.656 -11.023 -18.5 1 92.94 101 GLN B O 1
ATOM 2766 N N . ILE B 1 102 ? -16.766 -11.797 -16.406 1 91 102 ILE B N 1
ATOM 2767 C CA . ILE B 1 102 ? -16.266 -13.125 -16.766 1 91 102 ILE B CA 1
ATOM 2768 C C . ILE B 1 102 ? -17.281 -13.836 -17.656 1 91 102 ILE B C 1
ATOM 2770 O O . ILE B 1 102 ? -16.922 -14.414 -18.688 1 91 102 ILE B O 1
ATOM 2774 N N . ARG B 1 103 ? -18.531 -13.781 -17.266 1 90.25 103 ARG B N 1
ATOM 2775 C CA . ARG B 1 103 ? -19.594 -14.414 -18.047 1 90.25 103 ARG B CA 1
ATOM 2776 C C . ARG B 1 103 ? -19.625 -13.844 -19.469 1 90.25 103 ARG B C 1
ATOM 2778 O O . ARG B 1 103 ? -19.781 -14.594 -20.438 1 90.25 103 ARG B O 1
ATOM 2785 N N . GLU B 1 104 ? -19.484 -12.562 -19.594 1 89.25 104 GLU B N 1
ATOM 2786 C CA . GLU B 1 104 ? -19.516 -11.914 -20.891 1 89.25 104 GLU B CA 1
ATOM 2787 C C . GLU B 1 104 ? -18.297 -12.281 -21.734 1 89.25 104 GLU B C 1
ATOM 2789 O O . GLU B 1 104 ? -18.406 -12.461 -22.953 1 89.25 104 GLU B O 1
ATOM 2794 N N . ALA B 1 105 ? -17.172 -12.375 -21.094 1 84.19 105 ALA B N 1
ATOM 2795 C CA . ALA B 1 105 ? -15.938 -12.703 -21.797 1 84.19 105 ALA B CA 1
ATOM 2796 C C . ALA B 1 105 ? -15.969 -14.141 -22.312 1 84.19 105 ALA B C 1
ATOM 2798 O O . ALA B 1 105 ? -15.359 -14.445 -23.344 1 84.19 105 ALA B O 1
ATOM 2799 N N . PHE B 1 106 ? -16.734 -14.984 -21.688 1 81.06 106 PHE B N 1
ATOM 2800 C CA . PHE B 1 106 ? -16.719 -16.391 -22.047 1 81.06 106 PHE B CA 1
ATOM 2801 C C . PHE B 1 106 ? -18.062 -16.812 -22.641 1 81.06 106 PHE B C 1
ATOM 2803 O O . PHE B 1 106 ? -18.391 -18 -22.672 1 81.06 106 PHE B O 1
ATOM 2810 N N . THR B 1 107 ? -18.766 -15.836 -22.922 1 78.56 107 THR B N 1
ATOM 2811 C CA . THR B 1 107 ? -20.062 -16.156 -23.531 1 78.56 107 THR B CA 1
ATOM 2812 C C . THR B 1 107 ? -19.875 -17.109 -24.719 1 78.56 107 THR B C 1
ATOM 2814 O O . THR B 1 107 ? -19.047 -16.859 -25.594 1 78.56 107 THR B O 1
ATOM 2817 N N . GLY B 1 108 ? -20.547 -18.125 -24.594 1 68.69 108 GLY B N 1
ATOM 2818 C CA . GLY B 1 108 ? -20.562 -19.109 -25.672 1 68.69 108 GLY B CA 1
ATOM 2819 C C . GLY B 1 108 ? -19.516 -20.188 -25.516 1 68.69 108 GLY B C 1
ATOM 2820 O O . GLY B 1 108 ? -19.438 -21.109 -26.344 1 68.69 108 GLY B O 1
ATOM 2821 N N . ARG B 1 109 ? -18.609 -19.922 -24.594 1 69.25 109 ARG B N 1
ATOM 2822 C CA . ARG B 1 109 ? -17.594 -20.938 -24.375 1 69.25 109 ARG B CA 1
ATOM 2823 C C . ARG B 1 109 ? -17.656 -21.484 -22.953 1 69.25 109 ARG B C 1
ATOM 2825 O O . ARG B 1 109 ? -17.953 -20.75 -22 1 69.25 109 ARG B O 1
ATOM 2832 N N . GLU B 1 110 ? -18.172 -22.719 -22.781 1 65.62 110 GLU B N 1
ATOM 2833 C CA . GLU B 1 110 ? -18.141 -23.281 -21.438 1 65.62 110 GLU B CA 1
ATOM 2834 C C . GLU B 1 110 ? -16.859 -24.078 -21.203 1 65.62 110 GLU B C 1
ATOM 2836 O O . GLU B 1 110 ? -16.844 -25.297 -21.359 1 65.62 110 GLU B O 1
ATOM 2841 N N . ASP B 1 111 ? -15.719 -23.328 -21.125 1 77.5 111 ASP B N 1
ATOM 2842 C CA . ASP B 1 111 ? -14.477 -24.047 -20.859 1 77.5 111 ASP B CA 1
ATOM 2843 C C . ASP B 1 111 ? -14.117 -23.984 -19.375 1 77.5 111 ASP B C 1
ATOM 2845 O O . ASP B 1 111 ? -14.727 -23.25 -18.609 1 77.5 111 ASP B O 1
ATOM 2849 N N . ALA B 1 112 ? -13.305 -24.891 -19 1 82.88 112 ALA B N 1
ATOM 2850 C CA . ALA B 1 112 ? -12.898 -25.109 -17.609 1 82.88 112 ALA B CA 1
ATOM 2851 C C . ALA B 1 112 ? -12.344 -23.828 -17 1 82.88 112 ALA B C 1
ATOM 2853 O O . ALA B 1 112 ? -12.562 -23.547 -15.812 1 82.88 112 ALA B O 1
ATOM 2854 N N . THR B 1 113 ? -11.703 -23.062 -17.703 1 80.19 113 THR B N 1
ATOM 2855 C CA . THR B 1 113 ? -11.117 -21.812 -17.219 1 80.19 113 THR B CA 1
ATOM 2856 C C . THR B 1 113 ? -12.203 -20.828 -16.828 1 80.19 113 THR B C 1
ATOM 2858 O O . THR B 1 113 ? -12.109 -20.188 -15.773 1 80.19 113 THR B O 1
ATOM 2861 N N . ALA B 1 114 ? -13.203 -20.75 -17.594 1 81.75 114 ALA B N 1
ATOM 2862 C CA . ALA B 1 114 ? -14.32 -19.859 -17.312 1 81.75 114 ALA B CA 1
ATOM 2863 C C . ALA B 1 114 ? -15.055 -20.281 -16.031 1 81.75 114 ALA B C 1
ATOM 2865 O O . ALA B 1 114 ? -15.43 -19.438 -15.219 1 81.75 114 ALA B O 1
ATOM 2866 N N . THR B 1 115 ? -15.242 -21.531 -15.961 1 87.19 115 THR B N 1
ATOM 2867 C CA . THR B 1 115 ? -15.945 -22.062 -14.797 1 87.19 115 THR B CA 1
ATOM 2868 C C . THR B 1 115 ? -15.172 -21.766 -13.516 1 87.19 115 THR B C 1
ATOM 2870 O O . THR B 1 115 ? -15.766 -21.359 -12.508 1 87.19 115 THR B O 1
ATOM 2873 N N . ARG B 1 116 ? -13.961 -21.938 -13.57 1 88.5 116 ARG B N 1
ATOM 2874 C CA . ARG B 1 116 ? -13.125 -21.656 -12.406 1 88.5 116 ARG B CA 1
ATOM 2875 C C . ARG B 1 116 ? -13.156 -20.188 -12.055 1 88.5 116 ARG B C 1
ATOM 2877 O O . ARG B 1 116 ? -13.234 -19.812 -10.875 1 88.5 116 ARG B O 1
ATOM 2884 N N . ALA B 1 117 ? -13.07 -19.422 -13.031 1 87.88 117 ALA B N 1
ATOM 2885 C CA . ALA B 1 117 ? -13.086 -17.969 -12.828 1 87.88 117 ALA B CA 1
ATOM 2886 C C . ALA B 1 117 ? -14.414 -17.531 -12.234 1 87.88 117 ALA B C 1
ATOM 2888 O O . ALA B 1 117 ? -14.445 -16.656 -11.359 1 87.88 117 ALA B O 1
ATOM 2889 N N . LEU B 1 118 ? -15.477 -18.125 -12.688 1 90.81 118 LEU B N 1
ATOM 2890 C CA . LEU B 1 118 ? -16.797 -17.781 -12.164 1 90.81 118 LEU B CA 1
ATOM 2891 C C . LEU B 1 118 ? -16.938 -18.234 -10.711 1 90.81 118 LEU B C 1
ATOM 2893 O O . LEU B 1 118 ? -17.484 -17.5 -9.883 1 90.81 118 LEU B O 1
ATOM 2897 N N . LYS B 1 119 ? -16.469 -19.391 -10.461 1 94.56 119 LYS B N 1
ATOM 2898 C CA . LYS B 1 119 ? -16.547 -19.922 -9.102 1 94.56 119 LYS B CA 1
ATOM 2899 C C . LYS B 1 119 ? -15.734 -19.062 -8.125 1 94.56 119 LYS B C 1
ATOM 2901 O O . LYS B 1 119 ? -16.109 -18.922 -6.961 1 94.56 119 LYS B O 1
ATOM 2906 N N . TYR B 1 120 ? -14.68 -18.531 -8.617 1 95.75 120 TYR B N 1
ATOM 2907 C CA . TYR B 1 120 ? -13.867 -17.625 -7.797 1 95.75 120 TYR B CA 1
ATOM 2908 C C . TYR B 1 120 ? -14.703 -16.484 -7.246 1 95.75 120 TYR B C 1
ATOM 2910 O O . TYR B 1 120 ? -14.734 -16.25 -6.035 1 95.75 120 TYR B O 1
ATOM 2918 N N . TYR B 1 121 ? -15.453 -15.781 -8.031 1 97.25 121 TYR B N 1
ATOM 2919 C CA . TYR B 1 121 ? -16.203 -14.594 -7.629 1 97.25 121 TYR B CA 1
ATOM 2920 C C . TYR B 1 121 ? -17.531 -14.984 -6.996 1 97.25 121 TYR B C 1
ATOM 2922 O O . TYR B 1 121 ? -18.047 -14.266 -6.133 1 97.25 121 TYR B O 1
ATOM 2930 N N . GLU B 1 122 ? -18.016 -16.141 -7.355 1 96.94 122 GLU B N 1
ATOM 2931 C CA . GLU B 1 122 ? -19.359 -16.5 -6.891 1 96.94 122 GLU B CA 1
ATOM 2932 C C . GLU B 1 122 ? -19.281 -17.328 -5.602 1 96.94 122 GLU B C 1
ATOM 2934 O O . GLU B 1 122 ? -20.25 -17.391 -4.848 1 96.94 122 GLU B O 1
ATOM 2939 N N . LYS B 1 123 ? -18.156 -17.906 -5.402 1 97.25 123 LYS B N 1
ATOM 2940 C CA . LYS B 1 123 ? -18.078 -18.797 -4.242 1 97.25 123 LYS B CA 1
ATOM 2941 C C . LYS B 1 123 ? -16.938 -18.375 -3.312 1 97.25 123 LYS B C 1
ATOM 2943 O O . LYS B 1 123 ? -17.172 -18.078 -2.137 1 97.25 123 LYS B O 1
ATOM 2948 N N . LEU B 1 124 ? -15.75 -18.25 -3.803 1 97.12 124 LEU B N 1
ATOM 2949 C CA . LEU B 1 124 ? -14.594 -17.984 -2.951 1 97.12 124 LEU B CA 1
ATOM 2950 C C . LEU B 1 124 ? -14.672 -16.578 -2.352 1 97.12 124 LEU B C 1
ATOM 2952 O O . LEU B 1 124 ? -14.422 -16.406 -1.158 1 97.12 124 LEU B O 1
ATOM 2956 N N . ILE B 1 125 ? -14.969 -15.578 -3.176 1 97.88 125 ILE B N 1
ATOM 2957 C CA . ILE B 1 125 ? -15.016 -14.203 -2.701 1 97.88 125 ILE B CA 1
ATOM 2958 C C . ILE B 1 125 ? -16.062 -14.07 -1.603 1 97.88 125 ILE B C 1
ATOM 2960 O O . ILE B 1 125 ? -15.781 -13.57 -0.515 1 97.88 125 ILE B O 1
ATOM 2964 N N . PRO B 1 126 ? -17.312 -14.609 -1.811 1 97.69 126 PRO B N 1
ATOM 2965 C CA . PRO B 1 126 ? -18.281 -14.539 -0.716 1 97.69 126 PRO B CA 1
ATOM 2966 C C . PRO B 1 126 ? -17.797 -15.273 0.538 1 97.69 126 PRO B C 1
ATOM 2968 O O . PRO B 1 126 ? -18.078 -14.828 1.656 1 97.69 126 PRO B O 1
ATOM 2971 N N . PHE B 1 127 ? -17.156 -16.328 0.327 1 97.5 127 PHE B N 1
ATOM 2972 C CA . PHE B 1 127 ? -16.656 -17.094 1.459 1 97.5 127 PHE B CA 1
ATOM 2973 C C . PHE B 1 127 ? -15.664 -16.266 2.27 1 97.5 127 PHE B C 1
ATOM 2975 O O . PHE B 1 127 ? -15.703 -16.25 3.5 1 97.5 127 PHE B O 1
ATOM 2982 N N . ILE B 1 128 ? -14.805 -15.484 1.638 1 97.56 128 ILE B N 1
ATOM 2983 C CA . ILE B 1 128 ? -13.719 -14.75 2.279 1 97.56 128 ILE B CA 1
ATOM 2984 C C . ILE B 1 128 ? -14.234 -13.398 2.785 1 97.56 128 ILE B C 1
ATOM 2986 O O . ILE B 1 128 ? -13.812 -12.922 3.84 1 97.56 128 ILE B O 1
ATOM 2990 N N . TYR B 1 129 ? -15.172 -12.781 2.107 1 98.06 129 TYR B N 1
ATOM 2991 C CA . TYR B 1 129 ? -15.547 -11.391 2.363 1 98.06 129 TYR B CA 1
ATOM 2992 C C . TYR B 1 129 ? -16.766 -11.312 3.275 1 98.06 129 TYR B C 1
ATOM 2994 O O . TYR B 1 129 ? -17.062 -10.25 3.826 1 98.06 129 TYR B O 1
ATOM 3002 N N . ASN B 1 130 ? -17.469 -12.438 3.371 1 96.62 130 ASN B N 1
ATOM 3003 C CA . ASN B 1 130 ? -18.625 -12.438 4.258 1 96.62 130 ASN B CA 1
ATOM 3004 C C . ASN B 1 130 ? -18.219 -12.562 5.723 1 96.62 130 ASN B C 1
ATOM 3006 O O . ASN B 1 130 ? -18.109 -13.664 6.258 1 96.62 130 ASN B O 1
ATOM 3010 N N . ASN B 1 131 ? -18.141 -11.445 6.371 1 96.38 131 ASN B N 1
ATOM 3011 C CA . ASN B 1 131 ? -17.719 -11.406 7.77 1 96.38 131 ASN B CA 1
ATOM 3012 C C . ASN B 1 131 ? -18.828 -10.859 8.664 1 96.38 131 ASN B C 1
ATOM 3014 O O . ASN B 1 131 ? -19.547 -9.938 8.273 1 96.38 131 ASN B O 1
ATOM 3018 N N . ASP B 1 132 ? -18.984 -11.516 9.797 1 95.06 132 ASP B N 1
ATOM 3019 C CA . ASP B 1 132 ? -19.859 -10.953 10.82 1 95.06 132 ASP B CA 1
ATOM 3020 C C . ASP B 1 132 ? -19.156 -9.852 11.609 1 95.06 132 ASP B C 1
ATOM 3022 O O . ASP B 1 132 ? -17.938 -9.656 11.461 1 95.06 132 ASP B O 1
ATOM 3026 N N . ARG B 1 133 ? -19.859 -9.195 12.445 1 92 133 ARG B N 1
ATOM 3027 C CA . ARG B 1 133 ? -19.344 -8.031 13.156 1 92 133 ARG B CA 1
ATOM 3028 C C . ARG B 1 133 ? -18.188 -8.414 14.07 1 92 133 ARG B C 1
ATOM 3030 O O . ARG B 1 133 ? -17.219 -7.668 14.188 1 92 133 ARG B O 1
ATOM 3037 N N . LEU B 1 134 ? -18.25 -9.547 14.656 1 94 134 LEU B N 1
ATOM 3038 C CA . LEU B 1 134 ? -17.266 -9.938 15.664 1 94 134 LEU B CA 1
ATOM 3039 C C . LEU B 1 134 ? -16.109 -10.695 15.039 1 94 134 LEU B C 1
ATOM 3041 O O . LEU B 1 134 ? -15.117 -10.984 15.711 1 94 134 LEU B O 1
ATOM 3045 N N . GLY B 1 135 ? -16.203 -11.109 13.812 1 95.25 135 GLY B N 1
ATOM 3046 C CA . GLY B 1 135 ? -15.141 -11.805 13.109 1 95.25 135 GLY B CA 1
ATOM 3047 C C . GLY B 1 135 ? -15.133 -13.297 13.367 1 95.25 135 GLY B C 1
ATOM 3048 O O . GLY B 1 135 ? -14.094 -13.953 13.234 1 95.25 135 GLY B O 1
ATOM 3049 N N . LEU B 1 136 ? -16.266 -13.805 13.812 1 97.25 136 LEU B N 1
ATOM 3050 C CA . LEU B 1 136 ? -16.359 -15.227 14.125 1 97.25 136 LEU B CA 1
ATOM 3051 C C . LEU B 1 136 ? -16.219 -16.078 12.859 1 97.25 136 LEU B C 1
ATOM 3053 O O . LEU B 1 136 ? -15.617 -17.141 12.883 1 97.25 136 LEU B O 1
ATOM 3057 N N . PHE B 1 137 ? -16.844 -15.633 11.773 1 97.19 137 PHE B N 1
ATOM 3058 C CA . PHE B 1 137 ? -16.703 -16.344 10.516 1 97.19 137 PHE B CA 1
ATOM 3059 C C . PHE B 1 137 ? -15.242 -16.391 10.086 1 97.19 137 PHE B C 1
ATOM 3061 O O . PHE B 1 137 ? -14.758 -17.422 9.617 1 97.19 137 PHE B O 1
ATOM 3068 N N . GLY B 1 138 ? -14.555 -15.281 10.258 1 97.56 138 GLY B N 1
ATOM 3069 C CA . GLY B 1 138 ? -13.133 -15.227 9.945 1 97.56 138 GLY B CA 1
ATOM 3070 C C . GLY B 1 138 ? -12.305 -16.188 10.781 1 97.56 138 GLY B C 1
ATOM 3071 O O . GLY B 1 138 ? -11.367 -16.812 10.273 1 97.56 138 GLY B O 1
ATOM 3072 N N . THR B 1 139 ? -12.648 -16.266 12.039 1 97.62 139 THR B N 1
ATOM 3073 C CA . THR B 1 139 ? -11.961 -17.203 12.922 1 97.62 139 THR B CA 1
ATOM 3074 C C . THR B 1 139 ? -12.188 -18.641 12.469 1 97.62 139 THR B C 1
ATOM 3076 O O . THR B 1 139 ? -11.258 -19.453 12.492 1 97.62 139 THR B O 1
ATOM 3079 N N . GLY B 1 140 ? -13.406 -18.922 12.102 1 98.31 140 GLY B N 1
ATOM 3080 C CA . GLY B 1 140 ? -13.688 -20.234 11.539 1 98.31 140 GLY B CA 1
ATOM 3081 C C . GLY B 1 140 ? -12.867 -20.531 10.305 1 98.31 140 GLY B C 1
ATOM 3082 O O . GLY B 1 140 ? -12.344 -21.641 10.156 1 98.31 140 GLY B O 1
ATOM 3083 N N . ARG B 1 141 ? -12.758 -19.562 9.414 1 98.5 141 ARG B N 1
ATOM 3084 C CA . ARG B 1 141 ? -11.953 -19.719 8.203 1 98.5 141 ARG B CA 1
ATOM 3085 C C . ARG B 1 141 ? -10.492 -19.984 8.555 1 98.5 141 ARG B C 1
ATOM 3087 O O . ARG B 1 141 ? -9.828 -20.797 7.902 1 98.5 141 ARG B O 1
ATOM 3094 N N . LYS B 1 142 ? -10.016 -19.297 9.547 1 98.06 142 LYS B N 1
ATOM 3095 C CA . LYS B 1 142 ? -8.633 -19.484 9.977 1 98.06 142 LYS B CA 1
ATOM 3096 C C . LYS B 1 142 ? -8.391 -20.922 10.461 1 98.06 142 LYS B C 1
ATOM 3098 O O . LYS B 1 142 ? -7.34 -21.5 10.188 1 98.06 142 LYS B O 1
ATOM 3103 N N . LEU B 1 143 ? -9.336 -21.344 11.227 1 98.38 143 LEU B N 1
ATOM 3104 C CA . LEU B 1 143 ? -9.234 -22.719 11.711 1 98.38 143 LEU B CA 1
ATOM 3105 C C . LEU B 1 143 ? -9.266 -23.719 10.547 1 98.38 143 LEU B C 1
ATOM 3107 O O . LEU B 1 143 ? -8.477 -24.656 10.516 1 98.38 143 LEU B O 1
ATOM 3111 N N . LEU B 1 144 ? -10.188 -23.531 9.672 1 98.31 144 LEU B N 1
ATOM 3112 C CA . LEU B 1 144 ? -10.281 -24.391 8.5 1 98.31 144 LEU B CA 1
ATOM 3113 C C . LEU B 1 144 ? -8.992 -24.359 7.684 1 98.31 144 LEU B C 1
ATOM 3115 O O . LEU B 1 144 ? -8.484 -25.391 7.27 1 98.31 144 LEU B O 1
ATOM 3119 N N . SER B 1 145 ? -8.516 -23.172 7.434 1 98.12 145 SER B N 1
ATOM 3120 C CA . SER B 1 145 ? -7.262 -22.984 6.707 1 98.12 145 SER B CA 1
ATOM 3121 C C . SER B 1 145 ? -6.113 -23.719 7.395 1 98.12 145 SER B C 1
ATOM 3123 O O . SER B 1 145 ? -5.285 -24.344 6.73 1 98.12 145 SER B O 1
ATOM 3125 N N . ALA B 1 146 ? -6.051 -23.625 8.719 1 97.94 146 ALA B N 1
ATOM 3126 C CA . ALA B 1 146 ? -4.996 -24.281 9.484 1 97.94 146 ALA B CA 1
ATOM 3127 C C . ALA B 1 146 ? -5.07 -25.797 9.312 1 97.94 146 ALA B C 1
ATOM 3129 O O . ALA B 1 146 ? -4.039 -26.469 9.156 1 97.94 146 ALA B O 1
ATOM 3130 N N . ILE B 1 147 ? -6.238 -26.312 9.328 1 98.44 147 ILE B N 1
ATOM 3131 C CA . ILE B 1 147 ? -6.441 -27.75 9.242 1 98.44 147 ILE B CA 1
ATOM 3132 C C . ILE B 1 147 ? -6.078 -28.234 7.836 1 98.44 147 ILE B C 1
ATOM 3134 O O . ILE B 1 147 ? -5.301 -29.172 7.684 1 98.44 147 ILE B O 1
ATOM 3138 N N . ILE B 1 148 ? -6.602 -27.594 6.84 1 98 148 ILE B N 1
ATOM 3139 C CA . ILE B 1 148 ? -6.316 -27.969 5.461 1 98 148 ILE B CA 1
ATOM 3140 C C . ILE B 1 148 ? -4.832 -27.766 5.164 1 98 148 ILE B C 1
ATOM 3142 O O . ILE B 1 148 ? -4.219 -28.547 4.441 1 98 148 ILE B O 1
ATOM 3146 N N . GLY B 1 149 ? -4.277 -26.75 5.742 1 97.62 149 GLY B N 1
ATOM 3147 C CA . GLY B 1 149 ? -2.893 -26.359 5.516 1 97.62 149 GLY B CA 1
ATOM 3148 C C . GLY B 1 149 ? -1.899 -27.359 6.09 1 97.62 149 GLY B C 1
ATOM 3149 O O . GLY B 1 149 ? -0.701 -27.281 5.812 1 97.62 149 GLY B O 1
ATOM 3150 N N . LEU B 1 150 ? -2.402 -28.234 6.93 1 97.5 150 LEU B N 1
ATOM 3151 C CA . LEU B 1 150 ? -1.521 -29.266 7.473 1 97.5 150 LEU B CA 1
ATOM 3152 C C . LEU B 1 150 ? -1.053 -30.219 6.371 1 97.5 150 LEU B C 1
ATOM 3154 O O . LEU B 1 150 ? 0.061 -30.734 6.43 1 97.5 150 LEU B O 1
ATOM 3158 N N . LYS B 1 151 ? -1.815 -30.375 5.293 1 96.88 151 LYS B N 1
ATOM 3159 C CA . LYS B 1 151 ? -1.536 -31.438 4.32 1 96.88 151 LYS B CA 1
ATOM 3160 C C . LYS B 1 151 ? -1.171 -30.844 2.961 1 96.88 151 LYS B C 1
ATOM 3162 O O . LYS B 1 151 ? -0.54 -31.516 2.139 1 96.88 151 LYS B O 1
ATOM 3167 N N . ARG B 1 152 ? -1.588 -29.656 2.732 1 97.12 152 ARG B N 1
ATOM 3168 C CA . ARG B 1 152 ? -1.309 -29.047 1.436 1 97.12 152 ARG B CA 1
ATOM 3169 C C . ARG B 1 152 ? -1.19 -27.531 1.554 1 97.12 152 ARG B C 1
ATOM 3171 O O . ARG B 1 152 ? -1.648 -26.938 2.535 1 97.12 152 ARG B O 1
ATOM 3178 N N . PRO B 1 153 ? -0.583 -26.938 0.554 1 98 153 PRO B N 1
ATOM 3179 C CA . PRO B 1 153 ? -0.506 -25.469 0.589 1 98 153 PRO B CA 1
ATOM 3180 C C . PRO B 1 153 ? -1.875 -24.812 0.741 1 98 153 PRO B C 1
ATOM 3182 O O . PRO B 1 153 ? -2.854 -25.266 0.146 1 98 153 PRO B O 1
ATOM 3185 N N . MET B 1 154 ? -1.903 -23.797 1.622 1 98.31 154 MET B N 1
ATOM 3186 C CA . MET B 1 154 ? -3.156 -23.125 1.936 1 98.31 154 MET B CA 1
ATOM 3187 C C . MET B 1 154 ? -2.906 -21.656 2.297 1 98.31 154 MET B C 1
ATOM 3189 O O . MET B 1 154 ? -1.964 -21.359 3.027 1 98.31 154 MET B O 1
ATOM 3193 N N . VAL B 1 155 ? -3.697 -20.797 1.67 1 98.5 155 VAL B N 1
ATOM 3194 C CA . VAL B 1 155 ? -3.658 -19.406 2.09 1 98.5 155 VAL B CA 1
ATOM 3195 C C . VAL B 1 155 ? -4.012 -19.297 3.57 1 98.5 155 VAL B C 1
ATOM 3197 O O . VAL B 1 155 ? -5.02 -19.844 4.016 1 98.5 155 VAL B O 1
ATOM 3200 N N . ARG B 1 156 ? -3.232 -18.516 4.309 1 98.31 156 ARG B N 1
ATOM 3201 C CA . ARG B 1 156 ? -3.381 -18.5 5.762 1 98.31 156 ARG B CA 1
ATOM 3202 C C . ARG B 1 156 ? -4.066 -17.219 6.23 1 98.31 156 ARG B C 1
ATOM 3204 O O . ARG B 1 156 ? -4.625 -17.172 7.328 1 98.31 156 ARG B O 1
ATOM 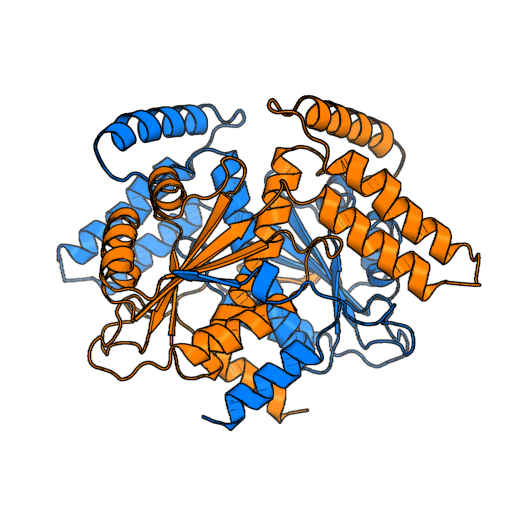3211 N N . GLU B 1 157 ? -3.984 -16.172 5.512 1 98.38 157 GLU B N 1
ATOM 3212 C CA . GLU B 1 157 ? -4.559 -14.867 5.859 1 98.38 157 GLU B CA 1
ATOM 3213 C C . GLU B 1 157 ? -6.016 -14.773 5.406 1 98.38 157 GLU B C 1
ATOM 3215 O O . GLU B 1 157 ? -6.305 -14.195 4.355 1 98.38 157 GLU B O 1
ATOM 3220 N N . VAL B 1 158 ? -6.922 -15.32 6.289 1 98.5 158 VAL B N 1
ATOM 3221 C CA . VAL B 1 158 ? -8.297 -15.453 5.824 1 98.5 158 VAL B CA 1
ATOM 3222 C C . VAL B 1 158 ? -9.258 -14.891 6.871 1 98.5 158 VAL B C 1
ATOM 3224 O O . VAL B 1 158 ? -10.477 -15.008 6.734 1 98.5 158 VAL B O 1
ATOM 3227 N N . SER B 1 159 ? -8.75 -14.289 7.934 1 98.38 159 SER B N 1
ATOM 3228 C CA . SER B 1 159 ? -9.602 -13.703 8.969 1 98.38 159 SER B CA 1
ATOM 3229 C C . SER B 1 159 ? -10.148 -12.352 8.539 1 98.38 159 SER B C 1
ATOM 3231 O O . SER B 1 159 ? -9.727 -11.805 7.512 1 98.38 159 SER B O 1
ATOM 3233 N N . LYS B 1 160 ? -11.078 -11.867 9.352 1 98.06 160 LYS B N 1
ATOM 3234 C CA . LYS B 1 160 ? -11.625 -10.531 9.117 1 98.06 160 LYS B CA 1
ATOM 3235 C C . LYS B 1 160 ? -10.523 -9.477 9.125 1 98.06 160 LYS B C 1
ATOM 3237 O O . LYS B 1 160 ? -10.516 -8.57 8.289 1 98.06 160 LYS B O 1
ATOM 3242 N N . GLN B 1 161 ? -9.555 -9.586 10.086 1 98.19 161 GLN B N 1
ATOM 3243 C CA . GLN B 1 161 ? -8.445 -8.648 10.172 1 98.19 161 GLN B CA 1
ATOM 3244 C C . GLN B 1 161 ? -7.492 -8.805 8.992 1 98.19 161 GLN B C 1
ATOM 3246 O O . GLN B 1 161 ? -6.902 -7.824 8.531 1 98.19 161 GLN B O 1
ATOM 3251 N N . ASP B 1 162 ? -7.359 -10.016 8.531 1 98.75 162 ASP B N 1
ATOM 3252 C CA . ASP B 1 162 ? -6.547 -10.242 7.336 1 98.75 162 ASP B CA 1
ATOM 3253 C C . ASP B 1 162 ? -7.168 -9.57 6.113 1 98.75 162 ASP B C 1
ATOM 3255 O O . ASP B 1 162 ? -6.457 -8.977 5.297 1 98.75 162 ASP B O 1
ATOM 3259 N N . LEU B 1 163 ? -8.453 -9.672 5.992 1 98.69 163 LEU B N 1
ATOM 3260 C CA . LEU B 1 163 ? -9.141 -8.992 4.898 1 98.69 163 LEU B CA 1
ATOM 3261 C C . LEU B 1 163 ? -8.977 -7.484 5 1 98.69 163 LEU B C 1
ATOM 3263 O O . LEU B 1 163 ? -8.742 -6.812 3.994 1 98.69 163 LEU B O 1
ATOM 3267 N N . ARG B 1 164 ? -9.117 -6.941 6.219 1 98.75 164 ARG B N 1
ATOM 3268 C CA . ARG B 1 164 ? -8.891 -5.52 6.453 1 98.75 164 ARG B CA 1
ATOM 3269 C C . ARG B 1 164 ? -7.512 -5.098 5.945 1 98.75 164 ARG B C 1
ATOM 3271 O O . ARG B 1 164 ? -7.391 -4.109 5.223 1 98.75 164 ARG B O 1
ATOM 3278 N N . THR B 1 165 ? -6.512 -5.855 6.281 1 98.88 165 THR B N 1
ATOM 3279 C CA . THR B 1 165 ? -5.148 -5.57 5.852 1 98.88 165 THR B CA 1
ATOM 3280 C C . THR B 1 165 ? -5.035 -5.633 4.332 1 98.88 165 THR B C 1
ATOM 3282 O O . THR B 1 165 ? -4.402 -4.773 3.715 1 98.88 165 THR B O 1
ATOM 3285 N N . CYS B 1 166 ? -5.68 -6.605 3.773 1 98.94 166 CYS B N 1
ATOM 3286 C CA . CYS B 1 166 ? -5.68 -6.773 2.324 1 98.94 166 CYS B CA 1
ATOM 3287 C C . CYS B 1 166 ? -6.262 -5.547 1.634 1 98.94 166 CYS B C 1
ATOM 3289 O O . CYS B 1 166 ? -5.707 -5.066 0.643 1 98.94 166 CYS B O 1
ATOM 3291 N N . LEU B 1 167 ? -7.332 -5.02 2.143 1 98.94 167 LEU B N 1
ATOM 3292 C CA . LEU B 1 167 ? -7.984 -3.855 1.557 1 98.94 167 LEU B CA 1
ATOM 3293 C C . LEU B 1 167 ? -7.098 -2.621 1.665 1 98.94 167 LEU B C 1
ATOM 3295 O O . LEU B 1 167 ? -7.008 -1.829 0.723 1 98.94 167 LEU B O 1
ATOM 3299 N N . HIS B 1 168 ? -6.461 -2.467 2.75 1 98.94 168 HIS B N 1
ATOM 3300 C CA . HIS B 1 168 ? -5.562 -1.333 2.928 1 98.94 168 HIS B CA 1
ATOM 3301 C C . HIS B 1 168 ? -4.332 -1.461 2.033 1 98.94 168 HIS B C 1
ATOM 3303 O O . HIS B 1 168 ? -3.797 -0.456 1.56 1 98.94 168 HIS B O 1
ATOM 3309 N N . LYS B 1 169 ? -3.854 -2.699 1.806 1 98.94 169 LYS B N 1
ATOM 3310 C CA . LYS B 1 169 ? -2.785 -2.904 0.832 1 98.94 169 LYS B CA 1
ATOM 3311 C C . LYS B 1 169 ? -3.207 -2.426 -0.555 1 98.94 169 LYS B C 1
ATOM 3313 O O . LYS B 1 169 ? -2.482 -1.671 -1.204 1 98.94 169 LYS B O 1
ATOM 3318 N N . SER B 1 170 ? -4.387 -2.824 -0.981 1 98.94 170 SER B N 1
ATOM 3319 C CA . SER B 1 170 ? -4.906 -2.443 -2.291 1 98.94 170 SER B CA 1
ATOM 3320 C C . SER B 1 170 ? -4.996 -0.928 -2.43 1 98.94 170 SER B C 1
ATOM 3322 O O . SER B 1 170 ? -4.555 -0.363 -3.432 1 98.94 170 SER B O 1
ATOM 3324 N N . SER B 1 171 ? -5.539 -0.31 -1.426 1 98.94 171 SER B N 1
ATOM 3325 C CA . SER B 1 171 ? -5.695 1.141 -1.447 1 98.94 171 SER B CA 1
ATOM 3326 C C . SER B 1 171 ? -4.344 1.844 -1.408 1 98.94 171 SER B C 1
ATOM 3328 O O . SER B 1 171 ? -4.176 2.914 -1.997 1 98.94 171 SER B O 1
ATOM 3330 N N . SER B 1 172 ? -3.381 1.246 -0.769 1 98.94 172 SER B N 1
ATOM 3331 C CA . SER B 1 172 ? -2.043 1.823 -0.685 1 98.94 172 SER B CA 1
ATOM 3332 C C . SER B 1 172 ? -1.322 1.746 -2.027 1 98.94 172 SER B C 1
ATOM 3334 O O . SER B 1 172 ? -0.578 2.66 -2.391 1 98.94 172 SER B O 1
ATOM 3336 N N . LEU B 1 173 ? -1.505 0.642 -2.729 1 99 173 LEU B N 1
ATOM 3337 C CA . LEU B 1 173 ? -0.962 0.563 -4.082 1 99 173 LEU B CA 1
ATOM 3338 C C . LEU B 1 173 ? -1.468 1.72 -4.938 1 99 173 LEU B C 1
ATOM 3340 O O . LEU B 1 173 ? -0.678 2.402 -5.594 1 99 173 LEU B O 1
ATOM 3344 N N . ALA B 1 174 ? -2.748 2.006 -4.863 1 99 174 ALA B N 1
ATOM 3345 C CA . ALA B 1 174 ? -3.35 3.109 -5.605 1 99 174 ALA B CA 1
ATOM 3346 C C . ALA B 1 174 ? -2.816 4.453 -5.117 1 99 174 ALA B C 1
ATOM 3348 O O . ALA B 1 174 ? -2.551 5.352 -5.922 1 99 174 ALA B O 1
ATOM 3349 N N . ALA B 1 175 ? -2.637 4.582 -3.838 1 99 175 ALA B N 1
ATOM 3350 C CA . ALA B 1 175 ? -2.139 5.824 -3.258 1 99 175 ALA B CA 1
ATOM 3351 C C . ALA B 1 175 ? -0.736 6.145 -3.77 1 99 175 ALA B C 1
ATOM 3353 O O . ALA B 1 175 ? -0.416 7.305 -4.035 1 99 175 ALA B O 1
ATOM 3354 N N . MET B 1 176 ? 0.102 5.117 -3.91 1 99 176 MET B N 1
ATOM 3355 C CA . MET B 1 176 ? 1.455 5.367 -4.398 1 99 176 MET B CA 1
ATOM 3356 C C . MET B 1 176 ? 1.436 5.797 -5.859 1 99 176 MET B C 1
ATOM 3358 O O . MET B 1 176 ? 2.201 6.676 -6.262 1 99 176 MET B O 1
ATOM 3362 N N . THR B 1 177 ? 0.578 5.16 -6.664 1 99 177 THR B N 1
ATOM 3363 C CA . THR B 1 177 ? 0.39 5.605 -8.039 1 99 177 THR B CA 1
ATOM 3364 C C . THR B 1 177 ? -0.048 7.066 -8.086 1 99 177 THR B C 1
ATOM 3366 O O . THR B 1 177 ? 0.502 7.863 -8.844 1 99 177 THR B O 1
ATOM 3369 N N . PHE B 1 178 ? -0.966 7.438 -7.215 1 99 178 PHE B N 1
ATOM 3370 C CA . PHE B 1 178 ? -1.468 8.805 -7.145 1 99 178 PHE B CA 1
ATOM 3371 C C . PHE B 1 178 ? -0.34 9.781 -6.832 1 99 178 PHE B C 1
ATOM 3373 O O . PHE B 1 178 ? -0.156 10.773 -7.539 1 99 178 PHE B O 1
ATOM 3380 N N . MET B 1 179 ? 0.447 9.445 -5.828 1 99 179 MET B N 1
ATOM 3381 C CA . MET B 1 179 ? 1.49 10.367 -5.375 1 99 179 MET B CA 1
ATOM 3382 C C . MET B 1 179 ? 2.568 10.531 -6.441 1 99 179 MET B C 1
ATOM 3384 O O . MET B 1 179 ? 3.094 11.625 -6.637 1 99 179 MET B O 1
ATOM 3388 N N . THR B 1 180 ? 2.875 9.492 -7.133 1 98.94 180 THR B N 1
ATOM 3389 C CA . THR B 1 180 ? 3.861 9.586 -8.203 1 98.94 180 THR B CA 1
ATOM 3390 C C . THR B 1 180 ? 3.293 10.352 -9.398 1 98.94 180 THR B C 1
ATOM 3392 O O . THR B 1 180 ? 4.004 11.117 -10.047 1 98.94 180 THR B O 1
ATOM 3395 N N . ALA B 1 181 ? 1.999 10.109 -9.688 1 98.94 181 ALA B N 1
ATOM 3396 C CA . ALA B 1 181 ? 1.33 10.859 -10.75 1 98.94 181 ALA B CA 1
ATOM 3397 C C . ALA B 1 181 ? 1.347 12.359 -10.445 1 98.94 181 ALA B C 1
ATOM 3399 O O . ALA B 1 181 ? 1.637 13.172 -11.328 1 98.94 181 ALA B O 1
ATOM 3400 N N . MET B 1 182 ? 1.077 12.742 -9.227 1 98.94 182 MET B N 1
ATOM 3401 C CA . MET B 1 182 ? 1.125 14.148 -8.82 1 98.94 182 MET B CA 1
ATOM 3402 C C . MET B 1 182 ? 2.512 14.734 -9.055 1 98.94 182 MET B C 1
ATOM 3404 O O . MET B 1 182 ? 2.639 15.859 -9.539 1 98.94 182 MET B O 1
ATOM 3408 N N . ARG B 1 183 ? 3.527 13.953 -8.703 1 98.81 183 ARG B N 1
ATOM 3409 C CA . ARG B 1 183 ? 4.895 14.414 -8.93 1 98.81 183 ARG B CA 1
ATOM 3410 C C . ARG B 1 183 ? 5.16 14.648 -10.414 1 98.81 183 ARG B C 1
ATOM 3412 O O . ARG B 1 183 ? 5.82 15.617 -10.781 1 98.81 183 ARG B O 1
ATOM 3419 N N . SER B 1 184 ? 4.617 13.758 -11.227 1 98.62 184 SER B N 1
ATOM 3420 C CA . SER B 1 184 ? 4.824 13.883 -12.664 1 98.62 184 SER B CA 1
ATOM 3421 C C . SER B 1 184 ? 4.121 15.117 -13.227 1 98.62 184 SER B C 1
ATOM 3423 O O . SER B 1 184 ? 4.492 15.625 -14.281 1 98.62 184 SER B O 1
ATOM 3425 N N . GLU B 1 185 ? 3.109 15.641 -12.5 1 98.12 185 GLU B N 1
ATOM 3426 C CA . GLU B 1 185 ? 2.375 16.844 -12.883 1 98.12 185 GLU B CA 1
ATOM 3427 C C . GLU B 1 185 ? 3.066 18.094 -12.352 1 98.12 185 GLU B C 1
ATOM 3429 O O . GLU B 1 185 ? 2.633 19.219 -12.641 1 98.12 185 GLU B O 1
ATOM 3434 N N . GLY B 1 186 ? 4.125 17.891 -11.57 1 97.88 186 GLY B N 1
ATOM 3435 C CA . GLY B 1 186 ? 4.875 19.016 -11.039 1 97.88 186 GLY B CA 1
ATOM 3436 C C . GLY B 1 186 ? 4.426 19.438 -9.656 1 97.88 186 GLY B C 1
ATOM 3437 O O . GLY B 1 186 ? 4.816 20.5 -9.164 1 97.88 186 GLY B O 1
ATOM 3438 N N . TYR B 1 187 ? 3.57 18.594 -9.008 1 98.75 187 TYR B N 1
ATOM 3439 C CA . TYR B 1 187 ? 3.072 18.891 -7.668 1 98.75 187 TYR B CA 1
ATOM 3440 C C . TYR B 1 187 ? 3.639 17.922 -6.648 1 98.75 187 TYR B C 1
ATOM 3442 O O . TYR B 1 187 ? 4.293 16.938 -7.012 1 98.75 187 TYR B O 1
ATOM 3450 N N . ASP B 1 188 ? 3.459 18.25 -5.414 1 98.81 188 ASP B N 1
ATOM 3451 C CA . ASP B 1 188 ? 4.004 17.469 -4.312 1 98.81 188 ASP B CA 1
ATOM 3452 C C . ASP B 1 188 ? 2.889 16.938 -3.41 1 98.81 188 ASP B C 1
ATOM 3454 O O . ASP B 1 188 ? 1.753 17.422 -3.473 1 98.81 188 ASP B O 1
ATOM 3458 N N . THR B 1 189 ? 3.215 15.953 -2.666 1 98.94 189 THR B N 1
ATOM 3459 C CA . THR B 1 189 ? 2.244 15.312 -1.785 1 98.94 189 THR B CA 1
ATOM 3460 C C . THR B 1 189 ? 2.9 14.891 -0.473 1 98.94 189 THR B C 1
ATOM 3462 O O . THR B 1 189 ? 4.129 14.859 -0.37 1 98.94 189 THR B O 1
ATOM 3465 N N . CYS B 1 190 ? 2.094 14.602 0.522 1 98.88 190 CYS B N 1
ATOM 3466 C CA . CYS B 1 190 ? 2.49 14.016 1.796 1 98.88 190 CYS B CA 1
ATOM 3467 C C . CYS B 1 190 ? 1.393 13.109 2.344 1 98.88 190 CYS B C 1
ATOM 3469 O O . CYS B 1 190 ? 0.318 13.586 2.715 1 98.88 190 CYS B O 1
ATOM 3471 N N . PRO B 1 191 ? 1.665 11.82 2.367 1 98.94 191 PRO B N 1
ATOM 3472 C CA . PRO B 1 191 ? 0.706 10.945 3.045 1 98.94 191 PRO B CA 1
ATOM 3473 C C . PRO B 1 191 ? 0.774 11.062 4.566 1 98.94 191 PRO B C 1
ATOM 3475 O O . PRO B 1 191 ? 1.863 11.188 5.133 1 98.94 191 PRO B O 1
ATOM 3478 N N . MET B 1 192 ? -0.413 11.078 5.207 1 98.81 192 MET B N 1
ATOM 3479 C CA . MET B 1 192 ? -0.49 11.234 6.656 1 98.81 192 MET B CA 1
ATOM 3480 C C . MET B 1 192 ? -1.297 10.102 7.281 1 98.81 192 MET B C 1
ATOM 3482 O O . MET B 1 192 ? -2.336 9.703 6.754 1 98.81 192 MET B O 1
ATOM 3486 N N . GLU B 1 193 ? -0.766 9.578 8.344 1 97.94 193 GLU B N 1
ATOM 3487 C CA . GLU B 1 193 ? -1.456 8.578 9.148 1 97.94 193 GLU B CA 1
ATOM 3488 C C . GLU B 1 193 ? -1.965 9.18 10.461 1 97.94 193 GLU B C 1
ATOM 3490 O O . GLU B 1 193 ? -2.814 8.594 11.133 1 97.94 193 GLU B O 1
ATOM 3495 N N . GLY B 1 194 ? -1.417 10.336 10.828 1 98.19 194 GLY B N 1
ATOM 3496 C CA . GLY B 1 194 ? -1.817 10.992 12.062 1 98.19 194 GLY B CA 1
ATOM 3497 C C . GLY B 1 194 ? -3.076 11.82 11.914 1 98.19 194 GLY B C 1
ATOM 3498 O O . GLY B 1 194 ? -3.002 13.039 11.727 1 98.19 194 GLY B O 1
ATOM 3499 N N . PHE B 1 195 ? -4.164 11.188 12.031 1 98.88 195 PHE B N 1
ATOM 3500 C CA . PHE B 1 195 ? -5.449 11.875 11.953 1 98.88 195 PHE B CA 1
ATOM 3501 C C . PHE B 1 195 ? -6.484 11.188 12.836 1 98.88 195 PHE B C 1
ATOM 3503 O O . PHE B 1 195 ? -6.32 10.016 13.195 1 98.88 195 PHE B O 1
ATOM 3510 N N . ASP B 1 196 ? -7.523 11.898 13.219 1 98.88 196 ASP B N 1
ATOM 3511 C CA . ASP B 1 196 ? -8.68 11.359 13.93 1 98.88 196 ASP B CA 1
ATOM 3512 C C . ASP B 1 196 ? -9.695 10.773 12.953 1 98.88 196 ASP B C 1
ATOM 3514 O O . ASP B 1 196 ? -10.555 11.492 12.438 1 98.88 196 ASP B O 1
ATOM 3518 N N . SER B 1 197 ? -9.617 9.492 12.773 1 98.81 197 SER B N 1
ATOM 3519 C CA . SER B 1 197 ? -10.43 8.844 11.75 1 98.81 197 SER B CA 1
ATOM 3520 C C . SER B 1 197 ? -11.914 8.945 12.07 1 98.81 197 SER B C 1
ATOM 3522 O O . SER B 1 197 ? -12.742 9.055 11.156 1 98.81 197 SER B O 1
ATOM 3524 N N . LYS B 1 198 ? -12.266 8.914 13.32 1 98.62 198 LYS B N 1
ATOM 3525 C CA . LYS B 1 198 ? -13.664 9.016 13.719 1 98.62 198 LYS B CA 1
ATOM 3526 C C . LYS B 1 198 ? -14.266 10.344 13.258 1 98.62 198 LYS B C 1
ATOM 3528 O O . LYS B 1 198 ? -15.312 10.367 12.602 1 98.62 198 LYS B O 1
ATOM 3533 N N . ARG B 1 199 ? -13.625 11.438 13.555 1 98.81 199 ARG B N 1
ATOM 3534 C CA . ARG B 1 199 ? -14.141 12.766 13.242 1 98.81 199 ARG B CA 1
ATOM 3535 C C . ARG B 1 199 ? -14.109 13.023 11.734 1 98.81 199 ARG B C 1
ATOM 3537 O O . ARG B 1 199 ? -15.023 13.633 11.188 1 98.81 199 ARG B O 1
ATOM 3544 N N . VAL B 1 200 ? -13.055 12.555 11.031 1 98.88 200 VAL B N 1
ATOM 3545 C CA . VAL B 1 200 ? -12.969 12.742 9.586 1 98.88 200 VAL B CA 1
ATOM 3546 C C . VAL B 1 200 ? -14.094 11.977 8.898 1 98.88 200 VAL B C 1
ATOM 3548 O O . VAL B 1 200 ? -14.75 12.508 7.996 1 98.88 200 VAL B O 1
ATOM 3551 N N . LYS B 1 201 ? -14.352 10.727 9.297 1 98.81 201 LYS B N 1
ATOM 3552 C CA . LYS B 1 201 ? -15.438 9.945 8.711 1 98.81 201 LYS B CA 1
ATOM 3553 C C . LYS B 1 201 ? -16.781 10.617 8.953 1 98.81 201 LYS B C 1
ATOM 3555 O O . LYS B 1 201 ? -17.656 10.609 8.078 1 98.81 201 LYS B O 1
ATOM 3560 N N . GLN B 1 202 ? -16.906 11.148 10.125 1 98.62 202 GLN B N 1
ATOM 3561 C CA . GLN B 1 202 ? -18.156 11.805 10.461 1 98.62 202 GLN B CA 1
ATOM 3562 C C . GLN B 1 202 ? -18.406 13.023 9.57 1 98.62 202 GLN B C 1
ATOM 3564 O O . GLN B 1 202 ? -19.5 13.18 9.016 1 98.62 202 GLN B O 1
ATOM 3569 N N . ILE B 1 203 ? -17.422 13.875 9.391 1 98.19 203 ILE B N 1
ATOM 3570 C CA . ILE B 1 203 ? -17.609 15.117 8.648 1 98.19 203 ILE B CA 1
ATOM 3571 C C . ILE B 1 203 ? -17.828 14.805 7.168 1 98.19 203 ILE B C 1
ATOM 3573 O O . ILE B 1 203 ? -18.578 15.508 6.488 1 98.19 203 ILE B O 1
ATOM 3577 N N . LEU B 1 204 ? -17.266 13.727 6.676 1 98.56 204 LEU B N 1
ATOM 3578 C CA . LEU B 1 204 ? -17.422 13.344 5.277 1 98.56 204 LEU B CA 1
ATOM 3579 C C . LEU B 1 204 ? -18.625 12.43 5.098 1 98.56 204 LEU B C 1
ATOM 3581 O O . LEU B 1 204 ? -18.953 12.023 3.979 1 98.56 204 LEU B O 1
ATOM 3585 N N . GLN B 1 205 ? -19.234 12 6.176 1 98.38 205 GLN B N 1
ATOM 3586 C CA . GLN B 1 205 ? -20.422 11.148 6.18 1 98.38 205 GLN B CA 1
ATOM 3587 C C . GLN B 1 205 ? -20.125 9.805 5.512 1 98.38 205 GLN B C 1
ATOM 3589 O O . GLN B 1 205 ? -20.891 9.344 4.66 1 98.38 205 GLN B O 1
ATOM 3594 N N . LEU B 1 206 ? -19.031 9.273 5.898 1 98.69 206 LEU B N 1
ATOM 3595 C CA . LEU B 1 206 ? -18.672 7.953 5.387 1 98.69 206 LEU B CA 1
ATOM 3596 C C . LEU B 1 206 ? -19.406 6.855 6.148 1 98.69 206 LEU B C 1
ATOM 3598 O O . LEU B 1 206 ? -19.688 6.996 7.344 1 98.69 206 LEU B O 1
ATOM 3602 N N . PRO B 1 207 ? -19.719 5.773 5.441 1 98.12 207 PRO B N 1
ATOM 3603 C CA . PRO B 1 207 ? -20.328 4.645 6.137 1 98.12 207 PRO B CA 1
ATOM 3604 C C . PRO B 1 207 ? -19.484 4.129 7.297 1 98.12 207 PRO B C 1
ATOM 3606 O O . PRO B 1 207 ? -18.25 4.234 7.262 1 98.12 207 PRO B O 1
ATOM 3609 N N . LYS B 1 208 ? -20.109 3.539 8.266 1 96.56 208 LYS B N 1
ATOM 3610 C CA . LYS B 1 208 ? -19.453 3.066 9.484 1 96.56 208 LYS B CA 1
ATOM 3611 C C . LYS B 1 208 ? -18.344 2.064 9.164 1 96.56 208 LYS B C 1
ATOM 3613 O O . LYS B 1 208 ? -17.297 2.068 9.805 1 96.56 208 LYS B O 1
ATOM 3618 N N . GLN B 1 209 ? -18.531 1.229 8.141 1 97.19 209 GLN B N 1
ATOM 3619 C CA . GLN B 1 209 ? -17.594 0.154 7.84 1 97.19 209 GLN B CA 1
ATOM 3620 C C . GLN B 1 209 ? -16.406 0.668 7.016 1 97.19 209 GLN B C 1
ATOM 3622 O O . GLN B 1 209 ? -15.398 -0.024 6.867 1 97.19 209 GLN B O 1
ATOM 3627 N N . ALA B 1 210 ? -16.578 1.876 6.461 1 98.69 210 ALA B N 1
ATOM 3628 C CA . ALA B 1 210 ? -15.461 2.459 5.719 1 98.69 210 ALA B CA 1
ATOM 3629 C C . ALA B 1 210 ? -14.281 2.738 6.641 1 98.69 210 ALA B C 1
ATOM 3631 O O . ALA B 1 210 ? -14.461 3.068 7.816 1 98.69 210 ALA B O 1
ATOM 3632 N N . GLU B 1 211 ? -13.102 2.566 6.125 1 98.88 211 GLU B N 1
ATOM 3633 C CA . GLU B 1 211 ? -11.898 2.939 6.867 1 98.88 211 GLU B CA 1
ATOM 3634 C C . GLU B 1 211 ? -10.984 3.828 6.023 1 98.88 211 GLU B C 1
ATOM 3636 O O . GLU B 1 211 ? -10.844 3.615 4.82 1 98.88 211 GLU B O 1
ATOM 3641 N N . ILE B 1 212 ? -10.406 4.777 6.684 1 98.94 212 ILE B N 1
ATOM 3642 C CA . ILE B 1 212 ? -9.469 5.668 6.008 1 98.94 212 ILE B CA 1
ATOM 3643 C C . ILE B 1 212 ? -8.078 5.035 5.992 1 98.94 212 ILE B C 1
ATOM 3645 O O . ILE B 1 212 ? -7.527 4.703 7.047 1 98.94 212 ILE B O 1
ATOM 3649 N N . THR B 1 213 ? -7.566 4.848 4.828 1 98.94 213 THR B N 1
ATOM 3650 C CA . THR B 1 213 ? -6.223 4.297 4.672 1 98.94 213 THR B CA 1
ATOM 3651 C C . THR B 1 213 ? -5.168 5.352 4.984 1 98.94 213 THR B C 1
ATOM 3653 O O . THR B 1 213 ? -4.199 5.078 5.699 1 98.94 213 THR B O 1
ATOM 3656 N N . MET B 1 214 ? -5.34 6.535 4.453 1 98.94 214 MET B N 1
ATOM 3657 C CA . MET B 1 214 ? -4.461 7.68 4.68 1 98.94 214 MET B CA 1
ATOM 3658 C C . MET B 1 214 ? -5.086 8.961 4.145 1 98.94 214 MET B C 1
ATOM 3660 O O . MET B 1 214 ? -6.055 8.914 3.387 1 98.94 214 MET B O 1
ATOM 3664 N N . ILE B 1 215 ? -4.594 10.055 4.625 1 99 215 ILE B N 1
ATOM 3665 C CA . ILE B 1 215 ? -4.922 11.367 4.078 1 99 215 ILE B CA 1
ATOM 3666 C C . ILE B 1 215 ? -3.688 11.969 3.406 1 99 215 ILE B C 1
ATOM 3668 O O . ILE B 1 215 ? -2.59 11.938 3.969 1 99 215 ILE B O 1
ATOM 3672 N N . ILE B 1 216 ? -3.867 12.477 2.213 1 99 216 ILE B N 1
ATOM 3673 C CA . ILE B 1 216 ? -2.734 12.969 1.435 1 99 216 ILE B CA 1
ATOM 3674 C C . ILE B 1 216 ? -2.895 14.461 1.177 1 99 216 ILE B C 1
ATOM 3676 O O . ILE B 1 216 ? -3.877 14.891 0.569 1 99 216 ILE B O 1
ATOM 3680 N N . GLY B 1 217 ? -1.929 15.266 1.66 1 98.94 217 GLY B N 1
ATOM 3681 C CA . GLY B 1 217 ? -1.862 16.656 1.273 1 98.94 217 GLY B CA 1
ATOM 3682 C C . GLY B 1 217 ? -1.279 16.875 -0.111 1 98.94 217 GLY B C 1
ATOM 3683 O O . GLY B 1 217 ? -0.338 16.188 -0.505 1 98.94 217 GLY B O 1
ATOM 3684 N N . CYS B 1 218 ? -1.804 17.812 -0.84 1 98.88 218 CYS B N 1
ATOM 3685 C CA . CYS B 1 218 ? -1.361 18.125 -2.195 1 98.88 218 CYS B CA 1
ATOM 3686 C C . CYS B 1 218 ? -1.07 19.609 -2.348 1 98.88 218 CYS B C 1
ATOM 3688 O O . CYS B 1 218 ? -1.792 20.453 -1.801 1 98.88 218 CYS B O 1
ATOM 3690 N N . GLY B 1 219 ? -0.035 19.922 -3.098 1 98.81 219 GLY B N 1
ATOM 3691 C CA . GLY B 1 219 ? 0.303 21.297 -3.381 1 98.81 219 GLY B CA 1
ATOM 3692 C C . GLY B 1 219 ? 1.664 21.469 -4.031 1 98.81 219 GLY B C 1
ATOM 3693 O O . GLY B 1 219 ? 2.324 20.469 -4.355 1 98.81 219 GLY B O 1
ATOM 3694 N N . LEU B 1 220 ? 1.985 22.672 -4.301 1 98.69 220 LEU B N 1
ATOM 3695 C CA . LEU B 1 220 ? 3.35 23.016 -4.699 1 98.69 220 LEU B CA 1
ATOM 3696 C C . LEU B 1 220 ? 4.238 23.219 -3.475 1 98.69 220 LEU B C 1
ATOM 3698 O O . LEU B 1 220 ? 3.883 23.969 -2.562 1 98.69 220 LEU B O 1
ATOM 3702 N N . ARG B 1 221 ? 5.359 22.547 -3.453 1 98.38 221 ARG B N 1
ATOM 3703 C CA . ARG B 1 221 ? 6.184 22.594 -2.252 1 98.38 221 ARG B CA 1
ATOM 3704 C C . ARG B 1 221 ? 6.66 24.016 -1.97 1 98.38 221 ARG B C 1
ATOM 3706 O O . ARG B 1 221 ? 6.992 24.75 -2.895 1 98.38 221 ARG B O 1
ATOM 3713 N N . ALA B 1 222 ? 6.648 24.391 -0.738 1 98.31 222 ALA B N 1
ATOM 3714 C CA . ALA B 1 222 ? 7.32 25.609 -0.288 1 98.31 222 ALA B CA 1
ATOM 3715 C C . ALA B 1 222 ? 8.828 25.406 -0.211 1 98.31 222 ALA B C 1
ATOM 3717 O O . ALA B 1 222 ? 9.312 24.266 -0.231 1 98.31 222 ALA B O 1
ATOM 3718 N N . ASP B 1 223 ? 9.609 26.406 -0.102 1 96.12 223 ASP B N 1
ATOM 3719 C CA . ASP B 1 223 ? 11.062 26.344 -0.004 1 96.12 223 ASP B CA 1
ATOM 3720 C C . ASP B 1 223 ? 11.492 25.531 1.22 1 96.12 223 ASP B C 1
ATOM 3722 O O . ASP B 1 223 ? 12.508 24.828 1.182 1 96.12 223 ASP B O 1
ATOM 3726 N N . ASP B 1 224 ? 10.719 25.625 2.258 1 96.06 224 ASP B N 1
ATOM 3727 C CA . ASP B 1 224 ? 11.023 24.922 3.502 1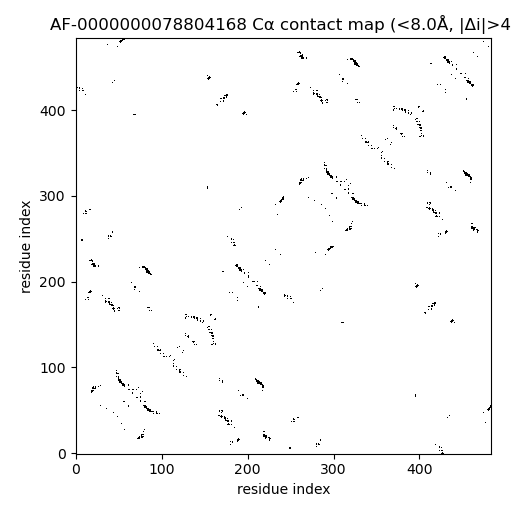 96.06 224 ASP B CA 1
ATOM 3728 C C . ASP B 1 224 ? 10.07 23.75 3.721 1 96.06 224 ASP B C 1
ATOM 3730 O O . ASP B 1 224 ? 9.75 23.406 4.863 1 96.06 224 ASP B O 1
ATOM 3734 N N . GLY B 1 225 ? 9.539 23.234 2.605 1 96.69 225 GLY B N 1
ATOM 3735 C CA . GLY B 1 225 ? 8.523 22.203 2.697 1 96.69 225 GLY B CA 1
ATOM 3736 C C . GLY B 1 225 ? 9.094 20.812 2.943 1 96.69 225 GLY B C 1
ATOM 3737 O O . GLY B 1 225 ? 8.359 19.891 3.285 1 96.69 225 GLY B O 1
ATOM 3738 N N . ILE B 1 226 ? 10.414 20.703 2.756 1 94.31 226 ILE B N 1
ATOM 3739 C CA . ILE B 1 226 ? 11.125 19.469 3.029 1 94.31 226 ILE B CA 1
ATOM 3740 C C . ILE B 1 226 ? 11.969 19.625 4.293 1 94.31 226 ILE B C 1
ATOM 3742 O O . ILE B 1 226 ? 12.789 20.531 4.395 1 94.31 226 ILE B O 1
ATOM 3746 N N . TYR B 1 227 ? 11.742 18.766 5.223 1 85.81 227 TYR B N 1
ATOM 3747 C CA . TYR B 1 227 ? 12.281 18.969 6.562 1 85.81 227 TYR B CA 1
ATOM 3748 C C . TYR B 1 227 ? 13.719 18.469 6.664 1 85.81 227 TYR B C 1
ATOM 3750 O O . TYR B 1 227 ? 14.461 18.859 7.566 1 85.81 227 TYR B O 1
ATOM 3758 N N . GLY B 1 228 ? 14.227 17.703 5.789 1 85.81 228 GLY B N 1
ATOM 3759 C CA . GLY B 1 228 ? 15.578 17.188 5.887 1 85.81 228 GLY B CA 1
ATOM 3760 C C . GLY B 1 228 ? 15.969 16.312 4.711 1 85.81 228 GLY B C 1
ATOM 3761 O O . GLY B 1 228 ? 15.18 16.125 3.779 1 85.81 228 GLY B O 1
ATOM 3762 N N . GLU B 1 229 ? 17.172 15.906 4.848 1 90.56 229 GLU B N 1
ATOM 3763 C CA . GLU B 1 229 ? 17.656 14.992 3.814 1 90.56 229 GLU B CA 1
ATOM 3764 C C . GLU B 1 229 ? 16.984 13.625 3.945 1 90.56 229 GLU B C 1
ATOM 3766 O O . GLU B 1 229 ? 16.641 13.203 5.047 1 90.56 229 GLU B O 1
ATOM 3771 N N . ARG B 1 230 ? 16.828 13.016 2.818 1 94.5 230 ARG B N 1
ATOM 3772 C CA . ARG B 1 230 ? 16.281 11.664 2.826 1 94.5 230 ARG B CA 1
ATOM 3773 C C . ARG B 1 230 ? 17.312 10.664 3.346 1 94.5 230 ARG B C 1
ATOM 3775 O O . ARG B 1 230 ? 18.453 10.633 2.875 1 94.5 230 ARG B O 1
ATOM 3782 N N . HIS B 1 231 ? 16.938 9.961 4.359 1 95.12 231 HIS B N 1
ATOM 3783 C CA . HIS B 1 231 ? 17.828 8.922 4.855 1 95.12 23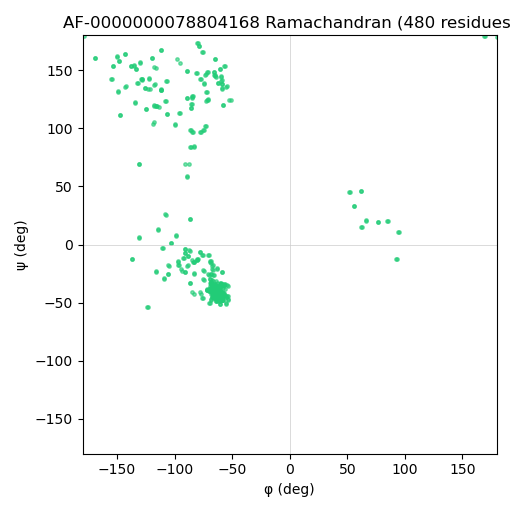1 HIS B CA 1
ATOM 3784 C C . HIS B 1 231 ? 17.156 7.555 4.824 1 95.12 231 HIS B C 1
ATOM 3786 O O . HIS B 1 231 ? 15.992 7.422 5.219 1 95.12 231 HIS B O 1
ATOM 3792 N N . ARG B 1 232 ? 17.859 6.574 4.34 1 98.12 232 ARG B N 1
ATOM 3793 C CA . ARG B 1 232 ? 17.422 5.188 4.207 1 98.12 232 ARG B CA 1
ATOM 3794 C C . ARG B 1 232 ? 18.5 4.227 4.711 1 98.12 232 ARG B C 1
ATOM 3796 O O . ARG B 1 232 ? 19.688 4.551 4.707 1 98.12 232 ARG B O 1
ATOM 3803 N N . VAL B 1 233 ? 18.031 3.107 5.184 1 98.25 233 VAL B N 1
ATOM 3804 C CA . VAL B 1 233 ? 18.969 2.055 5.543 1 98.25 233 VAL B CA 1
ATOM 3805 C C . VAL B 1 233 ? 19.688 1.562 4.293 1 98.25 233 VAL B C 1
ATOM 3807 O O . VAL B 1 233 ? 19.219 1.769 3.174 1 98.25 233 VAL B O 1
ATOM 3810 N N . ASN B 1 234 ? 20.859 0.911 4.527 1 98.25 234 ASN B N 1
ATOM 3811 C CA . ASN B 1 234 ? 21.594 0.342 3.4 1 98.25 234 ASN B CA 1
ATOM 3812 C C . ASN B 1 234 ? 20.75 -0.7 2.66 1 98.25 234 ASN B C 1
ATOM 3814 O O . ASN B 1 234 ? 20.047 -1.491 3.285 1 98.25 234 ASN B O 1
ATOM 3818 N N . HIS B 1 235 ? 20.922 -0.735 1.382 1 98.56 235 HIS B N 1
ATOM 3819 C CA . HIS B 1 235 ? 20.188 -1.702 0.571 1 98.56 235 HIS B CA 1
ATOM 3820 C C . HIS B 1 235 ? 20.453 -3.129 1.043 1 98.56 235 HIS B C 1
ATOM 3822 O O . HIS B 1 235 ? 19.547 -3.965 1.044 1 98.56 235 HIS B O 1
ATOM 3828 N N . SER B 1 236 ? 21.641 -3.393 1.508 1 98.38 236 SER B N 1
ATOM 3829 C CA . SER B 1 236 ? 22.016 -4.738 1.932 1 98.38 236 SER B CA 1
ATOM 3830 C C . SER B 1 236 ? 21.266 -5.145 3.197 1 98.38 236 SER B C 1
ATOM 3832 O O . SER B 1 236 ? 21.219 -6.328 3.547 1 98.38 236 SER B O 1
ATOM 3834 N N . ASP B 1 237 ? 20.672 -4.156 3.883 1 98.44 237 ASP B N 1
ATOM 3835 C CA . ASP B 1 237 ? 19.953 -4.445 5.113 1 98.44 237 ASP B CA 1
ATOM 3836 C C . ASP B 1 237 ? 18.484 -4.797 4.824 1 98.44 237 ASP B C 1
ATOM 3838 O O . ASP B 1 237 ? 17.781 -5.32 5.691 1 98.44 237 ASP B O 1
ATOM 3842 N N . VAL B 1 238 ? 18.062 -4.555 3.496 1 98.81 238 VAL B N 1
ATOM 3843 C CA . VAL B 1 238 ? 16.641 -4.746 3.279 1 98.81 238 VAL B CA 1
ATOM 3844 C C . VAL B 1 238 ? 16.406 -5.496 1.971 1 98.81 238 VAL B C 1
ATOM 3846 O O . VAL B 1 238 ? 15.297 -5.938 1.686 1 98.81 238 VAL B O 1
ATOM 3849 N N . ILE B 1 239 ? 17.359 -5.652 1.142 1 98.88 239 ILE B N 1
ATOM 3850 C CA . ILE B 1 239 ? 17.234 -6.406 -0.102 1 98.88 239 ILE B CA 1
ATOM 3851 C C . ILE B 1 239 ? 18.141 -7.637 -0.043 1 98.88 239 ILE B C 1
ATOM 3853 O O . ILE B 1 239 ? 19.359 -7.52 0.065 1 98.88 239 ILE B O 1
ATOM 3857 N N . PHE B 1 240 ? 17.516 -8.781 -0.138 1 98.81 240 PHE B N 1
ATOM 3858 C CA . PHE B 1 240 ? 18.234 -10.047 -0.01 1 98.81 240 PHE B CA 1
ATOM 3859 C C . PHE B 1 240 ? 18.047 -10.906 -1.253 1 98.81 240 PHE B C 1
ATOM 3861 O O . PHE B 1 240 ? 16.953 -10.93 -1.836 1 98.81 240 PHE B O 1
ATOM 3868 N N . GLU B 1 241 ? 19.078 -11.617 -1.647 1 98.31 241 GLU B N 1
ATOM 3869 C CA . GLU B 1 241 ? 19 -12.531 -2.783 1 98.31 241 GLU B CA 1
ATOM 3870 C C . GLU B 1 241 ? 19.125 -13.984 -2.33 1 98.31 241 GLU B C 1
ATOM 3872 O O . GLU B 1 241 ? 19.953 -14.305 -1.467 1 98.31 241 GLU B O 1
ATOM 3877 N N . HIS B 1 242 ? 18.25 -14.773 -2.852 1 98.19 242 HIS B N 1
ATOM 3878 C CA . HIS B 1 242 ? 18.266 -16.203 -2.588 1 98.19 242 HIS B CA 1
ATOM 3879 C C . HIS B 1 242 ? 18.438 -17 -3.877 1 98.19 242 HIS B C 1
ATOM 3881 O O . HIS B 1 242 ? 17.797 -16.703 -4.891 1 98.19 242 HIS B O 1
#